Protein AF-0000000068951448 (afdb_homodimer)

Radius of gyration: 28.98 Å; Cα contacts (8 Å, |Δi|>4): 2378; chains: 2; bounding box: 67×75×78 Å

Sequence (780 aa):
MKKTKLALAVWGALAGFNAAAQTSSVTLYGVIDVPIEYVNRVATAQPTVVNGQPVFANTGGSRVSMLPLGGRAPSRWGLRGVEDLGGGNSAIFVLESGFTADSGAMTSGRLFGRQSYVGLQSKTYGKLMFGRQYTSLFEGLSNFTPTRYASTYDPVAWQLGINYREDNTIKYLGTFGPVTVAAHYSFGVGVPLIGATPLAGGGAGETPGAFRDNNGYGAAVTYLNGTFGATLAYDEWHPAVTSGQQGVARKLGTAVSYAAGPFKAMLGYRWAKTDFANGNTLARDDYYWAGINYDITRALELTLAYYYADFKSLRLGPTAPSLAPANPWQTTLILDYRLSKRTDVYLATAYARNAGLNFDSTQTAFLFNYPSMAGQKGMFGVSTGIRHTFMKKTKLALAVWGALAGFNAAAQTSSVTLYGVIDVPIEYVNRVATAQPTVVNGQPVFANTGGSRVSMLPLGGRAPSRWGLRGVEDLGGGNSAIFVLESGFTADSGAMTSGRLFGRQSYVGLQSKTYGKLMFGRQYTSLFEGLSNFTPTRYASTYDPVAWQLGINYREDNTIKYLGTFGPVTVAAHYSFGVGVPLIGATPLAGGGAGETPGAFRDNNGYGAAVTYLNGTFGATLAYDEWHPAVTSGQQGVARKLGTAVSYAAGPFKAMLGYRWAKTDFANGNTLARDDYYWAGINYDITRALELTLAYYYADFKSLRLGPTAPSLAPANPWQTTLILDYRLSKRTDVYLATAYARNAGLNFDSTQTAFLFNYPSMAGQKGMFGVSTGIRHTF

Foldseek 3Di:
DVVVVVVVVVVVVLVQQDPDPWDKDKDKWWKDAKKKKKKFFFAPDFWAADQQDTDFAQDDTIDIDTFFQHFLHGTKIWMKMWTDRHPQKIKIWIAMWTGGNVVGHTDPPDRRVEDGWIWMQGPPFFIKIWFKYFAQQCVFCQVFQLSSQTLFQALNCVRCNPLRIFGGKIKTWDDDQQKIKIKMKHQFSQDQDAFNATQAHSRGHPDVPASQEFMKMKMKMKGDDPFKIKMWIKIWTFHDHDGPQTKIKIKIKMKMWGDDVQKIKIKMKMWIWIAGSVGHTAWTKIKIKIWMWGPPDPFKIKIKMKIKIGTPWHTSDNPHDIDDADIKMKIKIKIWGHPDPFKIKIKMKMKMFSAFRSNQDRSHNNPRSRHHGPPDTMMIMMMMIMMGID/DPVVPPVVVVVVVVVQFDPPPWDKDKDKWWKDAKKKKKKFFFAPDFWAADLFDTDFAQDDTIDIDIFFQHFLHGTKMKMKMWTDRHPQKIKIWIAMWTGGNVVGHTDPPDRRVADGWIWMQGPPFFIKIWFKYFAQQCVFCQVFQLSSPTLFQALNCVRCNPLRIFGGKIKTWDDDQQKIKIKMKHQFRQDFQFFNATQAANSGGPDVPARQEFIKMKMKMKGDDPFKIKMWIKIWTFHDNDGPQTKIKIKIKMKMWGDDVQKIKIKMKMWIWIAGSVGHTAWTKIKIKIWMWGPPDPFKIKIKMKIKIGTPWHTSDNPHDIDDADIKMKIKIKIWGHPDPFKIKIKMKMKMFSAFRSNQDRSSSNVRSRHHGPPDTMMIMMMIIMMGID

Nearest PDB structures (foldseek):
  5oyk-assembly1_A  TM=7.312E-01  e=4.100E-17  Vibrio cholerae
  2xe1-assembly1_A  TM=6.280E-01  e=1.065E-11  Escherichia coli
  2wvp-assembly1_A  TM=4.711E-01  e=2.877E-05  Escherichia coli K-12
  7q5c-assembly1_XXX  TM=4.398E-01  e=3.208E-05  Escherichia coli K-12
  3rgn-assembly1_A  TM=3.983E-01  e=8.094E-05  Escherichia coli K-12

Organism: Cupriavidus necator (strain ATCC 17699 / DSM 428 / KCTC 22496 / NCIMB 10442 / H16 / Stanier 337) (NCBI:txid381666)

pLDDT: mean 91.02, std 13.7, range [23.7, 98.94]

InterPro domains:
  IPR023614 Porin domain superfamily [G3DSA:2.40.160.10] (23-390)
  IPR033900 Porin domain, Gram-negative type [PF13609] (7-355)
  IPR033900 Porin domain, Gram-negative type [cd00342] (24-390)
  IPR050298 Gram-negative bacterial outer membrane porin [PTHR34501] (1-355)

Solvent-accessible surface area (backbone atoms only — not comparable to full-atom values): 35828 Å² total; per-residue (Å²): 122,71,75,60,50,60,61,44,52,64,56,54,72,48,65,59,51,50,83,64,96,46,68,67,49,75,43,76,39,36,34,48,19,49,20,41,34,44,34,42,52,25,21,70,39,71,58,45,66,55,94,40,33,82,43,52,29,86,48,44,22,45,29,56,36,50,40,45,53,15,30,69,39,56,16,31,40,33,41,37,36,43,31,47,27,43,93,58,29,28,42,36,36,37,41,23,22,32,32,18,38,19,54,10,32,48,38,93,80,33,80,48,56,56,26,37,34,41,35,43,35,33,81,80,74,22,31,46,36,43,28,26,32,68,34,21,38,47,62,36,46,50,89,51,38,65,67,57,68,11,52,49,65,35,40,44,47,72,74,60,36,84,60,37,45,24,28,57,19,42,35,41,42,32,71,59,88,46,36,35,40,30,34,32,42,22,48,11,31,50,44,52,43,44,47,70,46,70,45,16,32,82,12,64,26,68,36,89,96,23,68,61,24,15,15,32,39,30,28,18,40,28,40,45,72,81,38,48,33,39,28,45,19,30,37,37,36,16,34,23,62,46,90,76,44,38,21,43,36,40,37,44,36,39,34,37,36,44,35,60,91,55,37,35,40,31,41,33,42,32,45,38,42,28,29,37,54,88,64,41,58,35,37,30,37,45,36,38,38,38,24,31,39,35,45,81,44,97,42,34,36,40,31,40,35,40,42,38,39,47,66,75,39,32,24,55,41,80,84,33,61,77,46,83,70,70,57,30,36,37,40,30,41,34,40,40,38,47,42,36,98,40,32,33,38,39,43,35,38,34,41,15,30,50,34,16,52,37,61,22,34,58,91,47,37,40,75,76,72,28,33,47,28,57,89,59,54,55,26,45,39,41,34,40,34,46,36,42,50,84,130,73,79,66,56,63,70,54,55,62,57,61,70,52,72,60,45,45,64,60,97,47,66,67,51,76,43,76,36,36,34,49,22,53,21,41,34,43,35,41,50,32,22,78,39,72,62,45,70,56,95,42,34,82,44,52,29,84,47,65,34,71,47,77,45,70,41,48,53,15,32,68,39,57,16,30,41,33,42,37,35,44,30,46,24,41,89,60,28,28,40,36,37,40,42,22,24,30,32,19,71,77,77,65,42,60,38,94,78,17,59,18,47,55,26,11,32,42,33,43,37,34,81,81,75,24,31,45,35,40,15,14,33,67,34,20,36,47,63,36,45,49,88,52,36,66,66,59,67,12,52,49,68,34,40,45,46,70,75,60,37,85,57,35,45,26,14,27,20,44,34,42,42,32,69,59,86,47,35,36,40,30,34,32,44,22,38,14,30,56,44,55,40,53,41,81,46,73,44,13,30,90,10,68,22,40,36,35,63,24,68,60,26,18,16,31,39,30,28,16,42,27,40,45,72,80,38,48,33,38,26,44,20,29,38,38,34,16,32,24,60,48,89,80,44,39,20,43,37,40,37,42,34,37,33,36,36,45,37,59,91,57,36,34,39,29,42,33,41,32,43,37,42,29,29,36,56,87,64,38,60,35,36,30,36,42,35,38,37,38,25,34,39,34,44,81,44,97,41,34,35,40,32,39,35,41,39,38,37,48,65,77,38,32,24,58,42,79,84,33,61,78,45,82,69,69,56,31,34,36,40,29,40,35,42,39,39,45,78,48,98,42,33,34,40,38,43,37,38,33,42,15,30,50,34,15,53,37,62,22,32,60,88,44,36,40,76,79,73,26,31,47,28,55,89,58,55,55,26,46,38,40,34,37,35,45,36,40,50,87

Structure (mmCIF, N/CA/C/O backbone):
data_AF-0000000068951448-model_v1
#
loop_
_entity.id
_entity.type
_entity.pdbx_description
1 polymer Porin
#
loop_
_atom_site.group_PDB
_atom_site.id
_atom_site.type_symbol
_atom_site.label_atom_id
_atom_site.label_alt_id
_atom_site.label_comp_id
_atom_site.label_asym_id
_atom_site.label_entity_id
_atom_site.label_seq_id
_atom_site.pdbx_PDB_ins_code
_atom_site.Cartn_x
_atom_site.Cartn_y
_atom_site.Cartn_z
_atom_site.occupancy
_atom_site.B_iso_or_equiv
_atom_site.auth_seq_id
_atom_site.auth_comp_id
_atom_site.auth_asym_id
_atom_site.auth_atom_id
_atom_site.pdbx_PDB_model_num
ATOM 1 N N . MET A 1 1 ? -17.766 13.125 49.188 1 37.75 1 MET A N 1
ATOM 2 C CA . MET A 1 1 ? -19.141 13.383 48.781 1 37.75 1 MET A CA 1
ATOM 3 C C . MET A 1 1 ? -19.203 14.273 47.562 1 37.75 1 MET A C 1
ATOM 5 O O . MET A 1 1 ? -20.234 14.328 46.875 1 37.75 1 MET A O 1
ATOM 9 N N . LYS A 1 2 ? -18.25 15.117 47.469 1 48.09 2 LYS A N 1
ATOM 10 C CA . LYS A 1 2 ? -18.219 16.109 46.406 1 48.09 2 LYS A CA 1
ATOM 11 C C . LYS A 1 2 ? -17.781 15.477 45.062 1 48.09 2 LYS A C 1
ATOM 13 O O . LYS A 1 2 ? -18.141 15.961 44 1 48.09 2 LYS A O 1
ATOM 18 N N . LYS A 1 3 ? -16.953 14.469 45.125 1 50.88 3 LYS A N 1
ATOM 19 C CA . LYS A 1 3 ? -16.406 13.805 43.938 1 50.88 3 LYS A CA 1
ATOM 20 C C . LYS A 1 3 ? -17.484 13.055 43.188 1 50.88 3 LYS A C 1
ATOM 22 O O . LYS A 1 3 ? -17.359 12.82 41.969 1 50.88 3 LYS A O 1
ATOM 27 N N . THR A 1 4 ? -18.578 12.664 43.812 1 46.12 4 THR A N 1
ATOM 28 C CA . THR A 1 4 ? -19.656 11.898 43.219 1 46.12 4 THR A CA 1
ATOM 29 C C . THR A 1 4 ? -20.484 12.781 42.281 1 46.12 4 THR A C 1
ATOM 31 O O . THR A 1 4 ? -21.156 12.281 41.375 1 46.12 4 THR A O 1
ATOM 34 N N . LYS A 1 5 ? -20.469 14.047 42.406 1 43.88 5 LYS A N 1
ATOM 35 C CA . LYS A 1 5 ? -21.391 14.898 41.656 1 43.88 5 LYS A CA 1
ATOM 36 C C . LYS A 1 5 ? -20.891 15.141 40.219 1 43.88 5 LYS A C 1
ATOM 38 O O . LYS A 1 5 ? -21.688 15.352 39.312 1 43.88 5 LYS A O 1
ATOM 43 N N . LEU A 1 6 ? -19.531 15.086 40.094 1 37.59 6 LEU A N 1
ATOM 44 C CA . LEU A 1 6 ? -19.062 15.359 38.75 1 37.59 6 LEU A CA 1
ATOM 45 C C . LEU A 1 6 ? -19.406 14.211 37.812 1 37.59 6 LEU A C 1
ATOM 47 O O . LEU A 1 6 ? -19.781 14.438 36.656 1 37.59 6 LEU A O 1
ATOM 51 N N . ALA A 1 7 ? -19.312 13 38.344 1 44.78 7 ALA A N 1
ATOM 52 C CA . ALA A 1 7 ? -19.672 11.883 37.469 1 44.78 7 ALA A CA 1
ATOM 53 C C . ALA A 1 7 ? -21.156 11.938 37.125 1 44.78 7 ALA A C 1
ATOM 55 O O . ALA A 1 7 ? -21.531 11.609 35.969 1 44.78 7 ALA A O 1
ATOM 56 N N . LEU A 1 8 ? -21.859 12.367 38.094 1 42.44 8 LEU A N 1
ATOM 57 C CA . LEU A 1 8 ? -23.297 12.352 37.844 1 42.44 8 LEU A CA 1
ATOM 58 C C . LEU A 1 8 ? -23.703 13.438 36.844 1 42.44 8 LEU A C 1
ATOM 60 O O . LEU A 1 8 ? -24.656 13.258 36.094 1 42.44 8 LEU A O 1
ATOM 64 N N . ALA A 1 9 ? -23.062 14.531 36.875 1 40.69 9 ALA A N 1
ATOM 65 C CA . ALA A 1 9 ? -23.422 15.578 35.938 1 40.69 9 ALA A CA 1
ATOM 66 C C . ALA A 1 9 ? -23.172 15.141 34.469 1 40.69 9 ALA A C 1
ATOM 68 O O . ALA A 1 9 ? -23.953 15.484 33.594 1 40.69 9 ALA A O 1
ATOM 69 N N . VAL A 1 10 ? -22.156 14.414 34.281 1 45.59 10 VAL A N 1
ATOM 70 C CA . VAL A 1 10 ? -21.906 13.961 32.938 1 45.59 10 VAL A CA 1
ATOM 71 C C . VAL A 1 10 ? -23.031 13.047 32.469 1 45.59 10 VAL A C 1
ATOM 73 O O . VAL A 1 10 ? -23.5 13.156 31.328 1 45.59 10 VAL A O 1
ATOM 76 N N . TRP A 1 11 ? -23.484 12.203 33.469 1 46.44 11 TRP A N 1
ATOM 77 C CA . TRP A 1 11 ? -24.562 11.289 33.094 1 46.44 11 TRP A CA 1
ATOM 78 C C . TRP A 1 11 ? -25.906 12 33.062 1 46.44 11 TRP A C 1
ATOM 80 O O . TRP A 1 11 ? -26.828 11.578 32.344 1 46.44 11 TRP A O 1
ATOM 90 N N . GLY A 1 12 ? -26.047 12.953 33.844 1 44.81 12 GLY A N 1
ATOM 91 C CA . GLY A 1 12 ? -27.328 13.648 33.844 1 44.81 12 GLY A CA 1
ATOM 92 C C . GLY A 1 12 ? -27.641 14.359 32.531 1 44.81 12 GLY A C 1
ATOM 93 O O . GLY A 1 12 ? -28.797 14.531 32.188 1 44.81 12 GLY A O 1
ATOM 94 N N . ALA A 1 13 ? -26.641 14.922 31.938 1 44.44 13 ALA A N 1
ATOM 95 C CA . ALA A 1 13 ? -26.875 15.609 30.672 1 44.44 13 ALA A CA 1
ATOM 96 C C . ALA A 1 13 ? -27.344 14.625 29.594 1 44.44 13 ALA A C 1
ATOM 98 O O . ALA A 1 13 ? -27.719 15.031 28.484 1 44.44 13 ALA A O 1
ATOM 99 N N . LEU A 1 14 ? -27.25 13.352 29.969 1 48.38 14 LEU A N 1
ATOM 100 C CA . LEU A 1 14 ? -27.703 12.352 29 1 48.38 14 LEU A CA 1
ATOM 101 C C . LEU A 1 14 ? -29.219 12.195 29.047 1 48.38 14 LEU A C 1
ATOM 103 O O . LEU A 1 14 ? -29.781 11.312 28.391 1 48.38 14 LEU A O 1
ATOM 107 N N . ALA A 1 15 ? -29.891 12.812 29.844 1 46.06 15 ALA A N 1
ATOM 108 C CA . ALA A 1 15 ? -31.328 12.617 29.984 1 46.06 15 ALA A CA 1
ATOM 109 C C . ALA A 1 15 ? -32.031 12.859 28.656 1 46.06 15 ALA A C 1
ATOM 111 O O . ALA A 1 15 ? -33.156 12.367 28.438 1 46.06 15 ALA A O 1
ATOM 112 N N . GLY A 1 16 ? -31.469 13.703 27.781 1 48.12 16 GLY A N 1
ATOM 113 C CA . GLY A 1 16 ? -32.188 13.984 26.547 1 48.12 16 GLY A CA 1
ATOM 114 C C . GLY A 1 16 ? -32.062 12.883 25.516 1 48.12 16 GLY A C 1
ATOM 115 O O . GLY A 1 16 ? -32.5 13.031 24.375 1 48.12 16 GLY A O 1
ATOM 116 N N . PHE A 1 17 ? -31.359 11.852 25.891 1 50.91 17 PHE A N 1
ATOM 117 C CA . PHE A 1 17 ? -31.266 10.727 24.953 1 50.91 17 PHE A CA 1
ATOM 118 C C . PHE A 1 17 ? -32.5 9.859 25.031 1 50.91 17 PHE A C 1
ATOM 120 O O . PHE A 1 17 ? -33 9.539 26.125 1 50.91 17 PHE A O 1
ATOM 127 N N . ASN A 1 18 ? -33.469 10 24.125 1 53.38 18 ASN A N 1
ATOM 128 C CA . ASN A 1 18 ? -34.594 9.094 24.062 1 53.38 18 ASN A CA 1
ATOM 129 C C . ASN A 1 18 ? -34.25 7.828 23.281 1 53.38 18 ASN A C 1
ATOM 131 O O . ASN A 1 18 ? -33.812 7.902 22.125 1 53.38 18 ASN A O 1
ATOM 135 N N . ALA A 1 19 ? -34.188 6.641 23.812 1 52.31 19 ALA A N 1
ATOM 136 C CA . ALA A 1 19 ? -33.875 5.32 23.281 1 52.31 19 ALA A CA 1
ATOM 137 C C . ALA A 1 19 ? -34.812 4.973 22.109 1 52.31 19 ALA A C 1
ATOM 139 O O . ALA A 1 19 ? -34.844 3.828 21.656 1 52.31 19 ALA A O 1
ATOM 140 N N . ALA A 1 20 ? -35.75 5.641 21.688 1 49.81 20 ALA A N 1
ATOM 141 C CA . ALA A 1 20 ? -36.5 5.078 20.562 1 49.81 20 ALA A CA 1
ATOM 142 C C . ALA A 1 20 ? -35.594 4.727 19.406 1 49.81 20 ALA A C 1
ATOM 144 O O . ALA A 1 20 ? -34.531 5.352 19.219 1 49.81 20 ALA A O 1
ATOM 145 N N . ALA A 1 21 ? -35.969 3.463 18.703 1 52.31 21 ALA A N 1
ATOM 146 C CA . ALA A 1 21 ? -35.281 2.822 17.578 1 52.31 21 ALA A CA 1
ATOM 147 C C . ALA A 1 21 ? -34.781 3.859 16.578 1 52.31 21 ALA A C 1
ATOM 149 O O . ALA A 1 21 ? -35.594 4.504 15.891 1 52.31 21 ALA A O 1
ATOM 150 N N . GLN A 1 22 ? -33.656 4.535 16.844 1 63.56 22 GLN A N 1
ATOM 151 C CA . GLN A 1 22 ? -33.062 5.688 16.156 1 63.56 22 GLN A CA 1
ATOM 152 C C . GLN A 1 22 ? -32.25 5.25 14.945 1 63.56 22 GLN A C 1
ATOM 154 O O . GLN A 1 22 ? -31.781 4.117 14.891 1 63.56 22 GLN A O 1
ATOM 159 N N . THR A 1 23 ? -32.469 5.91 13.867 1 76.62 23 THR A N 1
ATOM 160 C CA . THR A 1 23 ? -31.812 5.66 12.578 1 76.62 23 THR A CA 1
ATOM 161 C C . THR A 1 23 ? -30.297 5.656 12.734 1 76.62 23 THR A C 1
ATOM 163 O O . THR A 1 23 ? -29.734 6.488 13.445 1 76.62 23 THR A O 1
ATOM 166 N N . SER A 1 24 ? -29.672 4.496 12.445 1 86.81 24 SER A N 1
ATOM 167 C CA . SER A 1 24 ? -28.219 4.328 12.445 1 86.81 24 SER A CA 1
ATOM 168 C C . SER A 1 24 ? -27.703 4.02 11.055 1 86.81 24 SER A C 1
ATOM 170 O O . SER A 1 24 ? -28.406 3.439 10.227 1 86.81 24 SER A O 1
ATOM 172 N N . SER A 1 25 ? -26.547 4.691 10.852 1 91 25 SER A N 1
ATOM 173 C CA . SER A 1 25 ? -25.906 4.402 9.57 1 91 25 SER A CA 1
ATOM 174 C C . SER A 1 25 ? -24.391 4.281 9.727 1 91 25 SER A C 1
ATOM 176 O O . SER A 1 25 ? -23.797 4.898 10.617 1 91 25 SER A O 1
ATOM 178 N N . VAL A 1 26 ? -23.844 3.354 9.008 1 94.19 26 VAL A N 1
ATOM 179 C CA . VAL A 1 26 ? -22.406 3.219 8.828 1 94.19 26 VAL A CA 1
ATOM 180 C C . VAL A 1 26 ? -22.031 3.418 7.363 1 94.19 26 VAL A C 1
ATOM 182 O O . VAL A 1 26 ? -22.656 2.826 6.477 1 94.19 26 VAL A O 1
ATOM 185 N N . THR A 1 27 ? -21.109 4.293 7.133 1 95 27 THR A N 1
ATOM 186 C CA . THR A 1 27 ? -20.688 4.609 5.773 1 95 27 THR A CA 1
ATOM 187 C C . THR A 1 27 ? -19.234 4.23 5.559 1 95 27 THR A C 1
ATOM 189 O O . THR A 1 27 ? -18.359 4.582 6.371 1 95 27 THR A O 1
ATOM 192 N N . LEU A 1 28 ? -19.016 3.453 4.461 1 95.94 28 LEU A N 1
ATOM 193 C CA . LEU A 1 28 ? -17.656 3.221 3.967 1 95.94 28 LEU A CA 1
ATOM 194 C C . LEU A 1 28 ? -17.219 4.344 3.033 1 95.94 28 LEU A C 1
ATOM 196 O O . LEU A 1 28 ? -18 4.785 2.18 1 95.94 28 LEU A O 1
ATOM 200 N N . TYR A 1 29 ? -16.016 4.824 3.273 1 95.62 29 TYR A N 1
ATOM 201 C CA . TYR A 1 29 ? -15.508 5.867 2.393 1 95.62 29 TYR A CA 1
ATOM 202 C C . TYR A 1 29 ? -14.008 5.691 2.16 1 95.62 29 TYR A C 1
ATOM 204 O O . TYR A 1 29 ? -13.367 4.875 2.82 1 95.62 29 TYR A O 1
ATOM 212 N N . GLY A 1 30 ? -13.508 6.461 1.101 1 97 30 GLY A N 1
ATOM 213 C CA . GLY A 1 30 ? -12.07 6.387 0.893 1 97 30 GLY A CA 1
ATOM 214 C C . GLY A 1 30 ? -11.602 7.164 -0.321 1 97 30 GLY A C 1
ATOM 215 O O . GLY A 1 30 ? -12.398 7.824 -0.989 1 97 30 GLY A O 1
ATOM 216 N N . VAL A 1 31 ? -10.266 7.199 -0.407 1 97.75 31 VAL A N 1
ATOM 217 C CA . VAL A 1 31 ? -9.547 7.809 -1.522 1 97.75 31 VAL A CA 1
ATOM 218 C C . VAL A 1 31 ? -8.383 6.91 -1.943 1 97.75 31 VAL A C 1
ATOM 220 O O . VAL A 1 31 ? -7.688 6.352 -1.095 1 97.75 31 VAL A O 1
ATOM 223 N N . ILE A 1 32 ? -8.242 6.668 -3.191 1 98.12 32 ILE A N 1
ATOM 224 C CA . ILE A 1 32 ? -7.055 6.035 -3.76 1 98.12 32 ILE A CA 1
ATOM 225 C C . ILE A 1 32 ? -6.371 6.996 -4.73 1 98.12 32 ILE A C 1
ATOM 227 O O . ILE A 1 32 ? -7 7.484 -5.672 1 98.12 32 ILE A O 1
ATOM 231 N N . ASP A 1 33 ? -5.137 7.316 -4.484 1 98.31 33 ASP A N 1
ATOM 232 C CA . ASP A 1 33 ? -4.34 8.242 -5.273 1 98.31 33 ASP A CA 1
ATOM 233 C C . ASP A 1 33 ? -2.967 7.656 -5.598 1 98.31 33 ASP A C 1
ATOM 235 O O . ASP A 1 33 ? -2.174 7.383 -4.691 1 98.31 33 ASP A O 1
ATOM 239 N N . VAL A 1 34 ? -2.705 7.496 -6.883 1 97.5 34 VAL A N 1
ATOM 240 C CA . VAL A 1 34 ? -1.471 6.84 -7.305 1 97.5 34 VAL A CA 1
ATOM 241 C C . VAL A 1 34 ? -0.691 7.762 -8.242 1 97.5 34 VAL A C 1
ATOM 243 O O . VAL A 1 34 ? -0.931 7.773 -9.445 1 97.5 34 VAL A O 1
ATOM 246 N N . PRO A 1 35 ? 0.3 8.375 -7.785 1 97.25 35 PRO A N 1
ATOM 247 C CA . PRO A 1 35 ? 1.156 9.211 -8.625 1 97.25 35 PRO A CA 1
ATOM 248 C C . PRO A 1 35 ? 2.42 8.492 -9.086 1 97.25 35 PRO A C 1
ATOM 250 O O . PRO A 1 35 ? 2.959 7.656 -8.359 1 97.25 35 PRO A O 1
ATOM 253 N N . ILE A 1 36 ? 2.881 8.805 -10.289 1 97.62 36 ILE A N 1
ATOM 254 C CA . ILE A 1 36 ? 4.227 8.516 -10.766 1 97.62 36 ILE A CA 1
ATOM 255 C C . ILE A 1 36 ? 5.047 9.805 -10.805 1 97.62 36 ILE A C 1
ATOM 257 O O . ILE A 1 36 ? 4.562 10.844 -11.258 1 97.62 36 ILE A O 1
ATOM 261 N N . GLU A 1 37 ? 6.262 9.719 -10.336 1 97.69 37 GLU A N 1
ATOM 262 C CA . GLU A 1 37 ? 7.062 10.93 -10.172 1 97.69 37 GLU A CA 1
ATOM 263 C C . GLU A 1 37 ? 8.461 10.75 -10.75 1 97.69 37 GLU A C 1
ATOM 265 O O . GLU A 1 37 ? 9.07 9.688 -10.594 1 97.69 37 GLU A O 1
ATOM 270 N N . TYR A 1 38 ? 8.875 11.797 -11.453 1 97.88 38 TYR A N 1
ATOM 271 C CA . TYR A 1 38 ? 10.297 12.039 -11.664 1 97.88 38 TYR A CA 1
ATOM 272 C C . TYR A 1 38 ? 10.828 13.094 -10.695 1 97.88 38 TYR A C 1
ATOM 274 O O . TYR A 1 38 ? 10.203 14.148 -10.516 1 97.88 38 TYR A O 1
ATOM 282 N N . VAL A 1 39 ? 11.945 12.844 -10.031 1 97.81 39 VAL A N 1
ATOM 283 C CA . VAL A 1 39 ? 12.617 13.812 -9.18 1 97.81 39 VAL A CA 1
ATOM 284 C C . VAL A 1 39 ? 14.125 13.742 -9.398 1 97.81 39 VAL A C 1
ATOM 286 O O . VAL A 1 39 ? 14.688 12.648 -9.57 1 97.81 39 VAL A O 1
ATOM 289 N N . ASN A 1 40 ? 14.742 14.914 -9.422 1 97.25 40 ASN A N 1
ATOM 290 C CA . ASN A 1 40 ? 16.188 14.914 -9.602 1 97.25 40 ASN A CA 1
ATOM 291 C C . ASN A 1 40 ? 16.922 15.07 -8.266 1 97.25 40 ASN A C 1
ATOM 293 O O . ASN A 1 40 ? 16.328 15.492 -7.277 1 97.25 40 ASN A O 1
ATOM 297 N N . ARG A 1 41 ? 18.172 14.578 -8.211 1 95.25 41 ARG A N 1
ATOM 298 C CA . ARG A 1 41 ? 19.141 14.812 -7.145 1 95.25 41 ARG A CA 1
ATOM 299 C C . ARG A 1 41 ? 18.625 14.297 -5.809 1 95.25 41 ARG A C 1
ATOM 301 O O . ARG A 1 41 ? 18.641 15.023 -4.812 1 95.25 41 ARG A O 1
ATOM 308 N N . VAL A 1 42 ? 18.203 13.141 -5.785 1 96.06 42 VAL A N 1
ATOM 309 C CA . VAL A 1 42 ? 17.828 12.453 -4.555 1 96.06 42 VAL A CA 1
ATOM 310 C C . VAL A 1 42 ? 19 11.594 -4.062 1 96.06 42 VAL A C 1
ATOM 312 O O . VAL A 1 42 ? 19.578 10.828 -4.836 1 96.06 42 VAL A O 1
ATOM 315 N N . ALA A 1 43 ? 19.328 11.742 -2.773 1 94.94 43 ALA A N 1
ATOM 316 C CA . ALA A 1 43 ? 20.406 10.945 -2.189 1 94.94 43 ALA A CA 1
ATOM 317 C C . ALA A 1 43 ? 19.984 9.492 -2.008 1 94.94 43 ALA A C 1
ATOM 319 O O . ALA A 1 43 ? 18.781 9.195 -1.918 1 94.94 43 ALA A O 1
ATOM 320 N N . THR A 1 44 ? 20.938 8.578 -1.885 1 89.62 44 THR A N 1
ATOM 321 C CA . THR A 1 44 ? 20.672 7.152 -1.727 1 89.62 44 THR A CA 1
ATOM 322 C C . THR A 1 44 ? 20.328 6.824 -0.275 1 89.62 44 THR A C 1
ATOM 324 O O . THR A 1 44 ? 19.828 5.734 0.022 1 89.62 44 THR A O 1
ATOM 327 N N . ALA A 1 45 ? 20.656 7.781 0.536 1 88.94 45 ALA A N 1
ATOM 328 C CA . ALA A 1 45 ? 20.422 7.562 1.959 1 88.94 45 ALA A CA 1
ATOM 329 C C . ALA A 1 45 ? 20.062 8.875 2.66 1 88.94 45 ALA A C 1
ATOM 331 O O . ALA A 1 45 ? 20.438 9.953 2.195 1 88.94 45 ALA A O 1
ATOM 332 N N . GLN A 1 46 ? 19.344 8.734 3.734 1 88.19 46 GLN A N 1
ATOM 333 C CA . GLN A 1 46 ? 19.109 9.891 4.594 1 88.19 46 GLN A CA 1
ATOM 334 C C . GLN A 1 46 ? 20.391 10.328 5.285 1 88.19 46 GLN A C 1
ATOM 336 O O . GLN A 1 46 ? 21.25 9.508 5.582 1 88.19 46 GLN A O 1
ATOM 341 N N . PRO A 1 47 ? 20.484 11.602 5.586 1 87.25 47 PRO A N 1
ATOM 342 C CA . PRO A 1 47 ? 21.688 12.047 6.309 1 87.25 47 PRO A CA 1
ATOM 343 C C . PRO A 1 47 ? 21.75 11.508 7.734 1 87.25 47 PRO A C 1
ATOM 345 O O . PRO A 1 47 ? 20.703 11.305 8.367 1 87.25 47 PRO A O 1
ATOM 348 N N . THR A 1 48 ? 22.938 11.32 8.172 1 84.12 48 THR A N 1
ATOM 349 C CA . THR A 1 48 ? 23.188 10.984 9.562 1 84.12 48 THR A CA 1
ATOM 350 C C . THR A 1 48 ? 23.703 12.203 10.328 1 84.12 48 THR A C 1
ATOM 352 O O . THR A 1 48 ? 24.031 13.234 9.727 1 84.12 48 THR A O 1
ATOM 355 N N . VAL A 1 49 ? 23.578 12.133 11.633 1 83.94 49 VAL A N 1
ATOM 356 C CA . VAL A 1 49 ? 24.141 13.18 12.477 1 83.94 49 VAL A CA 1
ATOM 357 C C . VAL A 1 49 ? 25.406 12.672 13.164 1 83.94 49 VAL A C 1
ATOM 359 O O . VAL A 1 49 ? 25.375 11.672 13.891 1 83.94 49 VAL A O 1
ATOM 362 N N . VAL A 1 50 ? 26.484 13.328 12.828 1 86.5 50 VAL A N 1
ATOM 363 C CA . VAL A 1 50 ? 27.781 13.016 13.445 1 86.5 50 VAL A CA 1
ATOM 364 C C . VAL A 1 50 ? 28.328 14.258 14.148 1 86.5 50 VAL A C 1
ATOM 366 O O . VAL A 1 50 ? 28.531 15.297 13.523 1 86.5 50 VAL A O 1
ATOM 369 N N . ASN A 1 51 ? 28.547 14.188 15.445 1 86.25 51 ASN A N 1
ATOM 370 C CA . ASN A 1 51 ? 29.047 15.281 16.266 1 86.25 51 ASN A CA 1
ATOM 371 C C . ASN A 1 51 ? 28.188 16.531 16.109 1 86.25 51 ASN A C 1
ATOM 373 O O . ASN A 1 51 ? 28.719 17.625 15.922 1 86.25 51 ASN A O 1
ATOM 377 N N . GLY A 1 52 ? 26.906 16.281 16.062 1 85.19 52 GLY A N 1
ATOM 378 C CA . GLY A 1 52 ? 25.969 17.391 16.016 1 85.19 52 GLY A CA 1
ATOM 379 C C . GLY A 1 52 ? 25.875 18.031 14.641 1 85.19 52 GLY A C 1
ATOM 380 O O . GLY A 1 52 ? 25.297 19.109 14.492 1 85.19 52 GLY A O 1
ATOM 381 N N . GLN A 1 53 ? 26.5 17.328 13.672 1 85.12 53 GLN A N 1
ATOM 382 C CA . GLN A 1 53 ? 26.484 17.828 12.305 1 85.12 53 GLN A CA 1
ATOM 383 C C . GLN A 1 53 ? 25.828 16.844 11.352 1 85.12 53 GLN A C 1
ATOM 385 O O . GLN A 1 53 ? 26 15.633 11.484 1 85.12 53 GLN A O 1
ATOM 390 N N . PRO A 1 54 ? 25.016 17.422 10.414 1 85.88 54 PRO A N 1
ATOM 391 C CA . PRO A 1 54 ? 24.469 16.5 9.414 1 85.88 54 PRO A CA 1
ATOM 392 C C . PRO A 1 54 ? 25.516 16.047 8.406 1 85.88 54 PRO A C 1
ATOM 394 O O . PRO A 1 54 ? 26.328 16.844 7.949 1 85.88 54 PRO A O 1
ATOM 397 N N . VAL A 1 55 ? 25.5 14.758 8.141 1 89.69 55 VAL A N 1
ATOM 398 C CA . VAL A 1 55 ? 26.359 14.164 7.117 1 89.69 55 VAL A CA 1
ATOM 399 C C . VAL A 1 55 ? 25.5 13.625 5.98 1 89.69 55 VAL A C 1
ATOM 401 O O . VAL A 1 55 ? 24.75 12.664 6.168 1 89.69 55 VAL A O 1
ATOM 404 N N . PHE A 1 56 ? 25.734 14.195 4.82 1 91.38 56 PHE A N 1
ATOM 405 C CA . PHE A 1 56 ? 24.922 13.844 3.658 1 91.38 56 PHE A CA 1
ATOM 406 C C . PHE A 1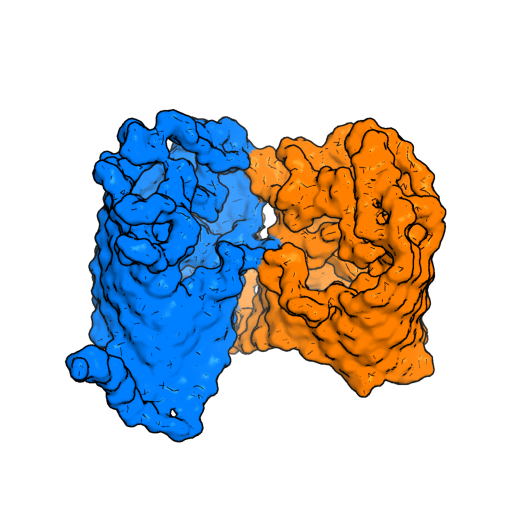 56 ? 25.656 12.836 2.779 1 91.38 56 PHE A C 1
ATOM 408 O O . PHE A 1 56 ? 26.891 12.867 2.676 1 91.38 56 PHE A O 1
ATOM 415 N N . ALA A 1 57 ? 24.844 12.039 2.141 1 92.38 57 ALA A N 1
ATOM 416 C CA . ALA A 1 57 ? 25.422 11.109 1.167 1 92.38 57 ALA A CA 1
ATOM 417 C C . ALA A 1 57 ? 25.875 11.844 -0.09 1 92.38 57 ALA A C 1
ATOM 419 O O . ALA A 1 57 ? 25.25 12.828 -0.5 1 92.38 57 ALA A O 1
ATOM 420 N N . ASN A 1 58 ? 26.953 11.242 -0.732 1 92 58 ASN A N 1
ATOM 421 C CA . ASN A 1 58 ? 27.453 11.789 -1.991 1 92 58 ASN A CA 1
ATOM 422 C C . ASN A 1 58 ? 26.859 11.055 -3.191 1 92 58 ASN A C 1
ATOM 424 O O . ASN A 1 58 ? 27.031 11.484 -4.336 1 92 58 ASN A O 1
ATOM 428 N N . THR A 1 59 ? 26.203 10.047 -2.908 1 90.31 59 THR A N 1
ATOM 429 C CA . THR A 1 59 ? 25.641 9.227 -3.971 1 90.31 59 THR A CA 1
ATOM 430 C C . THR A 1 59 ? 24.141 9.484 -4.113 1 90.31 59 THR A C 1
ATOM 432 O O . THR A 1 59 ? 23.469 9.844 -3.141 1 90.31 59 THR A O 1
ATOM 435 N N . GLY A 1 60 ? 23.641 9.305 -5.328 1 92.69 60 GLY A N 1
ATOM 436 C CA . GLY A 1 60 ? 22.25 9.531 -5.668 1 92.69 60 GLY A CA 1
ATOM 437 C C . GLY A 1 60 ? 22.047 9.914 -7.121 1 92.69 60 GLY A C 1
ATOM 438 O O . GLY A 1 60 ? 22.828 9.531 -7.988 1 92.69 60 GLY A O 1
ATOM 439 N N . GLY A 1 61 ? 20.906 10.484 -7.473 1 94.12 61 GLY A N 1
ATOM 440 C CA . GLY A 1 61 ? 20.547 10.898 -8.82 1 94.12 61 GLY A CA 1
ATOM 441 C C . GLY A 1 61 ? 19.062 11.102 -9 1 94.12 61 GLY A C 1
ATOM 442 O O . GLY A 1 61 ? 18.344 11.414 -8.047 1 94.12 61 GLY A O 1
ATOM 443 N N . SER A 1 62 ? 18.703 11.008 -10.203 1 96.06 62 SER A N 1
ATOM 444 C CA . SER A 1 62 ? 17.281 11.078 -10.516 1 96.06 62 SER A CA 1
ATOM 445 C C . SER A 1 62 ? 16.562 9.789 -10.117 1 96.06 62 SER A C 1
ATOM 447 O O . SER A 1 62 ? 17.172 8.727 -10.078 1 96.06 62 SER A O 1
ATOM 449 N N . ARG A 1 63 ? 15.352 9.977 -9.828 1 95.12 63 ARG A N 1
ATOM 450 C CA . ARG A 1 63 ? 14.508 8.852 -9.445 1 95.12 63 ARG A CA 1
ATOM 451 C C . ARG A 1 63 ? 13.156 8.922 -10.156 1 95.12 63 ARG A C 1
ATOM 453 O O . ARG A 1 63 ? 12.57 10 -10.281 1 95.12 63 ARG A O 1
ATOM 460 N N . VAL A 1 64 ? 12.719 7.816 -10.734 1 95.06 64 VAL A N 1
ATOM 461 C CA . VAL A 1 64 ? 11.344 7.625 -11.188 1 95.06 64 VAL A CA 1
ATOM 462 C C . VAL A 1 64 ? 10.648 6.582 -10.305 1 95.06 64 VAL A C 1
ATOM 464 O O . VAL A 1 64 ? 11.172 5.484 -10.109 1 95.06 64 VAL A O 1
ATOM 467 N N . SER A 1 65 ? 9.539 6.984 -9.758 1 95 65 SER A N 1
ATOM 468 C CA . SER A 1 65 ? 8.891 6.09 -8.805 1 95 65 SER A CA 1
ATOM 469 C C . SER A 1 65 ? 7.379 6.289 -8.797 1 95 65 SER A C 1
ATOM 471 O O . SER A 1 65 ? 6.879 7.309 -9.273 1 95 65 SER A O 1
ATOM 473 N N . MET A 1 66 ? 6.641 5.242 -8.438 1 95.75 66 MET A N 1
ATOM 474 C CA . MET A 1 66 ? 5.258 5.359 -7.988 1 95.75 66 MET A CA 1
ATOM 475 C C . MET A 1 66 ? 5.195 5.668 -6.496 1 95.75 66 MET A C 1
ATOM 477 O O . MET A 1 66 ? 5.547 4.824 -5.668 1 95.75 66 MET A O 1
ATOM 481 N N . LEU A 1 67 ? 4.715 6.816 -6.152 1 94.62 67 LEU A N 1
ATOM 482 C CA . LEU A 1 67 ? 4.848 7.32 -4.789 1 94.62 67 LEU A CA 1
ATOM 483 C C . LEU A 1 67 ? 3.885 6.605 -3.85 1 94.62 67 LEU A C 1
ATOM 485 O O . LEU A 1 67 ? 2.703 6.449 -4.164 1 94.62 67 LEU A O 1
ATOM 489 N N . PRO A 1 68 ? 4.375 6.293 -2.678 1 92.25 68 PRO A N 1
ATOM 490 C CA . PRO A 1 68 ? 3.545 5.52 -1.751 1 92.25 68 PRO A CA 1
ATOM 491 C C . PRO A 1 68 ? 2.469 6.367 -1.076 1 92.25 68 PRO A C 1
ATOM 493 O O . PRO A 1 68 ? 1.364 5.883 -0.819 1 92.25 68 PRO A O 1
ATOM 496 N N . LEU A 1 69 ? 2.689 7.633 -0.811 1 91.06 69 LEU A N 1
ATOM 497 C CA . LEU A 1 69 ? 1.815 8.414 0.058 1 91.06 69 LEU A CA 1
ATOM 498 C C . LEU A 1 69 ? 0.73 9.117 -0.752 1 91.06 69 LEU A C 1
ATOM 500 O O . LEU A 1 69 ? -0.079 9.867 -0.198 1 91.06 69 LEU A O 1
ATOM 504 N N . GLY A 1 70 ? 0.698 8.953 -2.086 1 94.38 70 GLY A N 1
ATOM 505 C CA . GLY A 1 70 ? -0.244 9.68 -2.924 1 94.38 70 GLY A CA 1
ATOM 506 C C . GLY A 1 70 ? 0.311 10.984 -3.451 1 94.38 70 GLY A C 1
ATOM 507 O O . GLY A 1 70 ? 1.462 11.336 -3.178 1 94.38 70 GLY A O 1
ATOM 508 N N . GLY A 1 71 ? -0.505 11.633 -4.254 1 96.5 71 GLY A N 1
ATOM 509 C CA . GLY A 1 71 ? -0.135 12.93 -4.809 1 96.5 71 GLY A CA 1
ATOM 510 C C . GLY A 1 71 ? -0.936 14.078 -4.223 1 96.5 71 GLY A C 1
ATOM 511 O O . GLY A 1 71 ? -0.472 14.766 -3.309 1 96.5 71 GLY A O 1
ATOM 512 N N . ARG A 1 72 ? -2.211 14.094 -4.562 1 96.88 72 ARG A N 1
ATOM 513 C CA . ARG A 1 72 ? -3.109 15.148 -4.113 1 96.88 72 ARG A CA 1
ATOM 514 C C . ARG A 1 72 ? -3.668 14.844 -2.729 1 96.88 72 ARG A C 1
ATOM 516 O O . ARG A 1 72 ? -4 15.75 -1.969 1 96.88 72 ARG A O 1
ATOM 523 N N . ALA A 1 73 ? -3.789 13.586 -2.465 1 96.75 73 ALA A N 1
ATOM 524 C CA . ALA A 1 73 ? -4.281 13.141 -1.165 1 96.75 73 ALA A CA 1
ATOM 525 C C . ALA A 1 73 ? -3.686 11.789 -0.789 1 96.75 73 ALA A C 1
ATOM 527 O O . ALA A 1 73 ? -3.514 10.914 -1.646 1 96.75 73 ALA A O 1
ATOM 528 N N . PRO A 1 74 ? -3.336 11.672 0.519 1 96 74 PRO A N 1
ATOM 529 C CA . PRO A 1 74 ? -2.932 10.32 0.923 1 96 74 PRO A CA 1
ATOM 530 C C . PRO A 1 74 ? -4.055 9.305 0.768 1 96 74 PRO A C 1
ATOM 532 O O . PRO A 1 74 ? -5.195 9.57 1.154 1 96 74 PRO A O 1
ATOM 535 N N . SER A 1 75 ? -3.764 8.133 0.221 1 97.88 75 SER A N 1
ATOM 536 C CA . SER A 1 75 ? -4.75 7.062 0.098 1 97.88 75 SER A CA 1
ATOM 537 C C . SER A 1 75 ? -5.207 6.57 1.467 1 97.88 75 SER A C 1
ATOM 539 O O . SER A 1 75 ? -4.395 6.441 2.387 1 97.88 75 SER A O 1
ATOM 541 N N . ARG A 1 76 ? -6.539 6.305 1.534 1 98 76 ARG A N 1
ATOM 542 C CA . ARG A 1 76 ? -7.125 5.879 2.803 1 98 76 ARG A CA 1
ATOM 543 C C . ARG A 1 76 ? -8.484 5.227 2.586 1 98 76 ARG A C 1
ATOM 545 O O . ARG A 1 76 ? -9.109 5.41 1.537 1 98 76 ARG A O 1
ATOM 552 N N . TRP A 1 77 ? -8.859 4.453 3.523 1 96.81 77 TRP A N 1
ATOM 553 C CA . TRP A 1 77 ? -10.219 3.938 3.643 1 96.81 77 TRP A CA 1
ATOM 554 C C . TRP A 1 77 ? -10.719 4.035 5.082 1 96.81 77 TRP A C 1
ATOM 556 O O . TRP A 1 77 ? -9.914 4.102 6.016 1 96.81 77 TRP A O 1
ATOM 566 N N . GLY A 1 78 ? -12.125 4.156 5.195 1 97.19 78 GLY A N 1
ATOM 567 C CA . GLY A 1 78 ? -12.625 4.289 6.551 1 97.19 78 GLY A CA 1
ATOM 568 C C . GLY A 1 78 ? -14.109 3.996 6.672 1 97.19 78 GLY A C 1
ATOM 569 O O . GLY A 1 78 ? -14.789 3.758 5.668 1 97.19 78 GLY A O 1
ATOM 570 N N . LEU A 1 79 ? -14.5 3.871 7.918 1 97.19 79 LEU A N 1
ATOM 571 C CA . LEU A 1 79 ? -15.891 3.746 8.344 1 97.19 79 LEU A CA 1
ATOM 572 C C . LEU A 1 79 ? -16.297 4.922 9.219 1 97.19 79 LEU A C 1
ATOM 574 O O . LEU A 1 79 ? -15.555 5.328 10.109 1 97.19 79 LEU A O 1
ATOM 578 N N . ARG A 1 80 ? -17.359 5.465 8.875 1 97.81 80 ARG A N 1
ATOM 579 C CA . ARG A 1 80 ? -17.938 6.465 9.773 1 97.81 80 ARG A CA 1
ATOM 580 C C . ARG A 1 80 ? -19.391 6.16 10.07 1 97.81 80 ARG A C 1
ATOM 582 O O . ARG A 1 80 ? -20.125 5.664 9.203 1 97.81 80 ARG A O 1
ATOM 589 N N . GLY A 1 81 ? -19.828 6.469 11.359 1 96.75 81 GLY A N 1
ATOM 590 C CA . GLY A 1 81 ? -21.188 6.168 11.789 1 96.75 81 GLY A CA 1
ATOM 591 C C . GLY A 1 81 ? -21.844 7.324 12.516 1 96.75 81 GLY A C 1
ATOM 592 O O . GLY A 1 81 ? -21.172 8.18 13.086 1 96.75 81 GLY A O 1
ATOM 593 N N . VAL A 1 82 ? -23.141 7.297 12.359 1 95.12 82 VAL A N 1
ATOM 594 C CA . VAL A 1 82 ? -23.984 8.234 13.086 1 95.12 82 VAL A CA 1
ATOM 595 C C . VAL A 1 82 ? -25.219 7.512 13.625 1 95.12 82 VAL A C 1
ATOM 597 O O . VAL A 1 82 ? -25.828 6.695 12.922 1 95.12 82 VAL A O 1
ATOM 600 N N . GLU A 1 83 ? -25.484 7.695 14.867 1 95.56 83 GLU A N 1
ATOM 601 C CA . GLU A 1 83 ? -26.719 7.219 15.484 1 95.56 83 GLU A CA 1
ATOM 602 C C . GLU A 1 83 ? -27.484 8.367 16.125 1 95.56 83 GLU A C 1
ATOM 604 O O . GLU A 1 83 ? -26.969 9.062 17 1 95.56 83 GLU A O 1
ATOM 609 N N . ASP A 1 84 ? -28.719 8.5 15.68 1 93.31 84 ASP A N 1
ATOM 610 C CA . ASP A 1 84 ? -29.594 9.516 16.266 1 93.31 84 ASP A CA 1
ATOM 611 C C . ASP A 1 84 ? -29.984 9.148 17.688 1 93.31 84 ASP A C 1
ATOM 613 O O . ASP A 1 84 ? -30.438 8.039 17.953 1 93.31 84 ASP A O 1
ATOM 617 N N . LEU A 1 85 ? -29.781 10.109 18.609 1 92.75 85 LEU A N 1
ATOM 618 C CA . LEU A 1 85 ? -30.109 9.867 20 1 92.75 85 LEU A CA 1
ATOM 619 C C . LEU A 1 85 ? -31.312 10.688 20.438 1 92.75 85 LEU A C 1
ATOM 621 O O . LEU A 1 85 ? -31.703 10.664 21.609 1 92.75 85 LEU A O 1
ATOM 625 N N . GLY A 1 86 ? -31.828 11.438 19.5 1 89.94 86 GLY A N 1
ATOM 626 C CA . GLY A 1 86 ? -32.969 12.289 19.766 1 89.94 86 GLY A CA 1
ATOM 627 C C . GLY A 1 86 ? -32.594 13.68 20.25 1 89.94 86 GLY A C 1
ATOM 628 O O . GLY A 1 86 ? -31.453 13.883 20.703 1 89.94 86 GLY A O 1
ATOM 629 N N . GLY A 1 87 ? -33.5 14.734 20.047 1 91.5 87 GLY A N 1
ATOM 630 C CA . GLY A 1 87 ? -33.312 16.094 20.531 1 91.5 87 GLY A CA 1
ATOM 631 C C . GLY A 1 87 ? -32.156 16.812 19.844 1 91.5 87 GLY A C 1
ATOM 632 O O . GLY A 1 87 ? -31.531 17.703 20.438 1 91.5 87 GLY A O 1
ATOM 633 N N . GLY A 1 88 ? -31.844 16.375 18.688 1 92.12 88 GLY A N 1
ATOM 634 C CA . GLY A 1 88 ? -30.781 17.016 17.953 1 92.12 88 GLY A CA 1
ATOM 635 C C . GLY A 1 88 ? -29.406 16.5 18.328 1 92.12 88 GLY A C 1
ATOM 636 O O . GLY A 1 88 ? -28.391 17.094 17.953 1 92.12 88 GLY A O 1
ATOM 637 N N . ASN A 1 89 ? -29.344 15.359 19.031 1 93.44 89 ASN A N 1
ATOM 638 C CA . ASN A 1 89 ? -28.094 14.742 19.469 1 93.44 89 ASN A CA 1
ATOM 639 C C . ASN A 1 89 ? -27.828 13.43 18.734 1 93.44 89 ASN A C 1
ATOM 641 O O . ASN A 1 89 ? -28.766 12.727 18.375 1 93.44 89 ASN A O 1
ATOM 645 N N . SER A 1 90 ? -26.578 13.211 18.516 1 95.5 90 SER A N 1
ATOM 646 C CA . SER A 1 90 ? -26.203 11.961 17.875 1 95.5 90 SER A CA 1
ATOM 647 C C . SER A 1 90 ? -24.906 11.406 18.438 1 95.5 90 SER A C 1
ATOM 649 O O . SER A 1 90 ? -24.062 12.164 18.938 1 95.5 90 SER A O 1
ATOM 651 N N . ALA A 1 91 ? -24.734 10.07 18.438 1 96.69 91 ALA A N 1
ATOM 652 C CA . ALA A 1 91 ? -23.453 9.414 18.609 1 96.69 91 ALA A CA 1
ATOM 653 C C . ALA A 1 91 ? -22.734 9.273 17.266 1 96.69 91 ALA A C 1
ATOM 655 O O . ALA A 1 91 ? -23.359 9 16.234 1 96.69 91 ALA A O 1
ATOM 656 N N . ILE A 1 92 ? -21.438 9.492 17.328 1 97.56 92 ILE A N 1
ATOM 657 C CA . ILE A 1 92 ? -20.688 9.383 16.078 1 97.56 92 ILE A CA 1
ATOM 658 C C . ILE A 1 92 ? -19.406 8.578 16.328 1 97.56 92 ILE A C 1
ATOM 660 O O . ILE A 1 92 ? -18.938 8.469 17.453 1 97.56 92 ILE A O 1
ATOM 664 N N . PHE A 1 93 ? -18.875 7.977 15.258 1 98.25 93 PHE A N 1
ATOM 665 C CA . PHE A 1 93 ? -17.531 7.414 15.289 1 98.25 93 PHE A CA 1
ATOM 666 C C . PHE A 1 93 ? -16.875 7.504 13.922 1 98.25 93 PHE A C 1
ATOM 668 O O . PHE A 1 93 ? -17.562 7.656 12.906 1 98.25 93 PHE A O 1
ATOM 675 N N . VAL A 1 94 ? -15.555 7.508 13.945 1 98.5 94 VAL A N 1
ATOM 676 C CA . VAL A 1 94 ? -14.742 7.406 12.742 1 98.5 94 VAL A CA 1
ATOM 677 C C . VAL A 1 94 ? -13.602 6.414 12.969 1 98.5 94 VAL A C 1
ATOM 679 O O . VAL A 1 94 ? -12.922 6.465 14 1 98.5 94 VAL A O 1
ATOM 682 N N . LEU A 1 95 ? -13.438 5.441 12.094 1 98.38 95 LEU A N 1
ATOM 683 C CA . LEU A 1 95 ? -12.289 4.543 11.945 1 98.38 95 LEU A CA 1
ATOM 684 C C . LEU A 1 95 ? -11.672 4.676 10.555 1 98.38 95 LEU A C 1
ATOM 686 O O . LEU A 1 95 ? -12.297 4.305 9.562 1 98.38 95 LEU A O 1
ATOM 690 N N . GLU A 1 96 ? -10.484 5.23 10.5 1 98.06 96 GLU A N 1
ATOM 691 C CA . GLU A 1 96 ? -9.867 5.52 9.211 1 98.06 96 GLU A CA 1
ATOM 692 C C . GLU A 1 96 ? -8.445 4.977 9.148 1 98.06 96 GLU A C 1
ATOM 694 O O . GLU A 1 96 ? -7.637 5.227 10.047 1 98.06 96 GLU A O 1
ATOM 699 N N . SER A 1 97 ? -8.172 4.246 8.086 1 96.69 97 SER A N 1
ATOM 700 C CA . SER A 1 97 ? -6.887 3.609 7.836 1 96.69 97 SER A CA 1
ATOM 701 C C . SER A 1 97 ? -6.191 4.23 6.629 1 96.69 97 SER A C 1
ATOM 703 O O . SER A 1 97 ? -6.816 4.457 5.594 1 96.69 97 SER A O 1
ATOM 705 N N . GLY A 1 98 ? -4.926 4.566 6.832 1 96.31 98 GLY A N 1
ATOM 706 C CA . GLY A 1 98 ? -4.098 4.918 5.688 1 96.31 98 GLY A CA 1
ATOM 707 C C . GLY A 1 98 ? -3.373 3.729 5.09 1 96.31 98 GLY A C 1
ATOM 708 O O . GLY A 1 98 ? -2.934 2.834 5.812 1 96.31 98 GLY A O 1
ATOM 709 N N . PHE A 1 99 ? -3.211 3.738 3.713 1 96.06 99 PHE A N 1
ATOM 710 C CA . PHE A 1 99 ? -2.441 2.701 3.037 1 96.06 99 PHE A CA 1
ATOM 711 C C . PHE A 1 99 ? -1.681 3.277 1.851 1 96.06 99 PHE A C 1
ATOM 713 O O . PHE A 1 99 ? -2.014 4.359 1.359 1 96.06 99 PHE A O 1
ATOM 720 N N . THR A 1 100 ? -0.621 2.562 1.476 1 95.94 100 THR A N 1
ATOM 721 C CA . THR A 1 100 ? 0.104 2.902 0.256 1 95.94 100 THR A CA 1
ATOM 722 C C . THR A 1 100 ? -0.472 2.152 -0.942 1 95.94 100 THR A C 1
ATOM 724 O O . THR A 1 100 ? -0.348 0.93 -1.033 1 95.94 100 THR A O 1
ATOM 727 N N . ALA A 1 101 ? -0.995 2.867 -1.838 1 95.44 101 ALA A N 1
ATOM 728 C CA . ALA A 1 101 ? -1.709 2.244 -2.949 1 95.44 101 ALA A CA 1
ATOM 729 C C . ALA A 1 101 ? -0.75 1.489 -3.865 1 95.44 101 ALA A C 1
ATOM 731 O O . ALA A 1 101 ? -1.136 0.509 -4.508 1 95.44 101 ALA A O 1
ATOM 732 N N . ASP A 1 102 ? 0.469 1.891 -3.928 1 94.69 102 ASP A N 1
ATOM 733 C CA . ASP A 1 102 ? 1.455 1.322 -4.84 1 94.69 102 ASP A CA 1
ATOM 734 C C . ASP A 1 102 ? 1.872 -0.078 -4.398 1 94.69 102 ASP A C 1
ATOM 736 O O . ASP A 1 102 ? 2.34 -0.879 -5.207 1 94.69 102 ASP A O 1
ATOM 740 N N . SER A 1 103 ? 1.718 -0.375 -3.09 1 93.19 103 SER A N 1
ATOM 741 C CA . SER A 1 103 ? 2.199 -1.653 -2.576 1 93.19 103 SER A CA 1
ATOM 742 C C . SER A 1 103 ? 1.131 -2.352 -1.739 1 93.19 103 SER A C 1
ATOM 744 O O . SER A 1 103 ? 1.242 -3.543 -1.449 1 93.19 103 SER A O 1
ATOM 746 N N . GLY A 1 104 ? 0.167 -1.563 -1.262 1 94.69 104 GLY A N 1
ATOM 747 C CA . GLY A 1 104 ? -0.877 -2.111 -0.411 1 94.69 104 GLY A CA 1
ATOM 748 C C . GLY A 1 104 ? -0.504 -2.123 1.06 1 94.69 104 GLY A C 1
ATOM 749 O O . GLY A 1 104 ? -1.254 -2.639 1.892 1 94.69 104 GLY A O 1
ATOM 750 N N . ALA A 1 105 ? 0.602 -1.561 1.44 1 92.19 105 ALA A N 1
ATOM 751 C CA . ALA A 1 105 ? 1.059 -1.582 2.828 1 92.19 105 ALA A CA 1
ATOM 752 C C . ALA A 1 105 ? 0.259 -0.604 3.684 1 92.19 105 ALA A C 1
ATOM 754 O O . ALA A 1 105 ? -0.319 0.355 3.166 1 92.19 105 ALA A O 1
ATOM 755 N N . MET A 1 106 ? 0.133 -0.899 4.949 1 92 106 MET A N 1
ATOM 756 C CA . MET A 1 106 ? -0.412 0.067 5.898 1 92 106 MET A CA 1
ATOM 757 C C . MET A 1 106 ? 0.563 1.219 6.121 1 92 106 MET A C 1
ATOM 759 O O . MET A 1 106 ? 1.773 1.006 6.207 1 92 106 MET A O 1
ATOM 763 N N . THR A 1 107 ? -0.275 2.348 6.254 1 85.69 107 THR A N 1
ATOM 764 C CA . THR A 1 107 ? 0.561 3.488 6.613 1 85.69 107 THR A CA 1
ATOM 765 C C . THR A 1 107 ? 0.805 3.529 8.117 1 85.69 107 THR A C 1
ATOM 767 O O . THR A 1 107 ? -0.076 3.178 8.906 1 85.69 107 THR A O 1
ATOM 770 N N . SER A 1 108 ? 1.995 3.48 8.75 1 79.5 108 SER A N 1
ATOM 771 C CA . SER A 1 108 ? 2.387 3.711 10.133 1 79.5 108 SER A CA 1
ATOM 772 C C . SER A 1 108 ? 2.346 2.418 10.945 1 79.5 108 SER A C 1
ATOM 774 O O . SER A 1 108 ? 2.51 2.438 12.164 1 79.5 108 SER A O 1
ATOM 776 N N . GLY A 1 109 ? 1.841 1.277 10.336 1 83.12 109 GLY A N 1
ATOM 777 C CA . GLY A 1 109 ? 1.777 0.013 11.055 1 83.12 109 GLY A CA 1
ATOM 778 C C . GLY A 1 109 ? 0.552 -0.11 11.938 1 83.12 109 GLY A C 1
ATOM 779 O O . GLY A 1 109 ? 0.486 -0.992 12.797 1 83.12 109 GLY A O 1
ATOM 780 N N . ARG A 1 110 ? -0.414 0.785 11.805 1 88.38 110 ARG A N 1
ATOM 781 C CA . ARG A 1 110 ? -1.653 0.785 12.57 1 88.38 110 ARG A CA 1
ATOM 782 C C . ARG A 1 110 ? -2.852 0.469 11.68 1 88.38 110 ARG A C 1
ATOM 784 O O . ARG A 1 110 ? -2.92 0.926 10.539 1 88.38 110 ARG A O 1
ATOM 791 N N . LEU A 1 111 ? -3.814 -0.28 12.273 1 91.31 111 LEU A N 1
ATOM 792 C CA . LEU A 1 111 ? -5.031 -0.572 11.516 1 91.31 111 LEU A CA 1
ATOM 793 C C . LEU A 1 111 ? -5.789 0.709 11.195 1 91.31 111 LEU A C 1
ATOM 795 O O . LEU A 1 111 ? -6.078 0.983 10.023 1 91.31 111 LEU A O 1
ATOM 799 N N . PHE A 1 112 ? -6.039 1.466 12.219 1 95.94 112 PHE A N 1
ATOM 800 C CA . PHE A 1 112 ? -6.672 2.768 12.039 1 95.94 112 PHE A CA 1
ATOM 801 C C . PHE A 1 112 ? -5.746 3.885 12.508 1 95.94 112 PHE A C 1
ATOM 803 O O . PHE A 1 112 ? -6.008 4.535 13.516 1 95.94 112 PHE A O 1
ATOM 810 N N . GLY A 1 113 ? -4.75 4.137 11.633 1 94.62 113 GLY A N 1
ATOM 811 C CA . GLY A 1 113 ? -3.668 5.035 12.008 1 94.62 113 GLY A CA 1
ATOM 812 C C . GLY A 1 113 ? -3.977 6.492 11.711 1 94.62 113 GLY A C 1
ATOM 813 O O . GLY A 1 113 ? -3.285 7.391 12.203 1 94.62 113 GLY A O 1
ATOM 814 N N . ARG A 1 114 ? -5.062 6.762 10.938 1 96.75 114 ARG A N 1
ATOM 815 C CA . ARG A 1 114 ? -5.379 8.156 10.656 1 96.75 114 ARG A CA 1
ATOM 816 C C . ARG A 1 114 ? -6.301 8.742 11.719 1 96.75 114 ARG A C 1
ATOM 818 O O . ARG A 1 114 ? -5.906 9.641 12.469 1 96.75 114 ARG A O 1
ATOM 825 N N . GLN A 1 115 ? -7.473 8.156 11.828 1 98.12 115 GLN A N 1
ATOM 826 C CA . GLN A 1 115 ? -8.398 8.555 12.891 1 98.12 115 GLN A CA 1
ATOM 827 C C . GLN A 1 115 ? -9.086 7.344 13.508 1 98.12 115 GLN A C 1
ATOM 829 O O . GLN A 1 115 ? -9.391 6.371 12.812 1 98.12 115 GLN A O 1
ATOM 834 N N . SER A 1 116 ? -9.258 7.34 14.758 1 98.31 116 SER A N 1
ATOM 835 C CA . SER A 1 116 ? -9.961 6.344 15.555 1 98.31 116 SER A CA 1
ATOM 836 C C . SER A 1 116 ? -10.617 6.977 16.781 1 98.31 116 SER A C 1
ATOM 838 O O . SER A 1 116 ? -9.969 7.129 17.828 1 98.31 116 SER A O 1
ATOM 840 N N . TYR A 1 117 ? -11.969 7.312 16.578 1 98.56 117 TYR A N 1
ATOM 841 C CA . TYR A 1 117 ? -12.578 7.996 17.703 1 98.56 117 TYR A CA 1
ATOM 842 C C . TYR A 1 117 ? -14.078 7.727 17.766 1 98.56 117 TYR A C 1
ATOM 844 O O . TYR A 1 117 ? -14.672 7.285 16.781 1 98.56 117 TYR A O 1
ATOM 852 N N . VAL A 1 118 ? -14.609 7.918 18.875 1 98.56 118 VAL A N 1
ATOM 853 C CA . VAL A 1 118 ? -16.047 7.945 19.156 1 98.56 118 VAL A CA 1
ATOM 854 C C . VAL A 1 118 ? -16.406 9.25 19.859 1 98.56 118 VAL A C 1
ATOM 856 O O . VAL A 1 118 ? -15.547 9.922 20.422 1 98.56 118 VAL A O 1
ATOM 859 N N . GLY A 1 119 ? -17.672 9.703 19.625 1 98.44 119 GLY A N 1
ATOM 860 C CA . GLY A 1 119 ? -18.062 10.945 20.266 1 98.44 119 GLY A CA 1
ATOM 861 C C . GLY A 1 119 ? -19.562 11.203 20.234 1 98.44 119 GLY A C 1
ATOM 862 O O . GLY A 1 119 ? -20.328 10.328 19.844 1 98.44 119 GLY A O 1
ATOM 863 N N . LEU A 1 120 ? -19.859 12.344 20.781 1 97.38 120 LEU A N 1
ATOM 864 C CA . LEU A 1 120 ? -21.219 12.875 20.781 1 97.38 120 LEU A CA 1
ATOM 865 C C . LEU A 1 120 ? -21.297 14.195 20.031 1 97.38 120 LEU A C 1
ATOM 867 O O . LEU A 1 120 ? -20.391 15.031 20.141 1 97.38 120 LEU A O 1
ATOM 871 N N . GLN A 1 121 ? -22.344 14.305 19.281 1 97.12 121 GLN A N 1
ATOM 872 C CA . GLN A 1 121 ? -22.547 15.523 18.484 1 97.12 121 GLN A CA 1
ATOM 873 C C . GLN A 1 121 ? -23.922 16.125 18.75 1 97.12 121 GLN A C 1
ATOM 875 O O . GLN A 1 121 ? -24.922 15.398 18.828 1 97.12 121 GLN A O 1
ATOM 880 N N . SER A 1 122 ? -23.922 17.406 18.906 1 96.75 122 SER A N 1
ATOM 881 C CA . SER A 1 122 ? -25.156 18.188 19 1 96.75 122 SER A CA 1
ATOM 882 C C . SER A 1 122 ? -25.297 19.156 17.828 1 96.75 122 SER A C 1
ATOM 884 O O . SER A 1 122 ? -24.312 19.75 17.391 1 96.75 122 SER A O 1
ATOM 886 N N . LYS A 1 123 ? -26.484 19.312 17.375 1 93.44 123 LYS A N 1
ATOM 887 C CA . LYS A 1 123 ? -26.734 20.281 16.312 1 93.44 123 LYS A CA 1
ATOM 888 C C . LYS A 1 123 ? -26.5 21.719 16.797 1 93.44 123 LYS A C 1
ATOM 890 O O . LYS A 1 123 ? -26.203 22.609 15.992 1 93.44 123 LYS A O 1
ATOM 895 N N . THR A 1 124 ? -26.531 21.844 18.094 1 94.81 124 THR A N 1
ATOM 896 C CA . THR A 1 124 ? -26.469 23.188 18.672 1 94.81 124 THR A CA 1
ATOM 897 C C . THR A 1 124 ? -25.094 23.453 19.266 1 94.81 124 THR A C 1
ATOM 899 O O . THR A 1 124 ? -24.578 24.578 19.156 1 94.81 124 THR A O 1
ATOM 902 N N . TYR A 1 125 ? -24.469 22.469 19.844 1 96.19 125 TYR A N 1
ATOM 903 C CA . TYR A 1 125 ? -23.344 22.766 20.719 1 96.19 125 TYR A CA 1
ATOM 904 C C . TYR A 1 125 ? -22.047 22.234 20.141 1 96.19 125 TYR A C 1
ATOM 906 O O . TYR A 1 125 ? -20.969 22.469 20.688 1 96.19 125 TYR A O 1
ATOM 914 N N . GLY A 1 126 ? -22.094 21.594 19.047 1 97.75 126 GLY A N 1
ATOM 915 C CA . GLY A 1 126 ? -20.875 21.031 18.469 1 97.75 126 GLY A CA 1
ATOM 916 C C . GLY A 1 126 ? -20.641 19.578 18.859 1 97.75 126 GLY A C 1
ATOM 917 O O . GLY A 1 126 ? -21.594 18.859 19.172 1 97.75 126 GLY A O 1
ATOM 918 N N . LYS A 1 127 ? -19.406 19.141 18.703 1 97.75 127 LYS A N 1
ATOM 919 C CA . LYS A 1 127 ? -19.156 17.734 19 1 97.75 127 LYS A CA 1
ATOM 920 C C . LYS A 1 127 ? -17.969 17.578 19.938 1 97.75 127 LYS A C 1
ATOM 922 O O . LYS A 1 127 ? -17.047 18.406 19.938 1 97.75 127 LYS A O 1
ATOM 927 N N . LEU A 1 128 ? -18.016 16.578 20.812 1 98.56 128 LEU A N 1
ATOM 928 C CA . LEU A 1 128 ? -16.984 16.125 21.734 1 98.56 128 LEU A CA 1
ATOM 929 C C . LEU A 1 128 ? -16.547 14.695 21.391 1 98.56 128 LEU A C 1
ATOM 931 O O . LEU A 1 128 ? -17.359 13.773 21.406 1 98.56 128 LEU A O 1
ATOM 935 N N . MET A 1 129 ? -15.242 14.586 21.062 1 98.75 129 MET A N 1
ATOM 936 C CA . MET A 1 129 ? -14.75 13.32 20.531 1 98.75 129 MET A CA 1
ATOM 937 C C . MET A 1 129 ? -13.578 12.797 21.359 1 98.75 129 MET A C 1
ATOM 939 O O . MET A 1 129 ? -12.852 13.586 21.969 1 98.75 129 MET A O 1
ATOM 943 N N . PHE A 1 130 ? -13.406 11.43 21.406 1 98.56 130 PHE A N 1
ATOM 944 C CA . PHE A 1 130 ? -12.391 10.75 22.203 1 98.56 130 PHE A CA 1
ATOM 945 C C . PHE A 1 130 ? -11.641 9.719 21.375 1 98.56 130 PHE A C 1
ATOM 947 O O . PHE A 1 130 ? -12.258 8.812 20.797 1 98.56 130 PHE A O 1
ATOM 954 N N . GLY A 1 131 ? -10.359 9.828 21.281 1 98.12 131 GLY A N 1
ATOM 955 C CA . GLY A 1 131 ? -9.531 8.891 20.531 1 98.12 131 GLY A CA 1
ATOM 956 C C . GLY A 1 131 ? -8.438 9.57 19.719 1 98.12 131 GLY A C 1
ATOM 957 O O . GLY A 1 131 ? -7.984 10.656 20.078 1 98.12 131 GLY A O 1
ATOM 958 N N . ARG A 1 132 ? -7.941 8.891 18.703 1 97.5 132 ARG A N 1
ATOM 959 C CA . ARG A 1 132 ? -6.906 9.422 17.828 1 97.5 132 ARG A CA 1
ATOM 960 C C . ARG A 1 132 ? -7.5 10.352 16.781 1 97.5 132 ARG A C 1
ATOM 962 O O . ARG A 1 132 ? -8.445 9.984 16.078 1 97.5 132 ARG A O 1
ATOM 969 N N . GLN A 1 133 ? -6.992 11.516 16.703 1 96.38 133 GLN A N 1
ATOM 970 C CA . GLN A 1 133 ? -7.602 12.523 15.844 1 96.38 133 GLN A CA 1
ATOM 971 C C . GLN A 1 133 ? -6.594 13.609 15.461 1 96.38 133 GLN A C 1
ATOM 973 O O . GLN A 1 133 ? -5.492 13.656 16.016 1 96.38 133 GLN A O 1
ATOM 978 N N . TYR A 1 134 ? -7 14.453 14.5 1 98.19 134 TYR A N 1
ATOM 979 C CA . TYR A 1 134 ? -6.195 15.602 14.078 1 98.19 134 TYR A CA 1
ATOM 980 C C . TYR A 1 134 ? -6.18 16.672 15.156 1 98.19 134 TYR A C 1
ATOM 982 O O . TYR A 1 134 ? -7.137 16.812 15.93 1 98.19 134 TYR A O 1
ATOM 990 N N . THR A 1 135 ? -5.133 17.469 15.188 1 98.38 135 THR A N 1
ATOM 991 C CA . THR A 1 135 ? -5.004 18.547 16.156 1 98.38 135 THR A CA 1
ATOM 992 C C . THR A 1 135 ? -5.875 19.734 15.758 1 98.38 135 THR A C 1
ATOM 994 O O . THR A 1 135 ? -6.312 19.844 14.609 1 98.38 135 THR A O 1
ATOM 997 N N . SER A 1 136 ? -6.043 20.578 16.75 1 98.75 136 SER A N 1
ATOM 998 C CA . SER A 1 136 ? -6.773 21.812 16.484 1 98.75 136 SER A CA 1
ATOM 999 C C . SER A 1 136 ? -6.043 22.703 15.477 1 98.75 136 SER A C 1
ATOM 1001 O O . SER A 1 136 ? -6.676 23.391 14.688 1 98.75 136 SER A O 1
ATOM 1003 N N . LEU A 1 137 ? -4.703 22.703 15.523 1 98.69 137 LEU A N 1
ATOM 1004 C CA . LEU A 1 137 ? -3.92 23.438 14.531 1 98.69 137 LEU A CA 1
ATOM 1005 C C . LEU A 1 137 ? -4.203 22.922 13.125 1 98.69 137 LEU A C 1
ATOM 1007 O O . LEU A 1 137 ? -4.355 23.703 12.188 1 98.69 137 LEU A O 1
ATOM 1011 N N . PHE A 1 138 ? -4.266 21.641 13.023 1 98.44 138 PHE A N 1
ATOM 1012 C CA . PHE A 1 138 ? -4.621 21.031 11.742 1 98.44 138 PHE A CA 1
ATOM 1013 C C . PHE A 1 138 ? -5.965 21.547 11.25 1 98.44 138 PHE A C 1
ATOM 1015 O O . PHE A 1 138 ? -6.09 21.953 10.094 1 98.44 138 PHE A O 1
ATOM 1022 N N . GLU A 1 139 ? -6.953 21.484 12.117 1 98 139 GLU A N 1
ATOM 1023 C CA . GLU A 1 139 ? -8.289 21.969 11.766 1 98 139 GLU A CA 1
ATOM 1024 C C . GLU A 1 139 ? -8.25 23.422 11.344 1 98 139 GLU A C 1
ATOM 1026 O O . GLU A 1 139 ? -8.867 23.812 10.344 1 98 139 GLU A O 1
ATOM 1031 N N . GLY A 1 140 ? -7.629 24.172 12.039 1 98.56 140 GLY A N 1
ATOM 1032 C CA . GLY A 1 140 ? -7.648 25.609 11.852 1 98.56 140 GLY A CA 1
ATOM 1033 C C . GLY A 1 140 ? -7.023 26.047 10.539 1 98.56 140 GLY A C 1
ATOM 1034 O O . GLY A 1 140 ? -7.496 26.984 9.906 1 98.56 140 GLY A O 1
ATOM 1035 N N . LEU A 1 141 ? -6 25.344 10.117 1 98.5 141 LEU A N 1
ATOM 1036 C CA . LEU A 1 141 ? -5.258 25.812 8.953 1 98.5 141 LEU A CA 1
ATOM 1037 C C . LEU A 1 141 ? -5.727 25.109 7.684 1 98.5 141 LEU A C 1
ATOM 1039 O O . LEU A 1 141 ? -5.281 25.438 6.582 1 98.5 141 LEU A O 1
ATOM 1043 N N . SER A 1 142 ? -6.656 24.219 7.781 1 97.12 142 SER A N 1
ATOM 1044 C CA . SER A 1 142 ? -7.012 23.312 6.688 1 97.12 142 SER A CA 1
ATOM 1045 C 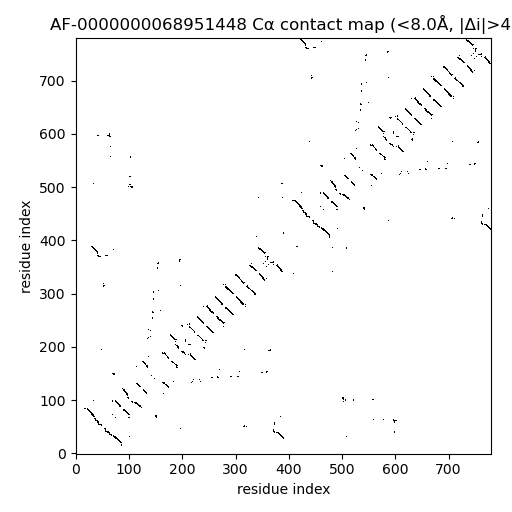C . SER A 1 142 ? -7.562 24.078 5.492 1 97.12 142 SER A C 1
ATOM 1047 O O . SER A 1 142 ? -7.309 23.719 4.344 1 97.12 142 SER A O 1
ATOM 1049 N N . ASN A 1 143 ? -8.297 25.141 5.719 1 96.81 143 ASN A N 1
ATOM 1050 C CA . ASN A 1 143 ? -8.922 25.875 4.629 1 96.81 143 ASN A CA 1
ATOM 1051 C C . ASN A 1 143 ? -7.988 26.953 4.078 1 96.81 143 ASN A C 1
ATOM 1053 O O . ASN A 1 143 ? -8.383 27.75 3.217 1 96.81 143 ASN A O 1
ATOM 1057 N N . PHE A 1 144 ? -6.77 27 4.582 1 98.5 144 PHE A N 1
ATOM 1058 C CA . PHE A 1 144 ? -5.879 28.094 4.242 1 98.5 144 PHE A CA 1
ATOM 1059 C C . PHE A 1 144 ? -4.566 27.578 3.666 1 98.5 144 PHE A C 1
ATOM 1061 O O . PHE A 1 144 ? -3.545 28.266 3.711 1 98.5 144 PHE A O 1
ATOM 1068 N N . THR A 1 145 ? -4.547 26.406 3.236 1 98 145 THR A N 1
ATOM 1069 C CA . THR A 1 145 ? -3.414 25.766 2.572 1 98 145 THR A CA 1
ATOM 1070 C C . THR A 1 145 ? -3.715 25.531 1.094 1 98 145 THR A C 1
ATOM 1072 O O . THR A 1 145 ? -4.547 24.703 0.749 1 98 145 THR A O 1
ATOM 1075 N N . PRO A 1 146 ? -3.041 26.172 0.237 1 98.06 146 PRO A N 1
ATOM 1076 C CA . PRO A 1 146 ? -3.418 26.172 -1.178 1 98.06 146 PRO A CA 1
ATOM 1077 C C . PRO A 1 146 ? -3.496 24.766 -1.768 1 98.06 146 PRO A C 1
ATOM 1079 O O . PRO A 1 146 ? -4.34 24.5 -2.625 1 98.06 146 PRO A O 1
ATOM 1082 N N . THR A 1 147 ? -2.65 23.891 -1.351 1 97.88 147 THR A N 1
ATOM 1083 C CA . THR A 1 147 ? -2.592 22.547 -1.911 1 97.88 147 THR A CA 1
ATOM 1084 C C . THR A 1 147 ? -3.473 21.594 -1.112 1 97.88 147 THR A C 1
ATOM 1086 O O . THR A 1 147 ? -3.49 20.391 -1.379 1 97.88 147 THR A O 1
ATOM 1089 N N . ARG A 1 148 ? -4.188 22.094 -0.103 1 96.44 148 ARG A N 1
ATOM 1090 C CA . ARG A 1 148 ? -5.117 21.344 0.731 1 96.44 148 ARG A CA 1
ATOM 1091 C C . ARG A 1 148 ? -4.426 20.156 1.374 1 96.44 148 ARG A C 1
ATOM 1093 O O . ARG A 1 148 ? -4.945 19.031 1.337 1 96.44 148 ARG A O 1
ATOM 1100 N N . TYR A 1 149 ? -3.244 20.312 1.821 1 96.31 149 TYR A N 1
ATOM 1101 C CA . TYR A 1 149 ? -2.438 19.328 2.521 1 96.31 149 TYR A CA 1
ATOM 1102 C C . TYR A 1 149 ? -2.109 18.156 1.608 1 96.31 149 TYR A C 1
ATOM 1104 O O . TYR A 1 149 ? -2.1 17 2.049 1 96.31 149 TYR A O 1
ATOM 1112 N N . ALA A 1 150 ? -1.79 18.391 0.379 1 96.5 150 ALA A N 1
ATOM 1113 C CA . ALA A 1 150 ? -1.383 17.344 -0.548 1 96.5 150 ALA A CA 1
ATOM 1114 C C . ALA A 1 150 ? -0.159 16.594 -0.026 1 96.5 150 ALA A C 1
ATOM 1116 O O . ALA A 1 150 ? 0.714 17.188 0.612 1 96.5 150 ALA A O 1
ATOM 1117 N N . SER A 1 151 ? -0.128 15.32 -0.378 1 92.94 151 SER A N 1
ATOM 1118 C CA . SER A 1 151 ? 0.981 14.477 0.057 1 92.94 151 SER A CA 1
ATOM 1119 C C . SER A 1 151 ? 2.277 14.859 -0.649 1 92.94 151 SER A C 1
ATOM 1121 O O . SER A 1 151 ? 3.365 14.703 -0.089 1 92.94 151 SER A O 1
ATOM 1123 N N . THR A 1 152 ? 2.08 15.289 -1.852 1 95.69 152 THR A N 1
ATOM 1124 C CA . THR A 1 152 ? 3.26 15.617 -2.646 1 95.69 152 THR A CA 1
ATOM 1125 C C . THR A 1 152 ? 3.324 17.109 -2.934 1 95.69 152 THR A C 1
ATOM 1127 O O . THR A 1 152 ? 2.312 17.734 -3.275 1 95.69 152 THR A O 1
ATOM 1130 N N . TYR A 1 153 ? 4.48 17.672 -2.621 1 98.06 153 TYR A N 1
ATOM 1131 C CA . TYR A 1 153 ? 4.875 19.047 -2.934 1 98.06 153 TYR A CA 1
ATOM 1132 C C . TYR A 1 153 ? 4.137 20.047 -2.045 1 98.06 153 TYR A C 1
ATOM 1134 O O . TYR A 1 153 ? 3.795 21.141 -2.486 1 98.06 153 TYR A O 1
ATOM 1142 N N . ASP A 1 154 ? 3.773 19.688 -0.917 1 97.62 154 ASP A N 1
ATOM 1143 C CA . ASP A 1 154 ? 3.277 20.516 0.182 1 97.62 154 ASP A CA 1
ATOM 1144 C C . ASP A 1 154 ? 4.059 20.234 1.466 1 97.62 154 ASP A C 1
ATOM 1146 O O . ASP A 1 154 ? 4.09 19.109 1.952 1 97.62 154 ASP A O 1
ATOM 1150 N N . PRO A 1 155 ? 4.656 21.281 2.027 1 97.25 155 PRO A N 1
ATOM 1151 C CA . PRO A 1 155 ? 5.395 21.031 3.271 1 97.25 155 PRO A CA 1
ATOM 1152 C C . PRO A 1 155 ? 4.48 20.938 4.488 1 97.25 155 PRO A C 1
ATOM 1154 O O . PRO A 1 155 ? 4.727 21.594 5.508 1 97.25 155 PRO A O 1
ATOM 1157 N N . VAL A 1 156 ? 3.607 20.078 4.496 1 95.19 156 VAL A N 1
ATOM 1158 C CA . VAL A 1 156 ? 2.549 19.969 5.496 1 95.19 156 VAL A CA 1
ATOM 1159 C C . VAL A 1 156 ? 3.158 19.609 6.852 1 95.19 156 VAL A C 1
ATOM 1161 O O . VAL A 1 156 ? 2.742 20.156 7.879 1 95.19 156 VAL A O 1
ATOM 1164 N N . ALA A 1 157 ? 4.109 18.719 6.867 1 92.62 157 ALA A N 1
ATOM 1165 C CA . ALA A 1 157 ? 4.727 18.312 8.133 1 92.62 157 ALA A CA 1
ATOM 1166 C C . ALA A 1 157 ? 5.484 19.469 8.766 1 92.62 157 ALA A C 1
ATOM 1168 O O . ALA A 1 157 ? 5.535 19.594 9.992 1 92.62 157 ALA A O 1
ATOM 1169 N N . TRP A 1 158 ? 6.066 20.25 7.898 1 94.31 158 TRP A N 1
ATOM 1170 C CA . TRP A 1 158 ? 6.742 21.453 8.398 1 94.31 158 TRP A CA 1
ATOM 1171 C C . TRP A 1 158 ? 5.738 22.438 8.984 1 94.31 158 TRP A C 1
ATOM 1173 O O . TRP A 1 158 ? 5.977 23.016 10.047 1 94.31 158 TRP A O 1
ATOM 1183 N N . GLN A 1 159 ? 4.656 22.594 8.32 1 96.25 159 GLN A N 1
ATOM 1184 C CA . GLN A 1 159 ? 3.631 23.547 8.703 1 96.25 159 GLN A CA 1
ATOM 1185 C C . GLN A 1 159 ? 2.949 23.141 10.008 1 96.25 159 GLN A C 1
ATOM 1187 O O . GLN A 1 159 ? 2.801 23.953 10.922 1 96.25 159 GLN A O 1
ATOM 1192 N N . LEU A 1 160 ? 2.613 21.859 10.094 1 96 160 LEU A N 1
ATOM 1193 C CA . LEU A 1 160 ? 1.721 21.422 11.164 1 96 160 LEU A CA 1
ATOM 1194 C C . LEU A 1 160 ? 2.5 20.719 12.273 1 96 160 LEU A C 1
ATOM 1196 O O . LEU A 1 160 ? 2.016 20.594 13.398 1 96 160 LEU A O 1
ATOM 1200 N N . GLY A 1 161 ? 3.664 20.281 11.953 1 91.62 161 GLY A N 1
ATOM 1201 C CA . GLY A 1 161 ? 4.367 19.359 12.828 1 91.62 161 GLY A CA 1
ATOM 1202 C C . GLY A 1 161 ? 4.027 17.906 12.562 1 91.62 161 GLY A C 1
ATOM 1203 O O . GLY A 1 161 ? 2.961 17.609 12.016 1 91.62 161 GLY A O 1
ATOM 1204 N N . ILE A 1 162 ? 4.887 17 12.984 1 88.06 162 ILE A N 1
ATOM 1205 C CA . ILE A 1 162 ? 4.699 15.586 12.727 1 88.06 162 ILE A CA 1
ATOM 1206 C C . ILE A 1 162 ? 3.66 15.016 13.695 1 88.06 162 ILE A C 1
ATOM 1208 O O . ILE A 1 162 ? 3.197 13.891 13.523 1 88.06 162 ILE A O 1
ATOM 1212 N N . ASN A 1 163 ? 3.287 15.797 14.648 1 90.25 163 ASN A N 1
ATOM 1213 C CA . ASN A 1 163 ? 2.287 15.359 15.617 1 90.25 163 ASN A CA 1
ATOM 1214 C C . ASN A 1 163 ? 0.887 15.82 15.227 1 90.25 163 ASN A C 1
ATOM 1216 O O . ASN A 1 163 ? 0.007 15.953 16.078 1 90.25 163 ASN A O 1
ATOM 1220 N N . TYR A 1 164 ? 0.671 16.141 13.953 1 94.12 164 TYR A N 1
ATOM 1221 C CA . TYR A 1 164 ? -0.604 16.719 13.555 1 94.12 164 TYR A CA 1
ATOM 1222 C C . TYR A 1 164 ? -1.748 15.742 13.773 1 94.12 164 TYR A C 1
ATOM 1224 O O . TYR A 1 164 ? -2.918 16.094 13.602 1 94.12 164 TYR A O 1
ATOM 1232 N N . ARG A 1 165 ? -1.574 14.562 14.078 1 94.75 165 ARG A N 1
ATOM 1233 C CA . ARG A 1 165 ? -2.492 13.562 14.617 1 94.75 165 ARG A CA 1
ATOM 1234 C C . ARG A 1 165 ? -2.002 13.039 15.961 1 94.75 165 ARG A C 1
ATOM 1236 O O . ARG A 1 165 ? -0.827 12.703 16.109 1 94.75 165 ARG A O 1
ATOM 1243 N N . GLU A 1 166 ? -2.902 12.953 16.859 1 95.5 166 GLU A N 1
ATOM 1244 C CA . GLU A 1 166 ? -2.449 12.57 18.188 1 95.5 166 GLU A CA 1
ATOM 1245 C C . GLU A 1 166 ? -3.322 11.461 18.766 1 95.5 166 GLU A C 1
ATOM 1247 O O . GLU A 1 166 ? -4.539 11.445 1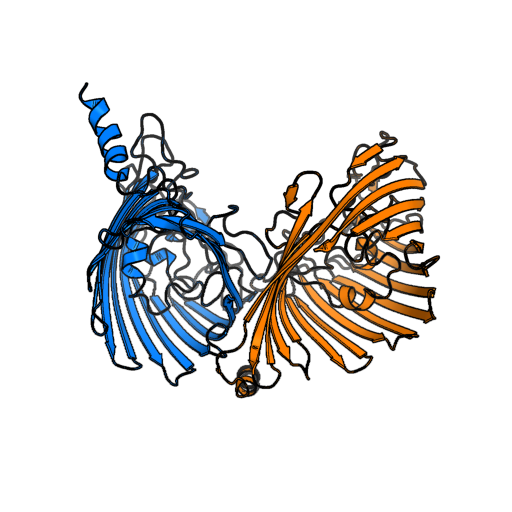8.562 1 95.5 166 GLU A O 1
ATOM 1252 N N . ASP A 1 167 ? -2.66 10.586 19.5 1 95.06 167 ASP A N 1
ATOM 1253 C CA . ASP A 1 167 ? -3.346 9.547 20.266 1 95.06 167 ASP A CA 1
ATOM 1254 C C . ASP A 1 167 ? -3.957 10.109 21.547 1 95.06 167 ASP A C 1
ATOM 1256 O O . ASP A 1 167 ? -3.619 11.219 21.953 1 95.06 167 ASP A O 1
ATOM 1260 N N . ASN A 1 168 ? -4.91 9.328 22.156 1 96.19 168 ASN A N 1
ATOM 1261 C CA . ASN A 1 168 ? -5.375 9.586 23.516 1 96.19 168 ASN A CA 1
ATOM 1262 C C . ASN A 1 168 ? -5.895 11.008 23.656 1 96.19 168 ASN A C 1
ATOM 1264 O O . ASN A 1 168 ? -5.512 11.719 24.594 1 96.19 168 ASN A O 1
ATOM 1268 N N . THR A 1 169 ? -6.754 11.383 22.766 1 97.81 169 THR A N 1
ATOM 1269 C CA . THR A 1 169 ? -7.086 12.797 22.656 1 97.81 169 THR A CA 1
ATOM 1270 C C . THR A 1 169 ? -8.578 13.023 22.906 1 97.81 169 THR A C 1
ATOM 1272 O O . THR A 1 169 ? -9.414 12.266 22.406 1 97.81 169 THR A O 1
ATOM 1275 N N . ILE A 1 170 ? -8.891 13.977 23.703 1 98.5 170 ILE A N 1
ATOM 1276 C CA . ILE A 1 170 ? -10.219 14.57 23.75 1 98.5 170 ILE A CA 1
ATOM 1277 C C . ILE A 1 170 ? -10.242 15.844 22.906 1 98.5 170 ILE A C 1
ATOM 1279 O O . ILE A 1 170 ? -9.32 16.656 22.969 1 98.5 170 ILE A O 1
ATOM 1283 N N . LYS A 1 171 ? -11.266 16.031 22.094 1 98.81 171 LYS A N 1
ATOM 1284 C CA . LYS A 1 171 ? -11.352 17.219 21.25 1 98.81 171 LYS A CA 1
ATOM 1285 C C . LYS A 1 171 ? -12.789 17.734 21.156 1 98.81 171 LYS A C 1
ATOM 1287 O O . LYS A 1 171 ? -13.727 16.938 21.016 1 98.81 171 LYS A O 1
ATOM 1292 N N . TYR A 1 172 ? -12.922 18.938 21.312 1 98.81 172 TYR A N 1
ATOM 1293 C CA . TYR A 1 172 ? -14.164 19.656 21.031 1 98.81 172 TYR A CA 1
ATOM 1294 C C . TYR A 1 172 ? -14.078 20.391 19.703 1 98.81 172 TYR A C 1
ATOM 1296 O O . TYR A 1 172 ? -13.047 20.984 19.391 1 98.81 172 TYR A O 1
ATOM 1304 N N . LEU A 1 173 ? -15.062 20.344 18.922 1 98.69 173 LEU A N 1
ATOM 1305 C CA . LEU A 1 173 ? -15.211 21.078 17.672 1 98.69 173 LEU A CA 1
ATOM 1306 C C . LEU A 1 173 ? -16.625 21.625 17.531 1 98.69 173 LEU A C 1
ATOM 1308 O O . LEU A 1 173 ? -17.609 20.875 17.594 1 98.69 173 LEU A O 1
ATOM 1312 N N . GLY A 1 174 ? -16.75 22.922 17.344 1 98.44 174 GLY A N 1
ATOM 1313 C CA . GLY A 1 174 ? -18.047 23.562 17.188 1 98.44 174 GLY A CA 1
ATOM 1314 C C . GLY A 1 174 ? -18.047 24.625 16.109 1 98.44 174 GLY A C 1
ATOM 1315 O O . GLY A 1 174 ? -17.078 25.375 15.953 1 98.44 174 GLY A O 1
ATOM 1316 N N . THR A 1 175 ? -19.078 24.641 15.383 1 97.69 175 THR A N 1
ATOM 1317 C CA . THR A 1 175 ? -19.297 25.688 14.375 1 97.69 175 THR A CA 1
ATOM 1318 C C . THR A 1 175 ? -20.547 26.5 14.695 1 97.69 175 THR A C 1
ATOM 1320 O O . THR A 1 175 ? -21.641 25.953 14.844 1 97.69 175 THR A O 1
ATOM 1323 N N . PHE A 1 176 ? -20.406 27.734 14.789 1 98.06 176 PHE A N 1
ATOM 1324 C CA . PHE A 1 176 ? -21.453 28.703 15.102 1 98.06 176 PHE A CA 1
ATOM 1325 C C . PHE A 1 176 ? -21.484 29.828 14.055 1 98.06 176 PHE A C 1
ATOM 1327 O O . PHE A 1 176 ? -20.797 30.828 14.211 1 98.06 176 PHE A O 1
ATOM 1334 N N . GLY A 1 177 ? -22.453 29.703 13.078 1 97.19 177 GLY A N 1
ATOM 1335 C CA . GLY A 1 177 ? -22.375 30.609 11.938 1 97.19 177 GLY A CA 1
ATOM 1336 C C . GLY A 1 177 ? -21.062 30.516 11.188 1 97.19 177 GLY A C 1
ATOM 1337 O O . GLY A 1 177 ? -20.625 29.438 10.805 1 97.19 177 GLY A O 1
ATOM 1338 N N . PRO A 1 178 ? -20.406 31.703 10.984 1 98 178 PRO A N 1
ATOM 1339 C CA . PRO A 1 178 ? -19.156 31.688 10.227 1 98 178 PRO A CA 1
ATOM 1340 C C . PRO A 1 178 ? -17.938 31.328 11.094 1 98 178 PRO A C 1
ATOM 1342 O O . PRO A 1 178 ? -16.812 31.281 10.602 1 98 178 PRO A O 1
ATOM 1345 N N . VAL A 1 179 ? -18.172 31.094 12.406 1 98.69 179 VAL A N 1
ATOM 1346 C CA . VAL A 1 179 ? -17.047 30.891 13.32 1 98.69 179 VAL A CA 1
ATOM 1347 C C . VAL A 1 179 ? -16.969 29.406 13.703 1 98.69 179 VAL A C 1
ATOM 1349 O O . VAL A 1 179 ? -17.969 28.812 14.102 1 98.69 179 VAL A O 1
ATOM 1352 N N . THR A 1 180 ? -15.859 28.781 13.547 1 98.56 180 THR A N 1
ATOM 1353 C CA . THR A 1 180 ? -15.57 27.438 14.031 1 98.56 180 THR A CA 1
ATOM 1354 C C . THR A 1 180 ? -14.492 27.469 15.109 1 98.56 180 THR A C 1
ATOM 1356 O O . THR A 1 180 ? -13.492 28.188 14.977 1 98.56 180 THR A O 1
ATOM 1359 N N . VAL A 1 181 ? -14.719 26.766 16.188 1 98.81 181 VAL A N 1
ATOM 1360 C CA . VAL A 1 181 ? -13.75 26.688 17.281 1 98.81 181 VAL A CA 1
ATOM 1361 C C . VAL A 1 181 ? -13.352 25.234 17.516 1 98.81 181 VAL A C 1
ATOM 1363 O O . VAL A 1 181 ? -14.18 24.328 17.406 1 98.81 181 VAL A O 1
ATOM 1366 N N . ALA A 1 182 ? -12.07 24.984 17.766 1 98.88 182 ALA A N 1
ATOM 1367 C CA . ALA A 1 182 ? -11.531 23.672 18.109 1 98.88 182 ALA A CA 1
ATOM 1368 C C . ALA A 1 182 ? -10.609 23.766 19.328 1 98.88 182 ALA A C 1
ATOM 1370 O O . ALA A 1 182 ? -9.898 24.75 19.5 1 98.88 182 ALA A O 1
ATOM 1371 N N . ALA A 1 183 ? -10.664 22.812 20.156 1 98.94 183 ALA A N 1
ATOM 1372 C CA . ALA A 1 183 ? -9.742 22.625 21.281 1 98.94 183 ALA A CA 1
ATOM 1373 C C . ALA A 1 183 ? -9.5 21.156 21.562 1 98.94 183 ALA A C 1
ATOM 1375 O O . ALA A 1 183 ? -10.43 20.344 21.484 1 98.94 183 ALA A O 1
ATOM 1376 N N . HIS A 1 184 ? -8.25 20.828 21.875 1 98.88 184 HIS A N 1
ATOM 1377 C CA . HIS A 1 184 ? -7.98 19.422 22.156 1 98.88 184 HIS A CA 1
ATOM 1378 C C . HIS A 1 184 ? -6.934 19.266 23.25 1 98.88 184 HIS A C 1
ATOM 1380 O O . HIS A 1 184 ? -6.184 20.203 23.531 1 98.88 184 HIS A O 1
ATOM 1386 N N . TYR A 1 185 ? -6.953 18.125 23.875 1 98.5 185 TYR A N 1
ATOM 1387 C CA . TYR A 1 185 ? -5.941 17.688 24.828 1 98.5 185 TYR A CA 1
ATOM 1388 C C . TYR A 1 185 ? -5.602 16.219 24.625 1 98.5 185 TYR A C 1
ATOM 1390 O O . TYR A 1 185 ? -6.496 15.359 24.594 1 98.5 185 TYR A O 1
ATOM 1398 N N . SER A 1 186 ? -4.34 15.953 24.531 1 97.56 186 SER A N 1
ATOM 1399 C CA . SER A 1 186 ? -3.842 14.586 24.422 1 97.56 186 SER A CA 1
ATOM 1400 C C . SER A 1 186 ? -3.107 14.172 25.688 1 97.56 186 SER A C 1
ATOM 1402 O O . SER A 1 186 ? -2.223 14.883 26.172 1 97.56 186 SER A O 1
ATOM 1404 N N . PHE A 1 187 ? -3.439 13 26.172 1 95.44 187 PHE A N 1
ATOM 1405 C CA . PHE A 1 187 ? -2.75 12.461 27.344 1 95.44 187 PHE A CA 1
ATOM 1406 C C . PHE A 1 187 ? -1.438 11.797 26.938 1 95.44 187 PHE A C 1
ATOM 1408 O O . PHE A 1 187 ? -0.604 11.492 27.781 1 95.44 187 PHE A O 1
ATOM 1415 N N . GLY A 1 188 ? -1.221 11.57 25.75 1 94.31 188 GLY A N 1
ATOM 1416 C CA . GLY A 1 188 ? -0.064 10.961 25.109 1 94.31 188 GLY A CA 1
ATOM 1417 C C . GLY A 1 188 ? -0.112 11.031 23.594 1 94.31 188 GLY A C 1
ATOM 1418 O O . GLY A 1 188 ? -0.791 10.227 22.953 1 94.31 188 GLY A O 1
ATOM 1419 N N . VAL A 1 189 ? 0.688 11.805 23.016 1 92.31 189 VAL A N 1
ATOM 1420 C CA . VAL A 1 189 ? 0.614 12.211 21.625 1 92.31 189 VAL A CA 1
ATOM 1421 C C . VAL A 1 189 ? 0.881 11.008 20.719 1 92.31 189 VAL A C 1
ATOM 1423 O O . VAL A 1 189 ? 0.33 10.914 19.625 1 92.31 189 VAL A O 1
ATOM 1426 N N . GLY A 1 190 ? 1.668 10.023 21.109 1 87.31 190 GLY A N 1
ATOM 1427 C CA . GLY A 1 190 ? 1.884 8.766 20.406 1 87.31 190 GLY A CA 1
ATOM 1428 C C . GLY A 1 190 ? 2.74 8.914 19.156 1 87.31 190 GLY A C 1
ATOM 1429 O O . GLY A 1 190 ? 2.598 8.148 18.203 1 87.31 190 GLY A O 1
ATOM 1430 N N . VAL A 1 191 ? 3.447 9.844 19.016 1 82.38 191 VAL A N 1
ATOM 1431 C CA . VAL A 1 191 ? 4.344 10.047 17.891 1 82.38 191 VAL A CA 1
ATOM 1432 C C . VAL A 1 191 ? 5.797 9.961 18.359 1 82.38 191 VAL A C 1
ATOM 1434 O O . VAL A 1 191 ? 6.176 10.586 19.344 1 82.38 191 VAL A O 1
ATOM 1437 N N . PRO A 1 192 ? 6.367 8.836 17.797 1 67.25 192 PRO A N 1
ATOM 1438 C CA . PRO A 1 192 ? 7.785 8.773 18.172 1 67.25 192 PRO A CA 1
ATOM 1439 C C . PRO A 1 192 ? 8.609 9.875 17.516 1 67.25 192 PRO A C 1
ATOM 1441 O O . PRO A 1 192 ? 8.297 10.312 16.406 1 67.25 192 PRO A O 1
ATOM 1444 N N . LEU A 1 193 ? 8.758 10.781 18.047 1 57.28 193 LEU A N 1
ATOM 1445 C CA . LEU A 1 193 ? 9.484 11.828 17.344 1 57.28 193 LEU A CA 1
ATOM 1446 C C . LEU A 1 193 ? 10.695 11.258 16.609 1 57.28 193 LEU A C 1
ATOM 1448 O O . LEU A 1 193 ? 11.367 10.359 17.125 1 57.28 193 LEU A O 1
ATOM 1452 N N . ILE A 1 194 ? 11.07 11.867 15.453 1 54.5 194 ILE A N 1
ATOM 1453 C CA . ILE A 1 194 ? 11.281 12.25 14.062 1 54.5 194 ILE A CA 1
ATOM 1454 C C . ILE A 1 194 ? 12.758 12.547 13.836 1 54.5 194 ILE A C 1
ATOM 1456 O O . ILE A 1 194 ? 13.359 13.344 14.562 1 54.5 194 ILE A O 1
ATOM 1460 N N . GLY A 1 195 ? 13.516 11.93 13.211 1 57.59 195 GLY A N 1
ATOM 1461 C CA . GLY A 1 195 ? 14.695 12.219 12.398 1 57.59 195 GLY A CA 1
ATOM 1462 C C . GLY A 1 195 ? 16 11.945 13.133 1 57.59 195 GLY A C 1
ATOM 1463 O O . GLY A 1 195 ? 16.109 10.961 13.859 1 57.59 195 GLY A O 1
ATOM 1464 N N . ALA A 1 196 ? 16.859 12.656 12.977 1 61.88 196 ALA A N 1
ATOM 1465 C CA . ALA A 1 196 ? 18.25 12.477 13.422 1 61.88 196 ALA A CA 1
ATOM 1466 C C . ALA A 1 196 ? 18.375 12.773 14.906 1 61.88 196 ALA A C 1
ATOM 1468 O O . ALA A 1 196 ? 19.375 12.391 15.539 1 61.88 196 ALA A O 1
ATOM 1469 N N . THR A 1 197 ? 17.203 13.383 15.539 1 68.44 197 THR A N 1
ATOM 1470 C CA . THR A 1 197 ? 17.219 13.688 16.969 1 68.44 197 THR A CA 1
ATOM 1471 C C . THR A 1 197 ? 15.891 13.289 17.609 1 68.44 197 THR A C 1
ATOM 1473 O O . THR A 1 197 ? 14.898 14.008 17.5 1 68.44 197 THR A O 1
ATOM 1476 N N . PRO A 1 198 ? 15.906 12.094 18.266 1 66.81 198 PRO A N 1
ATOM 1477 C CA . PRO A 1 198 ? 14.656 11.656 18.891 1 66.81 198 PRO A CA 1
ATOM 1478 C C . PRO A 1 198 ? 14.188 12.602 19.984 1 66.81 198 PRO A C 1
ATOM 1480 O O . PRO A 1 198 ? 14.969 12.984 20.859 1 66.81 198 PRO A O 1
ATOM 1483 N N . LEU A 1 199 ? 12.984 13.172 19.844 1 66.44 199 LEU A N 1
ATOM 1484 C CA . LEU A 1 199 ? 12.422 14.031 20.875 1 66.44 199 LEU A CA 1
ATOM 1485 C C . LEU A 1 199 ? 11.547 13.219 21.828 1 66.44 199 LEU A C 1
ATOM 1487 O O . LEU A 1 199 ? 11.359 13.617 22.984 1 66.44 199 LEU A O 1
ATOM 1491 N N . ALA A 1 200 ? 10.969 12.195 21.312 1 69.75 200 ALA A N 1
ATOM 1492 C CA . ALA A 1 200 ? 10.086 11.414 22.172 1 69.75 200 ALA A CA 1
ATOM 1493 C C . ALA A 1 200 ? 10.336 9.922 22.016 1 69.75 200 ALA A C 1
ATOM 1495 O O . ALA A 1 200 ? 10.789 9.469 20.953 1 69.75 200 ALA A O 1
ATOM 1496 N N . GLY A 1 201 ? 10.328 9.227 23.094 1 65.25 201 GLY A N 1
ATOM 1497 C CA . GLY A 1 201 ? 10.328 7.773 22.984 1 65.25 201 GLY A CA 1
ATOM 1498 C C . GLY A 1 201 ? 9.125 7.227 22.25 1 65.25 201 GLY A C 1
ATOM 1499 O O . GLY A 1 201 ? 8.539 7.914 21.406 1 65.25 201 GLY A O 1
ATOM 1500 N N . GLY A 1 202 ? 8.742 6.059 22.391 1 60.91 202 GLY A N 1
ATOM 1501 C CA . GLY A 1 202 ? 7.586 5.441 21.766 1 60.91 202 GLY A CA 1
ATOM 1502 C C . GLY A 1 202 ? 6.312 6.254 21.922 1 60.91 202 GLY A C 1
ATOM 1503 O O . GLY A 1 202 ? 5.223 5.781 21.609 1 60.91 202 GLY A O 1
ATOM 1504 N N . GLY A 1 203 ? 6.523 7.648 22.375 1 61.91 203 GLY A N 1
ATOM 1505 C CA . GLY A 1 203 ? 5.441 8.625 22.391 1 61.91 203 GLY A CA 1
ATOM 1506 C C . GLY A 1 203 ? 4.301 8.242 23.312 1 61.91 203 GLY A C 1
ATOM 1507 O O . GLY A 1 203 ? 3.18 8.727 23.156 1 61.91 203 GLY A O 1
ATOM 1508 N N . ALA A 1 204 ? 4.398 7.355 24.266 1 65.31 204 ALA A N 1
ATOM 1509 C CA . ALA A 1 204 ? 3.275 6.707 24.938 1 65.31 204 ALA A CA 1
ATOM 1510 C C . ALA A 1 204 ? 2.707 7.598 26.031 1 65.31 204 ALA A C 1
ATOM 1512 O O . ALA A 1 204 ? 1.542 7.457 26.422 1 65.31 204 ALA A O 1
ATOM 1513 N N . GLY A 1 205 ? 3.127 8.758 26.234 1 83.56 205 GLY A N 1
ATOM 1514 C CA . GLY A 1 205 ? 2.584 9.547 27.328 1 83.56 205 GLY A CA 1
ATOM 1515 C C . GLY A 1 205 ? 1.967 8.695 28.422 1 83.56 205 GLY A C 1
ATOM 1516 O O . GLY A 1 205 ? 2.391 7.559 28.656 1 83.56 205 GLY A O 1
ATOM 1517 N N . GLU A 1 206 ? 1.168 9.391 29.344 1 88.88 206 GLU A N 1
ATOM 1518 C CA . GLU A 1 206 ? 0.467 8.688 30.422 1 88.88 206 GLU A CA 1
ATOM 1519 C C . GLU A 1 206 ? 1.448 7.98 31.344 1 88.88 206 GLU A C 1
ATOM 1521 O O . GLU A 1 206 ? 1.206 6.848 31.766 1 88.88 206 GLU A O 1
ATOM 1526 N N . THR A 1 207 ? 2.475 8.617 31.594 1 88.19 207 THR A N 1
ATOM 1527 C CA . THR A 1 207 ? 3.531 8.07 32.438 1 88.19 207 THR A CA 1
ATOM 1528 C C . THR A 1 207 ? 3.219 8.289 33.906 1 88.19 207 THR A C 1
ATOM 1530 O O . THR A 1 207 ? 3.02 9.422 34.344 1 88.19 207 THR A O 1
ATOM 1533 N N . PRO A 1 208 ? 3.225 7.18 34.688 1 90.19 208 PRO A N 1
ATOM 1534 C CA . PRO A 1 208 ? 2.977 7.371 36.094 1 90.19 208 PRO A CA 1
ATOM 1535 C C . PRO A 1 208 ? 3.949 8.359 36.75 1 90.19 208 PRO A C 1
ATOM 1537 O O . PRO A 1 208 ? 5.168 8.219 36.594 1 90.19 208 PRO A O 1
ATOM 1540 N N . GLY A 1 209 ? 3.436 9.289 37.406 1 92.69 209 GLY A N 1
ATOM 1541 C CA . GLY A 1 209 ? 4.246 10.273 38.094 1 92.69 209 GLY A CA 1
ATOM 1542 C C . GLY A 1 209 ? 4.766 11.375 37.188 1 92.69 209 GLY A C 1
ATOM 1543 O O . GLY A 1 209 ? 5.414 12.312 37.656 1 92.69 209 GLY A O 1
ATOM 1544 N N . ALA A 1 210 ? 4.516 11.305 35.906 1 92.62 210 ALA A N 1
ATOM 1545 C CA . ALA A 1 210 ? 4.973 12.305 34.969 1 92.62 210 ALA A CA 1
ATOM 1546 C C . ALA A 1 210 ? 3.879 12.633 33.938 1 92.62 210 ALA A C 1
ATOM 1548 O O . ALA A 1 210 ? 4.039 12.375 32.75 1 92.62 210 ALA A O 1
ATOM 1549 N N . PHE A 1 211 ? 2.887 13.328 34.375 1 91.81 211 PHE A N 1
ATOM 1550 C CA . PHE A 1 211 ? 1.657 13.586 33.656 1 91.81 211 PHE A CA 1
ATOM 1551 C C . PHE A 1 211 ? 1.939 14.422 32.406 1 91.81 211 PHE A C 1
ATOM 1553 O O . PHE A 1 211 ? 1.238 14.297 31.391 1 91.81 211 PHE A O 1
ATOM 1560 N N . ARG A 1 212 ? 3.008 15.164 32.406 1 92.88 212 ARG A N 1
ATOM 1561 C CA . ARG A 1 212 ? 3.258 16.094 31.297 1 92.88 212 ARG A CA 1
ATOM 1562 C C . ARG A 1 212 ? 4.066 15.438 30.188 1 92.88 212 ARG A C 1
ATOM 1564 O O . ARG A 1 212 ? 4.195 15.984 29.094 1 92.88 212 ARG A O 1
ATOM 1571 N N . ASP A 1 213 ? 4.531 14.203 30.516 1 92.06 213 ASP A N 1
ATOM 1572 C CA . ASP A 1 213 ? 5.328 13.508 29.516 1 92.06 213 ASP A CA 1
ATOM 1573 C C . ASP A 1 213 ? 4.484 13.164 28.281 1 92.06 213 ASP A C 1
ATOM 1575 O O . ASP A 1 213 ? 3.516 12.406 28.375 1 92.06 213 ASP A O 1
ATOM 1579 N N . ASN A 1 214 ? 4.918 13.828 27.188 1 93.06 214 ASN A N 1
ATOM 1580 C CA . ASN A 1 214 ? 4.375 13.523 25.859 1 93.06 214 ASN A CA 1
ATOM 1581 C C . ASN A 1 214 ? 2.898 13.898 25.766 1 93.06 214 ASN A C 1
ATOM 1583 O O . ASN A 1 214 ? 2.178 13.375 24.906 1 93.06 214 ASN A O 1
ATOM 1587 N N . ASN A 1 215 ? 2.389 14.664 26.641 1 95 215 ASN A N 1
ATOM 1588 C CA . ASN A 1 215 ? 1.049 15.203 26.422 1 95 215 ASN A CA 1
ATOM 1589 C C . ASN A 1 215 ? 1.058 16.359 25.438 1 95 215 ASN A C 1
ATOM 1591 O O . ASN A 1 215 ? 2.121 16.797 24.984 1 95 215 ASN A O 1
ATOM 1595 N N . GLY A 1 216 ? -0.064 16.844 24.969 1 95.94 216 GLY A N 1
ATOM 1596 C CA . GLY A 1 216 ? -0.213 17.969 24.062 1 95.94 216 GLY A CA 1
ATOM 1597 C C . GLY A 1 216 ? -1.594 18.594 24.109 1 95.94 216 GLY A C 1
ATOM 1598 O O . GLY A 1 216 ? -2.537 17.984 24.625 1 95.94 216 GLY A O 1
ATOM 1599 N N . TYR A 1 217 ? -1.676 19.766 23.703 1 98.25 217 TYR A N 1
ATOM 1600 C CA . TYR A 1 217 ? -2.955 20.453 23.625 1 98.25 217 TYR A CA 1
ATOM 1601 C C . TYR A 1 217 ? -2.9 21.609 22.641 1 98.25 217 TYR A C 1
ATOM 1603 O O . TYR A 1 217 ? -1.817 22.016 22.203 1 98.25 217 TYR A O 1
ATOM 1611 N N . GLY A 1 218 ? -4.027 22.141 22.234 1 98.81 218 GLY A N 1
ATOM 1612 C CA . GLY A 1 218 ? -4.121 23.25 21.297 1 98.81 218 GLY A CA 1
ATOM 1613 C C . GLY A 1 218 ? -5.535 23.75 21.125 1 98.81 218 GLY A C 1
ATOM 1614 O O . GLY A 1 218 ? -6.477 23.219 21.719 1 98.81 218 GLY A O 1
ATOM 1615 N N . ALA A 1 219 ? -5.598 24.766 20.391 1 98.94 219 ALA A N 1
ATOM 1616 C CA . ALA A 1 219 ? -6.875 25.406 20.078 1 98.94 219 ALA A CA 1
ATOM 1617 C C . ALA A 1 219 ? -6.797 26.188 18.781 1 98.94 219 ALA A C 1
ATOM 1619 O O . ALA A 1 219 ? -5.707 26.516 18.312 1 98.94 219 ALA A O 1
ATOM 1620 N N . ALA A 1 220 ? -7.945 26.422 18.188 1 98.94 220 ALA A N 1
ATOM 1621 C CA . ALA A 1 220 ? -8.039 27.234 16.969 1 98.94 220 ALA A CA 1
ATOM 1622 C C . ALA A 1 220 ? -9.398 27.922 16.891 1 98.94 220 ALA A C 1
ATOM 1624 O O . ALA A 1 220 ? -10.406 27.406 17.375 1 98.94 220 ALA A O 1
ATOM 1625 N N . VAL A 1 221 ? -9.406 29.047 16.391 1 98.94 221 VAL A N 1
ATOM 1626 C CA . VAL A 1 221 ? -10.617 29.766 16 1 98.94 221 VAL A CA 1
ATOM 1627 C C . VAL A 1 221 ? -10.523 30.188 14.539 1 98.94 221 VAL A C 1
ATOM 1629 O O . VAL A 1 221 ? -9.508 30.734 14.109 1 98.94 221 VAL A O 1
ATOM 1632 N N . THR A 1 222 ? -11.539 29.891 13.773 1 98.88 222 THR A N 1
ATOM 1633 C CA . THR A 1 222 ? -11.578 30.172 12.344 1 98.88 222 THR A CA 1
ATOM 1634 C C . THR A 1 222 ? -12.859 30.906 11.969 1 98.88 222 THR A C 1
ATOM 1636 O O . THR A 1 222 ? -13.938 30.562 12.445 1 98.88 222 THR A O 1
ATOM 1639 N N . TYR A 1 223 ? -12.703 31.938 11.242 1 98.88 223 TYR A N 1
ATOM 1640 C CA . TYR A 1 223 ? -13.805 32.656 10.633 1 98.88 223 TYR A CA 1
ATOM 1641 C C . TYR A 1 223 ? -13.836 32.438 9.125 1 98.88 223 TYR A C 1
ATOM 1643 O O . TYR A 1 223 ? -12.844 32.688 8.438 1 98.88 223 TYR A O 1
ATOM 1651 N N . LEU A 1 224 ? -14.953 31.969 8.562 1 98.12 224 LEU A N 1
ATOM 1652 C CA . LEU A 1 224 ? -15.195 31.812 7.133 1 98.12 224 LEU A CA 1
ATOM 1653 C C . LEU A 1 224 ? -16.578 32.344 6.758 1 98.12 224 LEU A C 1
ATOM 1655 O O . LEU A 1 224 ? -17.594 31.875 7.289 1 98.12 224 LEU A O 1
ATOM 1659 N N . ASN A 1 225 ? -16.734 33.219 5.77 1 97.19 225 ASN A N 1
ATOM 1660 C CA . ASN A 1 225 ? -18.047 33.719 5.383 1 97.19 225 ASN A CA 1
ATOM 1661 C C . ASN A 1 225 ? -18.297 33.562 3.887 1 97.19 225 ASN A C 1
ATOM 1663 O O . ASN A 1 225 ? -19.109 34.281 3.301 1 97.19 225 ASN A O 1
ATOM 1667 N N . GLY A 1 226 ? -17.531 32.719 3.238 1 94.31 226 GLY A N 1
ATOM 1668 C CA . GLY A 1 226 ? -17.672 32.5 1.807 1 94.31 226 GLY A CA 1
ATOM 1669 C C . GLY A 1 226 ? -16.703 33.312 0.98 1 94.31 226 GLY A C 1
ATOM 1670 O O . GLY A 1 226 ? -16.078 32.781 0.047 1 94.31 226 GLY A O 1
ATOM 1671 N N . THR A 1 227 ? -16.516 34.531 1.385 1 97.62 227 THR A N 1
ATOM 1672 C CA . THR A 1 227 ? -15.625 35.438 0.656 1 97.62 227 THR A CA 1
ATOM 1673 C C . THR A 1 227 ? -14.312 35.625 1.418 1 97.62 227 THR A C 1
ATOM 1675 O O . THR A 1 227 ? -13.234 35.562 0.828 1 97.62 227 THR A O 1
ATOM 1678 N N . PHE A 1 228 ? -14.477 35.875 2.691 1 98.5 228 PHE A N 1
ATOM 1679 C CA . PHE A 1 228 ? -13.297 36.125 3.516 1 98.5 228 PHE A CA 1
ATOM 1680 C C . PHE A 1 228 ? -13.141 35.031 4.559 1 98.5 228 PHE A C 1
ATOM 1682 O O . PHE A 1 228 ? -14.133 34.5 5.059 1 98.5 228 PHE A O 1
ATOM 1689 N N . GLY A 1 229 ? -11.891 34.75 4.887 1 98.75 229 GLY A N 1
ATOM 1690 C CA . GLY A 1 229 ? -11.57 33.812 5.969 1 98.75 229 GLY A CA 1
ATOM 1691 C C . GLY A 1 229 ? -10.359 34.281 6.781 1 98.75 229 GLY A C 1
ATOM 1692 O O . GLY A 1 229 ? -9.492 34.969 6.27 1 98.75 229 GLY A O 1
ATOM 1693 N N . ALA A 1 230 ? -10.312 33.906 8.008 1 98.94 230 ALA A N 1
ATOM 1694 C CA . ALA A 1 230 ? -9.188 34.125 8.906 1 98.94 230 ALA A CA 1
ATOM 1695 C C . ALA A 1 230 ? -9.125 33.062 9.984 1 98.94 230 ALA A C 1
ATOM 1697 O O . ALA A 1 230 ? -10.156 32.5 10.375 1 98.94 230 ALA A O 1
ATOM 1698 N N . THR A 1 231 ? -7.953 32.781 10.422 1 98.94 231 THR A N 1
ATOM 1699 C CA . THR A 1 231 ? -7.824 31.781 11.469 1 98.94 231 THR A CA 1
ATOM 1700 C C . THR A 1 231 ? -6.645 32.125 12.383 1 98.94 231 THR A C 1
ATOM 1702 O O . THR A 1 231 ? -5.719 32.812 11.984 1 98.94 231 THR A O 1
ATOM 1705 N N . LEU A 1 232 ? -6.699 31.781 13.594 1 98.94 232 LEU A N 1
ATOM 1706 C CA . LEU A 1 232 ? -5.648 31.734 14.602 1 98.94 232 LEU A CA 1
ATOM 1707 C C . LEU A 1 232 ? -5.621 30.391 15.305 1 98.94 232 LEU A C 1
ATOM 1709 O O . LEU A 1 232 ? -6.66 29.891 15.75 1 98.94 232 LEU A O 1
ATOM 1713 N N . ALA A 1 233 ? -4.473 29.719 15.297 1 98.88 233 ALA A N 1
ATOM 1714 C CA . ALA A 1 233 ? -4.375 28.375 15.852 1 98.88 233 ALA A CA 1
ATOM 1715 C C . ALA A 1 233 ? -3.08 28.188 16.641 1 98.88 233 ALA A C 1
ATOM 1717 O O . ALA A 1 233 ? -2.031 28.703 16.234 1 98.88 233 ALA A O 1
ATOM 1718 N N . TYR A 1 234 ? -3.16 27.5 17.734 1 98.75 234 TYR A N 1
ATOM 1719 C CA . TYR A 1 234 ? -2.037 27.219 18.625 1 98.75 234 TYR A CA 1
ATOM 1720 C C . TYR A 1 234 ? -1.938 25.734 18.938 1 98.75 234 TYR A C 1
ATOM 1722 O O . TYR A 1 234 ? -2.957 25.062 19.078 1 98.75 234 TYR A O 1
ATOM 1730 N N . ASP A 1 235 ? -0.736 25.219 19.031 1 98 235 ASP A N 1
ATOM 1731 C CA . ASP A 1 235 ? -0.448 23.828 19.375 1 98 235 ASP A CA 1
ATOM 1732 C C . ASP A 1 235 ? 0.785 23.734 20.266 1 98 235 ASP A C 1
ATOM 1734 O O . ASP A 1 235 ? 1.763 24.453 20.078 1 98 235 ASP A O 1
ATOM 1738 N N . GLU A 1 236 ? 0.724 22.891 21.281 1 97.19 236 GLU A N 1
ATOM 1739 C CA . GLU A 1 236 ? 1.861 22.625 22.172 1 97.19 236 GLU A CA 1
ATOM 1740 C C . GLU A 1 236 ? 1.969 21.141 22.516 1 97.19 236 GLU A C 1
ATOM 1742 O O . GLU A 1 236 ? 0.959 20.484 22.781 1 97.19 236 GLU A O 1
ATOM 1747 N N . TRP A 1 237 ? 3.154 20.609 22.391 1 95.06 237 TRP A N 1
ATOM 1748 C CA . TRP A 1 237 ? 3.492 19.219 22.672 1 95.06 237 TRP A CA 1
ATOM 1749 C C . TRP A 1 237 ? 4.703 19.125 23.594 1 95.06 237 TRP A C 1
ATOM 1751 O O . TRP A 1 237 ? 5.648 19.906 23.469 1 95.06 237 TRP A O 1
ATOM 1761 N N . HIS A 1 238 ? 4.672 18.188 24.562 1 94.25 238 HIS A N 1
ATOM 1762 C CA . HIS A 1 238 ? 5.766 18 25.516 1 94.25 238 HIS A CA 1
ATOM 1763 C C . HIS A 1 238 ? 6.445 16.656 25.312 1 94.25 238 HIS A C 1
ATOM 1765 O O . HIS A 1 238 ? 6.281 15.742 26.125 1 94.25 238 HIS A O 1
ATOM 1771 N N . PRO A 1 239 ? 7.312 16.562 24.312 1 91.56 239 PRO A N 1
ATOM 1772 C CA . PRO A 1 239 ? 7.984 15.297 24.031 1 91.56 239 PRO A CA 1
ATOM 1773 C C . PRO A 1 239 ? 8.984 14.914 25.125 1 91.56 239 PRO A C 1
ATOM 1775 O O . PRO A 1 239 ? 9.742 15.766 25.594 1 91.56 239 PRO A O 1
ATOM 1778 N N . ALA A 1 240 ? 8.961 13.664 25.469 1 90 240 ALA A N 1
ATOM 1779 C CA . ALA A 1 240 ? 9.875 13.164 26.5 1 90 240 ALA A CA 1
ATOM 1780 C C . ALA A 1 240 ? 10.43 11.797 26.109 1 90 240 ALA A C 1
ATOM 1782 O O . ALA A 1 240 ? 9.672 10.852 25.859 1 90 240 ALA A O 1
ATOM 1783 N N . VAL A 1 241 ? 11.742 11.742 26.062 1 85.56 241 VAL A N 1
ATOM 1784 C CA . VAL A 1 241 ? 12.422 10.461 25.875 1 85.56 241 VAL A CA 1
ATOM 1785 C C . VAL A 1 241 ? 12.594 9.773 27.219 1 85.56 241 VAL A C 1
ATOM 1787 O O . VAL A 1 241 ? 12.359 8.562 27.344 1 85.56 241 VAL A O 1
ATOM 1790 N N . THR A 1 242 ? 13.039 10.602 28.156 1 86.81 242 THR A N 1
ATOM 1791 C CA . THR A 1 242 ? 13.195 10.172 29.531 1 86.81 242 THR A CA 1
ATOM 1792 C C . THR A 1 242 ? 12.062 10.727 30.406 1 86.81 242 THR A C 1
ATOM 1794 O O . THR A 1 242 ? 11.75 11.914 30.328 1 86.81 242 THR A O 1
ATOM 1797 N N . SER A 1 243 ? 11.562 9.852 31.188 1 88.88 243 SER A N 1
ATOM 1798 C CA . SER A 1 243 ? 10.461 10.266 32.062 1 88.88 243 SER A CA 1
ATOM 1799 C C . SER A 1 243 ? 10.852 11.469 32.906 1 88.88 243 SER A C 1
ATOM 1801 O O . SER A 1 243 ? 11.953 11.516 33.469 1 88.88 243 SER A O 1
ATOM 1803 N N . GLY A 1 244 ? 10.008 12.352 32.906 1 90.69 244 GLY A N 1
ATOM 1804 C CA . GLY A 1 244 ? 10.211 13.531 33.75 1 90.69 244 GLY A CA 1
ATOM 1805 C C . GLY A 1 244 ? 11.07 14.594 33.094 1 90.69 244 GLY A C 1
ATOM 1806 O O . GLY A 1 244 ? 11.234 15.688 33.625 1 90.69 244 GLY A O 1
ATOM 1807 N N . GLN A 1 245 ? 11.57 14.375 31.922 1 91 245 GLN A N 1
ATOM 1808 C CA . GLN A 1 245 ? 12.414 15.32 31.203 1 91 245 GLN A CA 1
ATOM 1809 C C . GLN A 1 245 ? 11.789 15.688 29.859 1 91 245 GLN A C 1
ATOM 1811 O O . GLN A 1 245 ? 12.344 15.383 28.797 1 91 245 GLN A O 1
ATOM 1816 N N . GLN A 1 246 ? 10.703 16.391 29.906 1 92.31 246 GLN A N 1
ATOM 1817 C CA . GLN A 1 246 ? 9.992 16.719 28.672 1 92.31 246 GLN A CA 1
ATOM 1818 C C . GLN A 1 246 ? 10.531 18.016 28.047 1 92.31 246 GLN A C 1
ATOM 1820 O O . GLN A 1 246 ? 10.898 18.938 28.781 1 92.31 246 GLN A O 1
ATOM 1825 N N . GLY A 1 247 ? 10.656 18.047 26.734 1 92.38 247 GLY A N 1
ATOM 1826 C CA . GLY A 1 247 ? 10.805 19.297 26 1 92.38 247 GLY A CA 1
ATOM 1827 C C . GLY A 1 247 ? 9.5 20.031 25.781 1 92.38 247 GLY A C 1
ATOM 1828 O O . GLY A 1 247 ? 8.492 19.719 26.422 1 92.38 247 GLY A O 1
ATOM 1829 N N . VAL A 1 248 ? 9.57 21.062 25 1 94.56 248 VAL A N 1
ATOM 1830 C CA . VAL A 1 248 ? 8.375 21.828 24.688 1 94.56 248 VAL A CA 1
ATOM 1831 C C . VAL A 1 248 ? 8.398 22.219 23.203 1 94.56 248 VAL A C 1
ATOM 1833 O O . VAL A 1 248 ? 9.328 22.875 22.75 1 94.56 248 VAL A O 1
ATOM 1836 N N . ALA A 1 249 ? 7.461 21.734 22.453 1 94.06 249 ALA A N 1
ATOM 1837 C CA . ALA A 1 249 ? 7.266 22.141 21.062 1 94.06 249 ALA A CA 1
ATOM 1838 C C . ALA A 1 249 ? 6.008 22.984 20.906 1 94.06 249 ALA A C 1
ATOM 1840 O O . ALA A 1 249 ? 4.902 22.516 21.203 1 94.06 249 ALA A O 1
ATOM 1841 N N . ARG A 1 250 ? 6.156 24.188 20.5 1 97.62 250 ARG A N 1
ATOM 1842 C CA . ARG A 1 250 ? 5.039 25.125 20.375 1 97.62 250 ARG A CA 1
ATOM 1843 C C . ARG A 1 250 ? 4.926 25.656 18.938 1 97.62 250 ARG A C 1
ATOM 1845 O O . ARG A 1 250 ? 5.938 25.891 18.281 1 97.62 250 ARG A O 1
ATOM 1852 N N . LYS A 1 251 ? 3.709 25.859 18.516 1 98.31 251 LYS A N 1
ATOM 1853 C CA . LYS A 1 251 ? 3.4 26.5 17.234 1 98.31 251 LYS A CA 1
ATOM 1854 C C . LYS A 1 251 ? 2.223 27.453 17.359 1 98.31 251 LYS A C 1
ATOM 1856 O O . LYS A 1 251 ? 1.246 27.156 18.047 1 98.31 251 LYS A O 1
ATOM 1861 N N . LEU A 1 252 ? 2.373 28.547 16.797 1 98.81 252 LEU A N 1
ATOM 1862 C CA . LEU A 1 252 ? 1.314 29.547 16.656 1 98.81 252 LEU A CA 1
ATOM 1863 C C . LEU A 1 252 ? 1.151 29.938 15.188 1 98.81 252 LEU A C 1
ATOM 1865 O O . LEU A 1 252 ? 2.088 30.453 14.578 1 98.81 252 LEU A O 1
ATOM 1869 N N . GLY A 1 253 ? -0.043 29.688 14.586 1 98.75 253 GLY A N 1
ATOM 1870 C CA . GLY A 1 253 ? -0.282 29.953 13.172 1 98.75 253 GLY A CA 1
ATOM 1871 C C . GLY A 1 253 ? -1.473 30.859 12.93 1 98.75 253 GLY A C 1
ATOM 1872 O O . GLY A 1 253 ? -2.441 30.844 13.695 1 98.75 253 GLY A O 1
ATOM 1873 N N . THR A 1 254 ? -1.384 31.609 11.914 1 98.88 254 THR A N 1
ATOM 1874 C CA . THR A 1 254 ? -2.49 32.438 11.438 1 98.88 254 THR A CA 1
ATOM 1875 C C . THR A 1 254 ? -2.5 32.5 9.914 1 98.88 254 THR A C 1
ATOM 1877 O O . THR A 1 254 ? -1.482 32.219 9.266 1 98.88 254 THR A O 1
ATOM 1880 N N . ALA A 1 255 ? -3.721 32.719 9.352 1 98.94 255 ALA A N 1
ATOM 1881 C CA . ALA A 1 255 ? -3.857 32.812 7.898 1 98.94 255 ALA A CA 1
ATOM 1882 C C . ALA A 1 255 ? -5.141 33.562 7.52 1 98.94 255 ALA A C 1
ATOM 1884 O O . ALA A 1 255 ? -6.074 33.656 8.32 1 98.94 255 ALA A O 1
ATOM 1885 N N . VAL A 1 256 ? -5.129 34.094 6.371 1 98.94 256 VAL A N 1
ATOM 1886 C CA . VAL A 1 256 ? -6.305 34.75 5.797 1 98.94 256 VAL A CA 1
ATOM 1887 C C . VAL A 1 256 ? -6.547 34.25 4.383 1 98.94 256 VAL A C 1
ATOM 1889 O O . VAL A 1 256 ? -5.633 33.688 3.748 1 98.94 256 VAL A O 1
ATOM 1892 N N . SER A 1 257 ? -7.773 34.344 3.928 1 98.81 257 SER A N 1
ATOM 1893 C CA . SER A 1 257 ? -8.133 33.969 2.564 1 98.81 257 SER A CA 1
ATOM 1894 C C . SER A 1 257 ? -9.188 34.906 1.987 1 98.81 257 SER A C 1
ATOM 1896 O O . SER A 1 257 ? -9.914 35.562 2.732 1 98.81 257 SER A O 1
ATOM 1898 N N . TYR A 1 258 ? -9.203 35.031 0.715 1 98.81 258 TYR A N 1
ATOM 1899 C CA . TYR A 1 258 ? -10.188 35.75 -0.077 1 98.81 258 TYR A CA 1
ATOM 1900 C C . TYR A 1 258 ? -10.641 34.938 -1.277 1 98.81 258 TYR A C 1
ATOM 1902 O O . TYR A 1 258 ? -9.82 34.531 -2.109 1 98.81 258 TYR A O 1
ATOM 1910 N N . ALA A 1 259 ? -11.93 34.688 -1.328 1 98.31 259 ALA A N 1
ATOM 1911 C CA . ALA A 1 259 ? -12.5 33.938 -2.432 1 98.31 259 ALA A CA 1
ATOM 1912 C C . ALA A 1 259 ? -13.547 34.75 -3.184 1 98.31 259 ALA A C 1
ATOM 1914 O O . ALA A 1 259 ? -14.391 35.406 -2.57 1 98.31 259 ALA A O 1
ATOM 1915 N N . ALA A 1 260 ? -13.5 34.75 -4.48 1 97.69 260 ALA A N 1
ATOM 1916 C CA . ALA A 1 260 ? -14.445 35.406 -5.363 1 97.69 260 ALA A CA 1
ATOM 1917 C C . ALA A 1 260 ? -14.617 34.656 -6.672 1 97.69 260 ALA A C 1
ATOM 1919 O O . ALA A 1 260 ? -13.711 34.656 -7.516 1 97.69 260 ALA A O 1
ATOM 1920 N N . GLY A 1 261 ? -15.828 34.031 -6.887 1 96.81 261 GLY A N 1
ATOM 1921 C CA . GLY A 1 261 ? -16.047 33.25 -8.078 1 96.81 261 GLY A CA 1
ATOM 1922 C C . GLY A 1 261 ? -15.094 32.062 -8.188 1 96.81 261 GLY A C 1
ATOM 1923 O O . GLY A 1 261 ? -14.992 31.25 -7.266 1 96.81 261 GLY A O 1
ATOM 1924 N N . PRO A 1 262 ? -14.328 32.031 -9.312 1 97.44 262 PRO A N 1
ATOM 1925 C CA . PRO A 1 262 ? -13.438 30.906 -9.555 1 97.44 262 PRO A CA 1
ATOM 1926 C C . PRO A 1 262 ? -12.086 31.062 -8.867 1 97.44 262 PRO A C 1
ATOM 1928 O O . PRO A 1 262 ? -11.188 30.234 -9.055 1 97.44 262 PRO A O 1
ATOM 1931 N N . PHE A 1 263 ? -12 32.125 -8.117 1 97.94 263 PHE A N 1
ATOM 1932 C CA . PHE A 1 263 ? -10.688 32.531 -7.609 1 97.94 263 PHE A CA 1
ATOM 1933 C C . PHE A 1 263 ? -10.664 32.469 -6.09 1 97.94 263 PHE A C 1
ATOM 1935 O O . PHE A 1 263 ? -11.625 32.844 -5.43 1 97.94 263 PHE A O 1
ATOM 1942 N N . LYS A 1 264 ? -9.508 31.922 -5.461 1 98.62 264 LYS A N 1
ATOM 1943 C CA . LYS A 1 264 ? -9.227 32 -4.027 1 98.62 264 LYS A CA 1
ATOM 1944 C C . LYS A 1 264 ? -7.754 32.281 -3.766 1 98.62 264 LYS A C 1
ATOM 1946 O O . LYS A 1 264 ? -6.879 31.609 -4.332 1 98.62 264 LYS A O 1
ATOM 1951 N N . ALA A 1 265 ? -7.48 33.281 -2.977 1 98.88 265 ALA A N 1
ATOM 1952 C CA . ALA A 1 265 ? -6.125 33.594 -2.543 1 98.88 265 ALA A CA 1
ATOM 1953 C C . ALA A 1 265 ? -5.949 33.344 -1.049 1 98.88 265 ALA A C 1
ATOM 1955 O O . ALA A 1 265 ? -6.891 33.5 -0.27 1 98.88 265 ALA A O 1
ATOM 1956 N N . MET A 1 266 ? -4.738 32.938 -0.666 1 98.88 266 MET A N 1
ATOM 1957 C CA . MET A 1 266 ? -4.441 32.625 0.728 1 98.88 266 MET A CA 1
ATOM 1958 C C . MET A 1 266 ? -3.066 33.156 1.124 1 98.88 266 MET A C 1
ATOM 1960 O O . MET A 1 266 ? -2.137 33.125 0.316 1 98.88 266 MET A O 1
ATOM 1964 N N . LEU A 1 267 ? -2.895 33.625 2.279 1 98.88 267 LEU A N 1
ATOM 1965 C CA . LEU A 1 267 ? -1.651 34.031 2.914 1 98.88 267 LEU A CA 1
ATOM 1966 C C . LEU A 1 267 ? -1.584 33.562 4.359 1 98.88 267 LEU A C 1
ATOM 1968 O O . LEU A 1 267 ? -2.564 33.656 5.098 1 98.88 267 LEU A O 1
ATOM 1972 N N . GLY A 1 268 ? -0.429 32.969 4.723 1 98.88 268 GLY A N 1
ATOM 1973 C CA . GLY A 1 268 ? -0.337 32.438 6.074 1 98.88 268 GLY A CA 1
ATOM 1974 C C . GLY A 1 268 ? 1.032 32.625 6.699 1 98.88 268 GLY A C 1
ATOM 1975 O O . GLY A 1 268 ? 2.006 32.906 5.996 1 98.88 268 GLY A O 1
ATOM 1976 N N . TYR A 1 269 ? 1.074 32.562 7.992 1 98.81 269 TYR A N 1
ATOM 1977 C CA . TYR A 1 269 ? 2.254 32.688 8.844 1 98.81 269 TYR A CA 1
ATOM 1978 C C . TYR A 1 269 ? 2.178 31.719 10.023 1 98.81 269 TYR A C 1
ATOM 1980 O O . TYR A 1 269 ? 1.114 31.531 10.617 1 98.81 269 TYR A O 1
ATOM 1988 N N . ARG A 1 270 ? 3.285 31.078 10.328 1 98.81 270 ARG A N 1
ATOM 1989 C CA . ARG A 1 270 ? 3.355 30.219 11.508 1 98.81 270 ARG A CA 1
ATOM 1990 C C . ARG A 1 270 ? 4.684 30.375 12.234 1 98.81 270 ARG A C 1
ATOM 1992 O O . ARG A 1 270 ? 5.75 30.234 11.633 1 98.81 270 ARG A O 1
ATOM 1999 N N . TRP A 1 271 ? 4.641 30.766 13.508 1 98.69 271 TRP A N 1
ATOM 2000 C CA . TRP A 1 271 ? 5.754 30.75 14.453 1 98.69 271 TRP A CA 1
ATOM 2001 C C . TRP A 1 271 ? 5.898 29.375 15.086 1 98.69 271 TRP A C 1
ATOM 2003 O O . TRP A 1 271 ? 4.91 28.766 15.5 1 98.69 271 TRP A O 1
ATOM 2013 N N . ALA A 1 272 ? 7.176 28.828 15.141 1 97.5 272 ALA A N 1
ATOM 2014 C CA . ALA A 1 272 ? 7.398 27.547 15.812 1 97.5 272 ALA A CA 1
ATOM 2015 C C . ALA A 1 272 ? 8.695 27.562 16.609 1 97.5 272 ALA A C 1
ATOM 2017 O O . ALA A 1 272 ? 9.695 28.141 16.172 1 97.5 272 ALA A O 1
ATOM 2018 N N . LYS A 1 273 ? 8.68 26.953 17.766 1 96.25 273 LYS A N 1
ATOM 2019 C CA . LYS A 1 273 ? 9.852 26.781 18.609 1 96.25 273 LYS A CA 1
ATOM 2020 C C . LYS A 1 273 ? 9.797 25.438 19.359 1 96.25 273 LYS A C 1
ATOM 2022 O O . LYS A 1 273 ? 8.773 25.109 19.953 1 96.25 273 LYS A O 1
ATOM 2027 N N . THR A 1 274 ? 10.828 24.688 19.297 1 93.56 274 THR A N 1
ATOM 2028 C CA . THR A 1 274 ? 10.984 23.438 20.031 1 93.56 274 THR A CA 1
ATOM 2029 C C . THR A 1 274 ? 12.227 23.484 20.922 1 93.56 274 THR A C 1
ATOM 2031 O O . THR A 1 274 ? 13.328 23.75 20.438 1 93.56 274 THR A O 1
ATOM 2034 N N . ASP A 1 275 ? 12.016 23.219 22.156 1 94.06 275 ASP A N 1
ATOM 2035 C CA . ASP A 1 275 ? 13.109 23.219 23.125 1 94.06 275 ASP A CA 1
ATOM 2036 C C . ASP A 1 275 ? 13.328 21.812 23.703 1 94.06 275 ASP A C 1
ATOM 2038 O O . ASP A 1 275 ? 12.367 21.078 23.922 1 94.06 275 ASP A O 1
ATOM 2042 N N . PHE A 1 276 ? 14.594 21.547 23.938 1 92.44 276 PHE A N 1
ATOM 2043 C CA . PHE A 1 276 ? 14.945 20.344 24.688 1 92.44 276 PHE A CA 1
ATOM 2044 C C . PHE A 1 276 ? 14.602 20.5 26.172 1 92.44 276 PHE A C 1
ATOM 2046 O O . PHE A 1 276 ? 14.281 21.609 26.625 1 92.44 276 PHE A O 1
ATOM 2053 N N . ALA A 1 277 ? 14.68 19.375 26.812 1 92.19 277 ALA A N 1
ATOM 2054 C CA . ALA A 1 277 ? 14.391 19.391 28.234 1 92.19 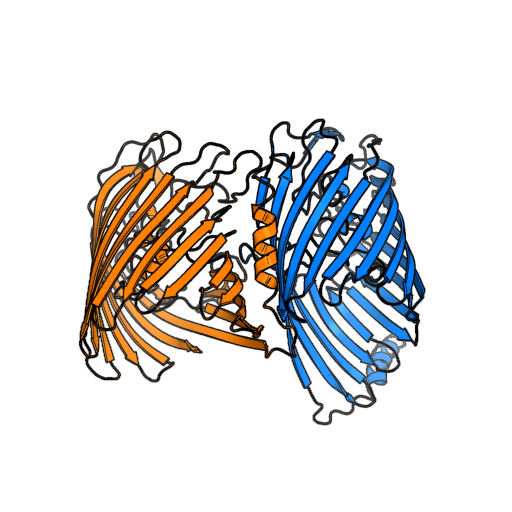277 ALA A CA 1
ATOM 2055 C C . ALA A 1 277 ? 15.367 20.281 28.984 1 92.19 277 ALA A C 1
ATOM 2057 O O . ALA A 1 277 ? 15.016 20.875 30.016 1 92.19 277 ALA A O 1
ATOM 2058 N N . ASN A 1 278 ? 16.562 20.453 28.516 1 93.38 278 ASN A N 1
ATOM 2059 C CA . ASN A 1 278 ? 17.578 21.25 29.203 1 93.38 278 ASN A CA 1
ATOM 2060 C C . ASN A 1 278 ? 17.438 22.734 28.891 1 93.38 278 ASN A C 1
ATOM 2062 O O . ASN A 1 278 ? 18.266 23.547 29.312 1 93.38 278 ASN A O 1
ATOM 2066 N N . GLY A 1 279 ? 16.516 23.031 28 1 93.25 279 GLY A N 1
ATOM 2067 C CA . GLY A 1 279 ? 16.234 24.422 27.734 1 93.25 279 GLY A CA 1
ATOM 2068 C C . GLY A 1 279 ? 16.812 24.906 26.406 1 93.25 279 GLY A C 1
ATOM 2069 O O . GLY A 1 279 ? 16.422 25.953 25.891 1 93.25 279 GLY A O 1
ATOM 2070 N N . ASN A 1 280 ? 17.812 24.172 25.859 1 93.81 280 ASN A N 1
ATOM 2071 C CA . ASN A 1 280 ? 18.328 24.531 24.547 1 93.81 280 ASN A CA 1
ATOM 2072 C C . ASN A 1 280 ? 17.281 24.344 23.453 1 93.81 280 ASN A C 1
ATOM 2074 O O . ASN A 1 280 ? 16.422 23.469 23.562 1 93.81 280 ASN A O 1
ATOM 2078 N N . THR A 1 281 ? 17.438 25.219 22.453 1 93.75 281 THR A N 1
ATOM 2079 C CA . THR A 1 281 ? 16.453 25.203 21.391 1 93.75 281 THR A CA 1
ATOM 2080 C C . THR A 1 281 ? 16.875 24.25 20.281 1 93.75 281 THR A C 1
ATOM 2082 O O . THR A 1 281 ? 17.938 24.406 19.688 1 93.75 281 THR A O 1
ATOM 2085 N N . LEU A 1 282 ? 16.062 23.297 20.016 1 91.31 282 LEU A N 1
ATOM 2086 C CA . LEU A 1 282 ? 16.281 22.406 18.875 1 91.31 282 LEU A CA 1
ATOM 2087 C C . LEU A 1 282 ? 16.109 23.172 17.562 1 91.31 282 LEU A C 1
ATOM 2089 O O . LEU A 1 282 ? 17.016 23.188 16.719 1 91.31 282 LEU A O 1
ATOM 2093 N N . ALA A 1 283 ? 14.891 23.828 17.438 1 92.81 283 ALA A N 1
ATOM 2094 C CA . ALA A 1 283 ? 14.625 24.594 16.219 1 92.81 283 ALA A CA 1
ATOM 2095 C C . ALA A 1 283 ? 13.68 25.75 16.516 1 92.81 283 ALA A C 1
ATOM 2097 O O . ALA A 1 283 ? 12.742 25.625 17.297 1 92.81 283 ALA A O 1
ATOM 2098 N N . ARG A 1 284 ? 13.938 26.859 15.914 1 96.12 284 ARG A N 1
ATOM 2099 C CA . ARG A 1 284 ? 13.086 28.047 15.875 1 96.12 284 ARG A CA 1
ATOM 2100 C C . ARG A 1 284 ? 12.984 28.609 14.461 1 96.12 284 ARG A C 1
ATOM 2102 O O . ARG A 1 284 ? 14.008 28.828 13.805 1 96.12 284 ARG A O 1
ATOM 2109 N N . ASP A 1 285 ? 11.695 28.719 13.977 1 96.5 285 ASP A N 1
ATOM 2110 C CA . ASP A 1 285 ? 11.578 29.281 12.633 1 96.5 285 ASP A CA 1
ATOM 2111 C C . ASP A 1 285 ? 10.289 30.094 12.477 1 96.5 285 ASP A C 1
ATOM 2113 O O . ASP A 1 285 ? 9.367 29.938 13.281 1 96.5 285 ASP A O 1
ATOM 2117 N N . ASP A 1 286 ? 10.266 31.031 11.531 1 98.5 286 ASP A N 1
ATOM 2118 C CA . ASP A 1 286 ? 9.086 31.672 10.961 1 98.5 286 ASP A CA 1
ATOM 2119 C C . ASP A 1 286 ? 8.766 31.094 9.578 1 98.5 286 ASP A C 1
ATOM 2121 O O . ASP A 1 286 ? 9.594 31.172 8.664 1 98.5 286 ASP A O 1
ATOM 2125 N N . TYR A 1 287 ? 7.648 30.578 9.445 1 98.5 287 TYR A N 1
ATOM 2126 C CA . TYR A 1 287 ? 7.207 29.938 8.211 1 98.5 287 TYR A CA 1
ATOM 2127 C C . TYR A 1 287 ? 6.109 30.75 7.543 1 98.5 287 TYR A C 1
ATOM 2129 O O . TYR A 1 287 ? 5.137 31.141 8.188 1 98.5 287 TYR A O 1
ATOM 2137 N N . TYR A 1 288 ? 6.289 31.047 6.293 1 98.88 288 TYR A N 1
ATOM 2138 C CA . TYR A 1 288 ? 5.332 31.797 5.492 1 98.88 288 TYR A CA 1
ATOM 2139 C C . TYR A 1 288 ? 4.848 30.984 4.305 1 98.88 288 TYR A C 1
ATOM 2141 O O . TYR A 1 288 ? 5.617 30.219 3.711 1 98.88 288 TYR A O 1
ATOM 2149 N N . TRP A 1 289 ? 3.559 31.125 3.965 1 98.88 289 TRP A N 1
ATOM 2150 C CA . TRP A 1 289 ? 3.1 30.547 2.705 1 98.88 289 TRP A CA 1
ATOM 2151 C C . TRP A 1 289 ? 2.055 31.453 2.045 1 98.88 289 TRP A C 1
ATOM 2153 O O . TRP A 1 289 ? 1.41 32.25 2.715 1 98.88 289 TRP A O 1
ATOM 2163 N N . ALA A 1 290 ? 1.995 31.359 0.758 1 98.88 290 ALA A N 1
ATOM 2164 C CA . ALA A 1 290 ? 1.005 32.031 -0.077 1 98.88 290 ALA A CA 1
ATOM 2165 C C . ALA A 1 290 ? 0.616 31.172 -1.273 1 98.88 290 ALA A C 1
ATOM 2167 O O . ALA A 1 290 ? 1.402 30.344 -1.725 1 98.88 290 ALA A O 1
ATOM 2168 N N . GLY A 1 291 ? -0.659 31.375 -1.712 1 98.75 291 GLY A N 1
ATOM 2169 C CA . GLY A 1 291 ? -1.046 30.625 -2.896 1 98.75 291 GLY A CA 1
ATOM 2170 C C . GLY A 1 291 ? -2.398 31.031 -3.447 1 98.75 291 GLY A C 1
ATOM 2171 O O . GLY A 1 291 ? -3.086 31.875 -2.857 1 98.75 291 GLY A O 1
ATOM 2172 N N . ILE A 1 292 ? -2.697 30.516 -4.59 1 98.75 292 ILE A N 1
ATOM 2173 C CA . ILE A 1 292 ? -3.971 30.781 -5.258 1 98.75 292 ILE A CA 1
ATOM 2174 C C . ILE A 1 292 ? -4.535 29.469 -5.816 1 98.75 292 ILE A C 1
ATOM 2176 O O . ILE A 1 292 ? -3.781 28.578 -6.199 1 98.75 292 ILE A O 1
ATOM 2180 N N . ASN A 1 293 ? -5.805 29.391 -5.785 1 98.75 293 ASN A N 1
ATOM 2181 C CA . ASN A 1 293 ? -6.594 28.438 -6.559 1 98.75 293 ASN A CA 1
ATOM 2182 C C . ASN A 1 293 ? -7.453 29.141 -7.605 1 98.75 293 ASN A C 1
ATOM 2184 O O . ASN A 1 293 ? -8.07 30.172 -7.316 1 98.75 293 ASN A O 1
ATOM 2188 N N . TYR A 1 294 ? -7.422 28.609 -8.812 1 98.81 294 TYR A N 1
ATOM 2189 C CA . TYR A 1 294 ? -8.18 29.219 -9.891 1 98.81 294 TYR A CA 1
ATOM 2190 C C . TYR A 1 294 ? -8.797 28.172 -10.797 1 98.81 294 TYR A C 1
ATOM 2192 O O . TYR A 1 294 ? -8.086 27.375 -11.422 1 98.81 294 TYR A O 1
ATOM 2200 N N . ASP A 1 295 ? -10.109 28.203 -10.875 1 98.25 295 ASP A N 1
ATOM 2201 C CA . ASP A 1 295 ? -10.797 27.359 -11.844 1 98.25 295 ASP A CA 1
ATOM 2202 C C . ASP A 1 295 ? -10.703 27.938 -13.25 1 98.25 295 ASP A C 1
ATOM 2204 O O . ASP A 1 295 ? -11.492 28.812 -13.625 1 98.25 295 ASP A O 1
ATOM 2208 N N . ILE A 1 296 ? -9.766 27.391 -14.008 1 98.31 296 ILE A N 1
ATOM 2209 C CA . ILE A 1 296 ? -9.633 27.828 -15.391 1 98.31 296 ILE A CA 1
ATOM 2210 C C . ILE A 1 296 ? -10.914 27.516 -16.156 1 98.31 296 ILE A C 1
ATOM 2212 O O . ILE A 1 296 ? -11.398 28.344 -16.938 1 98.31 296 ILE A O 1
ATOM 2216 N N . THR A 1 297 ? -11.414 26.328 -16 1 97.44 297 THR A N 1
ATOM 2217 C CA . THR A 1 297 ? -12.742 25.875 -16.406 1 97.44 297 THR A CA 1
ATOM 2218 C C . THR A 1 297 ? -13.438 25.156 -15.258 1 97.44 297 THR A C 1
ATOM 2220 O O . THR A 1 297 ? -12.867 25.016 -14.172 1 97.44 297 THR A O 1
ATOM 2223 N N . ARG A 1 298 ? -14.602 24.719 -15.547 1 94.19 298 ARG A N 1
ATOM 2224 C CA . ARG A 1 298 ? -15.312 23.938 -14.539 1 94.19 298 ARG A CA 1
ATOM 2225 C C . ARG A 1 298 ? -14.578 22.641 -14.227 1 94.19 298 ARG A C 1
ATOM 2227 O O . ARG A 1 298 ? -14.68 22.109 -13.117 1 94.19 298 ARG A O 1
ATOM 2234 N N . ALA A 1 299 ? -13.766 22.156 -15.102 1 95.62 299 ALA A N 1
ATOM 2235 C CA . ALA A 1 299 ? -13.125 20.844 -14.945 1 95.62 299 ALA A CA 1
ATOM 2236 C C . ALA A 1 299 ? -11.641 21 -14.609 1 95.62 299 ALA A C 1
ATOM 2238 O O . ALA A 1 299 ? -11.008 20.047 -14.148 1 95.62 299 ALA A O 1
ATOM 2239 N N . LEU A 1 300 ? -11.062 22.125 -14.867 1 98.12 300 LEU A N 1
ATOM 2240 C CA . LEU A 1 300 ? -9.617 22.281 -14.727 1 98.12 300 LEU A CA 1
ATOM 2241 C C . LEU A 1 300 ? -9.297 23.344 -13.672 1 98.12 300 LEU A C 1
ATOM 2243 O O . LEU A 1 300 ? -9.68 24.5 -13.812 1 98.12 300 LEU A O 1
ATOM 2247 N N . GLU A 1 301 ? -8.562 22.938 -12.656 1 98.44 301 GLU A N 1
ATOM 2248 C CA . GLU A 1 301 ? -8.164 23.844 -11.586 1 98.44 301 GLU A CA 1
ATOM 2249 C C . GLU A 1 301 ? -6.648 24.031 -11.562 1 98.44 301 GLU A C 1
ATOM 2251 O O . GLU A 1 301 ? -5.898 23.062 -11.703 1 98.44 301 GLU A O 1
ATOM 2256 N N . LEU A 1 302 ? -6.25 25.266 -11.391 1 98.81 302 LEU A N 1
ATOM 2257 C CA . LEU A 1 302 ? -4.848 25.641 -11.203 1 98.81 302 LEU A CA 1
ATOM 2258 C C . LEU A 1 302 ? -4.57 25.984 -9.742 1 98.81 302 LEU A C 1
ATOM 2260 O O . LEU A 1 302 ? -5.336 26.719 -9.117 1 98.81 302 LEU A O 1
ATOM 2264 N N . THR A 1 303 ? -3.516 25.422 -9.172 1 98.88 303 THR A N 1
ATOM 2265 C CA . THR A 1 303 ? -2.994 25.797 -7.863 1 98.88 303 THR A CA 1
ATOM 2266 C C . THR A 1 303 ? -1.548 26.266 -7.973 1 98.88 303 THR A C 1
ATOM 2268 O O . THR A 1 303 ? -0.708 25.594 -8.562 1 98.88 303 THR A O 1
ATOM 2271 N N . LEU A 1 304 ? -1.297 27.422 -7.512 1 98.81 304 LEU A N 1
ATOM 2272 C CA . LEU A 1 304 ? 0.05 27.953 -7.316 1 98.81 304 LEU A CA 1
ATOM 2273 C C . LEU A 1 304 ? 0.323 28.203 -5.84 1 98.81 304 LEU A C 1
ATOM 2275 O O . LEU A 1 304 ? -0.54 28.719 -5.121 1 98.81 304 LEU A O 1
ATOM 2279 N N . ALA A 1 305 ? 1.497 27.781 -5.383 1 98.88 305 ALA A N 1
ATOM 2280 C CA . ALA A 1 305 ? 1.825 28 -3.975 1 98.88 305 ALA A CA 1
ATOM 2281 C C . ALA A 1 305 ? 3.309 28.297 -3.797 1 98.88 305 ALA A C 1
ATOM 2283 O O . ALA A 1 305 ? 4.145 27.812 -4.562 1 98.88 305 ALA A O 1
ATOM 2284 N N . TYR A 1 306 ? 3.609 29.125 -2.896 1 98.88 306 TYR A N 1
ATOM 2285 C CA . TYR A 1 306 ? 4.957 29.453 -2.455 1 98.88 306 TYR A CA 1
ATOM 2286 C C . TYR A 1 306 ? 5.105 29.266 -0.951 1 98.88 306 TYR A C 1
ATOM 2288 O O . TYR A 1 306 ? 4.211 29.625 -0.182 1 98.88 306 TYR A O 1
ATOM 2296 N N . TYR A 1 307 ? 6.188 28.656 -0.555 1 98.81 307 TYR A N 1
ATOM 2297 C CA . TYR A 1 307 ? 6.504 28.391 0.844 1 98.81 307 TYR A CA 1
ATOM 2298 C C . TYR A 1 307 ? 7.898 28.891 1.191 1 98.81 307 TYR A C 1
ATOM 2300 O O . TYR A 1 307 ? 8.828 28.781 0.389 1 98.81 307 TYR A O 1
ATOM 2308 N N . TYR A 1 308 ? 8.055 29.453 2.439 1 98.75 308 TYR A N 1
ATOM 2309 C CA . TYR A 1 308 ? 9.344 29.953 2.896 1 98.75 308 TYR A CA 1
ATOM 2310 C C . TYR A 1 308 ? 9.5 29.781 4.402 1 98.75 308 TYR A C 1
ATOM 2312 O O . TYR A 1 308 ? 8.594 30.109 5.172 1 98.75 308 TYR A O 1
ATOM 2320 N N . ALA A 1 309 ? 10.594 29.234 4.785 1 97.88 309 ALA A N 1
ATOM 2321 C CA . ALA A 1 309 ? 10.914 29.109 6.207 1 97.88 309 ALA A CA 1
ATOM 2322 C C . ALA A 1 309 ? 12.164 29.906 6.562 1 97.88 309 ALA A C 1
ATOM 2324 O O . ALA A 1 309 ? 13.227 29.688 5.977 1 97.88 309 ALA A O 1
ATOM 2325 N N . ASP A 1 310 ? 12.055 30.797 7.516 1 97.88 310 ASP A N 1
ATOM 2326 C CA . ASP A 1 310 ? 13.156 31.578 8.055 1 97.88 310 ASP A CA 1
ATOM 2327 C C . ASP A 1 310 ? 13.672 31 9.367 1 97.88 310 ASP A C 1
ATOM 2329 O O . ASP A 1 310 ? 13.133 31.281 10.438 1 97.88 310 ASP A O 1
ATOM 2333 N N . PHE A 1 311 ? 14.773 30.266 9.273 1 95.06 311 PHE A N 1
ATOM 2334 C CA . PHE A 1 311 ? 15.375 29.656 10.453 1 95.06 311 PHE A CA 1
ATOM 2335 C C . PHE A 1 311 ? 16.016 30.703 11.344 1 95.06 311 PHE A C 1
ATOM 2337 O O . PHE A 1 311 ? 16.781 31.547 10.859 1 95.06 311 PHE A O 1
ATOM 2344 N N . LYS A 1 312 ? 15.672 30.562 12.578 1 95.88 312 LYS A N 1
ATOM 2345 C CA . LYS A 1 312 ? 16.344 31.422 13.555 1 95.88 312 LYS A CA 1
ATOM 2346 C C . LYS A 1 312 ? 17.375 30.625 14.359 1 95.88 312 LYS A C 1
ATOM 2348 O O . LYS A 1 312 ? 18.359 31.188 14.836 1 95.88 312 LYS A O 1
ATOM 2353 N N . SER A 1 313 ? 17.078 29.375 14.531 1 92.88 313 SER A N 1
ATOM 2354 C CA . SER A 1 313 ? 17.984 28.484 15.273 1 92.88 313 SER A CA 1
ATOM 2355 C C . SER A 1 313 ? 17.75 27.031 14.906 1 92.88 313 SER A C 1
ATOM 2357 O O . SER A 1 313 ? 16.625 26.641 14.602 1 92.88 313 SER A O 1
ATOM 2359 N N . LEU A 1 314 ? 18.828 26.266 14.898 1 92.75 314 LEU A N 1
ATOM 2360 C CA . LEU A 1 314 ? 18.781 24.812 14.719 1 92.75 314 LEU A CA 1
ATOM 2361 C C . LEU A 1 314 ? 19.922 24.141 15.469 1 92.75 314 LEU A C 1
ATOM 2363 O O . LEU A 1 314 ? 21.078 24.562 15.367 1 92.75 314 LEU A O 1
ATOM 2367 N N . ARG A 1 315 ? 19.547 23.125 16.297 1 91.31 315 ARG A N 1
ATOM 2368 C CA . ARG A 1 315 ? 20.484 22.234 16.953 1 91.31 315 ARG A CA 1
ATOM 2369 C C . ARG A 1 315 ? 20.109 20.766 16.719 1 91.31 315 ARG A C 1
ATOM 2371 O O . ARG A 1 315 ? 18.938 20.406 16.828 1 91.31 315 ARG A O 1
ATOM 2378 N N . LEU A 1 316 ? 21.125 19.969 16.422 1 88.94 316 LEU A N 1
ATOM 2379 C CA . LEU A 1 316 ? 20.812 18.562 16.172 1 88.94 316 LEU A CA 1
ATOM 2380 C C . LEU A 1 316 ? 21.094 17.703 17.391 1 88.94 316 LEU A C 1
ATOM 2382 O O . LEU A 1 316 ? 21.516 16.547 17.266 1 88.94 316 LEU A O 1
ATOM 2386 N N . GLY A 1 317 ? 21 18.25 18.562 1 87.81 317 GLY A N 1
ATOM 2387 C CA . GLY A 1 317 ? 21.125 17.625 19.875 1 87.81 317 GLY A CA 1
ATOM 2388 C C . GLY A 1 317 ? 21.109 18.625 21.016 1 87.81 317 GLY A C 1
ATOM 2389 O O . GLY A 1 317 ? 21.406 19.812 20.828 1 87.81 317 GLY A O 1
ATOM 2390 N N . PRO A 1 318 ? 20.766 18.109 22.188 1 88.94 318 PRO A N 1
ATOM 2391 C CA . PRO A 1 318 ? 20.609 19.031 23.312 1 88.94 318 PRO A CA 1
ATOM 2392 C C . PRO A 1 318 ? 21.891 19.797 23.641 1 88.94 318 PRO A C 1
ATOM 2394 O O . PRO A 1 318 ? 21.828 20.906 24.172 1 88.94 318 PRO A O 1
ATOM 2397 N N . THR A 1 319 ? 23.016 19.125 23.328 1 90.88 319 THR A N 1
ATOM 2398 C CA . THR A 1 319 ? 24.266 19.781 23.656 1 90.88 319 THR A CA 1
ATOM 2399 C C . THR A 1 319 ? 25.062 20.125 22.391 1 90.88 319 THR A C 1
ATOM 2401 O O . THR A 1 319 ? 26.219 20.531 22.469 1 90.88 319 THR A O 1
ATOM 2404 N N . ALA A 1 320 ? 24.469 19.906 21.25 1 91.31 320 ALA A N 1
ATOM 2405 C CA . ALA A 1 320 ? 25.125 20.219 19.984 1 91.31 320 ALA A CA 1
ATOM 2406 C C . ALA A 1 320 ? 25.219 21.734 19.781 1 91.31 320 ALA A C 1
ATOM 2408 O O . ALA A 1 320 ? 24.453 22.5 20.344 1 91.31 320 ALA A O 1
ATOM 2409 N N . PRO A 1 321 ? 26.266 22.125 18.969 1 91.75 321 PRO A N 1
ATOM 2410 C CA . PRO A 1 321 ? 26.312 23.562 18.625 1 91.75 321 PRO A CA 1
ATOM 2411 C C . PRO A 1 321 ? 25.141 24 17.766 1 91.75 321 PRO A C 1
ATOM 2413 O O . PRO A 1 321 ? 24.547 23.172 17.047 1 91.75 321 PRO A O 1
ATOM 2416 N N . SER A 1 322 ? 24.828 25.25 17.859 1 91.5 322 SER A N 1
ATOM 2417 C CA . SER A 1 322 ? 23.797 25.812 17 1 91.5 322 SER A CA 1
ATOM 2418 C C . SER A 1 322 ? 24.25 25.875 15.547 1 91.5 322 SER A C 1
ATOM 2420 O O . SER A 1 322 ? 25.422 26.172 15.266 1 91.5 322 SER A O 1
ATOM 2422 N N . LEU A 1 323 ? 23.344 25.562 14.695 1 90.31 323 LEU A N 1
ATOM 2423 C CA . LEU A 1 323 ? 23.578 25.641 13.258 1 90.31 323 LEU A CA 1
ATOM 2424 C C . LEU A 1 323 ? 22.844 26.828 12.648 1 90.31 323 LEU A C 1
ATOM 2426 O O . LEU A 1 323 ? 21.922 27.375 13.25 1 90.31 323 LEU A O 1
ATOM 2430 N N . ALA A 1 324 ? 23.375 27.297 11.484 1 87.44 324 ALA A N 1
ATOM 2431 C CA . ALA A 1 324 ? 22.734 28.344 10.695 1 87.44 324 ALA A CA 1
ATOM 2432 C C . ALA A 1 324 ? 22.453 27.859 9.273 1 87.44 324 ALA A C 1
ATOM 2434 O O . ALA A 1 324 ? 23.078 28.328 8.32 1 87.44 324 ALA A O 1
ATOM 2435 N N . PRO A 1 325 ? 21.5 27.031 9.203 1 88.25 325 PRO A N 1
ATOM 2436 C CA . PRO A 1 325 ? 21.234 26.531 7.848 1 88.25 325 PRO A CA 1
ATOM 2437 C C . PRO A 1 325 ? 20.641 27.609 6.938 1 88.25 325 PRO A C 1
ATOM 2439 O O . PRO A 1 325 ? 20.062 28.578 7.426 1 88.25 325 PRO A O 1
ATOM 2442 N N . ALA A 1 326 ? 20.891 27.406 5.531 1 93.19 326 ALA A N 1
ATOM 2443 C CA . ALA A 1 326 ? 20.188 28.25 4.57 1 93.19 326 ALA A CA 1
ATOM 2444 C C . ALA A 1 326 ? 18.672 28.062 4.684 1 93.19 326 ALA A C 1
ATOM 2446 O O . ALA A 1 326 ? 18.203 26.969 4.988 1 93.19 326 ALA A O 1
ATOM 2447 N N . ASN A 1 327 ? 17.953 29.156 4.449 1 96.62 327 ASN A N 1
ATOM 2448 C CA . ASN A 1 327 ? 16.5 29.109 4.566 1 96.62 327 ASN A CA 1
ATOM 2449 C C . ASN A 1 327 ? 15.852 28.406 3.377 1 96.62 327 ASN A C 1
ATOM 2451 O O . ASN A 1 327 ? 16.094 28.766 2.227 1 96.62 327 ASN A O 1
ATOM 2455 N N . PRO A 1 328 ? 15.062 27.438 3.66 1 96.5 328 PRO A N 1
ATOM 2456 C CA . PRO A 1 328 ? 14.406 26.734 2.557 1 96.5 328 PRO A CA 1
ATOM 2457 C C . PRO A 1 328 ? 13.242 27.531 1.958 1 96.5 328 PRO A C 1
ATOM 2459 O O . PRO A 1 328 ? 12.555 28.25 2.674 1 96.5 328 PRO A O 1
ATOM 2462 N N . TRP A 1 329 ? 13.039 27.406 0.67 1 98.19 329 TRP A N 1
ATOM 2463 C CA . TRP A 1 329 ? 11.805 27.828 0.02 1 98.19 329 TRP A CA 1
ATOM 2464 C C . TRP A 1 329 ? 11.398 26.859 -1.079 1 98.19 329 TRP A C 1
ATOM 2466 O O . TRP A 1 329 ? 12.219 26.062 -1.539 1 98.19 329 TRP A O 1
ATOM 2476 N N . GLN A 1 330 ? 10.109 26.812 -1.457 1 98.75 330 GLN A N 1
ATOM 2477 C CA . GLN A 1 330 ? 9.562 25.906 -2.457 1 98.75 330 GLN A CA 1
ATOM 2478 C C . GLN A 1 330 ? 8.406 26.562 -3.215 1 98.75 330 GLN A C 1
ATOM 2480 O O . GLN A 1 330 ? 7.613 27.297 -2.631 1 98.75 330 GLN A O 1
ATOM 2485 N N . THR A 1 331 ? 8.375 26.344 -4.527 1 98.88 331 THR A N 1
ATOM 2486 C CA . THR A 1 331 ? 7.223 26.688 -5.352 1 98.88 331 THR A CA 1
ATOM 2487 C C . THR A 1 331 ? 6.543 25.422 -5.875 1 98.88 331 THR A C 1
ATOM 2489 O O . THR A 1 331 ? 7.211 24.438 -6.188 1 98.88 331 THR A O 1
ATOM 2492 N N . THR A 1 332 ? 5.246 25.453 -5.887 1 98.81 332 THR A N 1
ATOM 2493 C CA . THR A 1 332 ? 4.445 24.328 -6.344 1 98.81 332 THR A CA 1
ATOM 2494 C C . THR A 1 332 ? 3.393 24.781 -7.352 1 98.81 332 THR A C 1
ATOM 2496 O O . THR A 1 332 ? 2.75 25.812 -7.16 1 98.81 332 THR A O 1
ATOM 2499 N N . LEU A 1 333 ? 3.279 24.047 -8.438 1 98.88 333 LEU A N 1
ATOM 2500 C CA . LEU A 1 333 ? 2.223 24.203 -9.43 1 98.88 333 LEU A CA 1
ATOM 2501 C C . LEU A 1 333 ? 1.461 22.906 -9.617 1 98.88 333 LEU A C 1
ATOM 2503 O O . LEU A 1 333 ? 2.068 21.844 -9.781 1 98.88 333 LEU A O 1
ATOM 2507 N N . ILE A 1 334 ? 0.128 23.031 -9.602 1 98.75 334 ILE A N 1
ATOM 2508 C CA . ILE A 1 334 ? -0.713 21.859 -9.82 1 98.75 334 ILE A CA 1
ATOM 2509 C C . ILE A 1 334 ? -1.811 22.188 -10.828 1 98.75 334 ILE A C 1
ATOM 2511 O O . ILE A 1 334 ? -2.473 23.219 -10.711 1 98.75 334 ILE A O 1
ATOM 2515 N N . LEU A 1 335 ? -1.945 21.375 -11.797 1 98.75 335 LEU A N 1
ATOM 2516 C CA . LEU A 1 335 ? -3.115 21.312 -12.664 1 98.75 335 LEU A CA 1
ATOM 2517 C C . LEU A 1 335 ? -3.943 20.062 -12.391 1 98.75 335 LEU A C 1
ATOM 2519 O O . LEU A 1 335 ? -3.453 18.953 -12.539 1 98.75 335 LEU A O 1
ATOM 2523 N N . ASP A 1 336 ? -5.164 20.281 -11.945 1 98.19 336 ASP A N 1
ATOM 2524 C CA . ASP A 1 336 ? -6.066 19.188 -11.617 1 98.19 336 ASP A CA 1
ATOM 2525 C C . ASP A 1 336 ? -7.258 19.156 -12.578 1 98.19 336 ASP A C 1
ATOM 2527 O O . ASP A 1 336 ? -8.016 20.125 -12.664 1 98.19 336 ASP A O 1
ATOM 2531 N N . TYR A 1 337 ? -7.426 18.078 -13.305 1 98.19 337 TYR A N 1
ATOM 2532 C CA . TYR A 1 337 ? -8.516 17.906 -14.258 1 98.19 337 TYR A CA 1
ATOM 2533 C C . TYR A 1 337 ? -9.539 16.906 -13.758 1 98.19 337 TYR A C 1
ATOM 2535 O O . TYR A 1 337 ? -9.25 15.703 -13.68 1 98.19 337 TYR A O 1
ATOM 2543 N N . ARG A 1 338 ? -10.719 17.375 -13.516 1 96.75 338 ARG A N 1
ATOM 2544 C CA . ARG A 1 338 ? -11.789 16.531 -12.992 1 96.75 338 ARG A CA 1
ATOM 2545 C C . ARG A 1 338 ? -12.492 15.781 -14.117 1 96.75 338 ARG A C 1
ATOM 2547 O O . ARG A 1 338 ? -13.18 16.391 -14.945 1 96.75 338 ARG A O 1
ATOM 2554 N N . LEU A 1 339 ? -12.352 14.469 -14.055 1 95.69 339 LEU A N 1
ATOM 2555 C CA . LEU A 1 339 ? -13.086 13.617 -14.992 1 95.69 339 LEU A CA 1
ATOM 2556 C C . LEU A 1 339 ? -14.531 13.422 -14.531 1 95.69 339 LEU A C 1
ATOM 2558 O O . LEU A 1 339 ? -15.422 13.195 -15.352 1 95.69 339 LEU A O 1
ATOM 2562 N N . SER A 1 340 ? -14.773 13.438 -13.281 1 94.31 340 SER A N 1
ATOM 2563 C CA . SER A 1 340 ? -16.062 13.406 -12.578 1 94.31 340 SER A CA 1
ATOM 2564 C C . SER A 1 340 ? -15.953 14.062 -11.211 1 94.31 340 SER A C 1
ATOM 2566 O O . SER A 1 340 ? -14.93 14.672 -10.883 1 94.31 340 SER A O 1
ATOM 2568 N N . LYS A 1 341 ? -17.016 13.93 -10.43 1 92.69 341 LYS A N 1
ATOM 2569 C CA . LYS A 1 341 ? -16.969 14.461 -9.07 1 92.69 341 LYS A CA 1
ATOM 2570 C C . LYS A 1 341 ? -16.047 13.633 -8.188 1 92.69 341 LYS A C 1
ATOM 2572 O O . LYS A 1 341 ? -15.633 14.094 -7.121 1 92.69 341 LYS A O 1
ATOM 2577 N N . ARG A 1 342 ? -15.719 12.445 -8.609 1 95.19 342 ARG A N 1
ATOM 2578 C CA . ARG A 1 342 ? -15.016 11.523 -7.723 1 95.19 342 ARG A CA 1
ATOM 2579 C C . ARG A 1 342 ? -13.641 11.172 -8.273 1 95.19 342 ARG A C 1
ATOM 2581 O O . ARG A 1 342 ? -12.797 10.633 -7.555 1 95.19 342 ARG A O 1
ATOM 2588 N N . THR A 1 343 ? -13.453 11.445 -9.547 1 96.56 343 THR A N 1
ATOM 2589 C CA . THR A 1 343 ? -12.211 11.031 -10.188 1 96.56 343 THR A CA 1
ATOM 2590 C C . THR A 1 343 ? -11.531 12.211 -10.875 1 96.56 343 THR A C 1
ATOM 2592 O O . THR A 1 343 ? -12.18 12.961 -11.609 1 96.56 343 THR A O 1
ATOM 2595 N N . ASP A 1 344 ? -10.258 12.328 -10.648 1 97.25 344 ASP A N 1
ATOM 2596 C CA . ASP A 1 344 ? -9.492 13.352 -11.344 1 97.25 344 ASP A CA 1
ATOM 2597 C C . ASP A 1 344 ? -8.094 12.852 -11.688 1 97.25 344 ASP A C 1
ATOM 2599 O O . ASP A 1 344 ? -7.621 11.867 -11.117 1 97.25 344 ASP A O 1
ATOM 2603 N N . VAL A 1 345 ? -7.477 13.414 -12.711 1 97.81 345 VAL A N 1
ATOM 2604 C CA . VAL A 1 345 ? -6.066 13.266 -13.047 1 97.81 345 VAL A CA 1
ATOM 2605 C C . VAL A 1 345 ? -5.344 14.594 -12.844 1 97.81 345 VAL A C 1
ATOM 2607 O O . VAL A 1 345 ? -5.969 15.656 -12.867 1 97.81 345 VAL A O 1
ATOM 2610 N N . TYR A 1 346 ? -4.016 14.539 -12.656 1 98.31 346 TYR A N 1
ATOM 2611 C CA . TYR A 1 346 ? -3.344 15.789 -12.344 1 98.31 346 TYR A CA 1
ATOM 2612 C C . TYR A 1 346 ? -1.894 15.766 -12.812 1 98.31 346 TYR A C 1
ATOM 2614 O O . TYR A 1 346 ? -1.334 14.695 -13.055 1 98.31 346 TYR A O 1
ATOM 2622 N N . LEU A 1 347 ? -1.41 16.906 -13.016 1 98.5 347 LEU A N 1
ATOM 2623 C CA . LEU A 1 347 ? 0.004 17.219 -13.195 1 98.5 347 LEU A CA 1
ATOM 2624 C C . LEU A 1 347 ? 0.491 18.172 -12.117 1 98.5 347 LEU A C 1
ATOM 2626 O O . LEU A 1 347 ? -0.127 19.219 -11.883 1 98.5 347 LEU A O 1
ATOM 2630 N N . ALA A 1 348 ? 1.527 17.797 -11.414 1 98.62 348 ALA A N 1
ATOM 2631 C CA . ALA A 1 348 ? 2.098 18.641 -10.375 1 98.62 348 ALA A CA 1
ATOM 2632 C C . ALA A 1 348 ? 3.604 18.797 -10.555 1 98.62 348 ALA A C 1
ATOM 2634 O O . ALA A 1 348 ? 4.293 17.844 -10.914 1 98.62 348 ALA A O 1
ATOM 2635 N N . THR A 1 349 ? 4.098 19.969 -10.375 1 98.62 349 THR A N 1
ATOM 2636 C CA . THR A 1 349 ? 5.531 20.234 -10.383 1 98.62 349 THR A CA 1
ATOM 2637 C C . THR A 1 349 ? 5.93 21.094 -9.203 1 98.62 349 THR A C 1
ATOM 2639 O O . THR A 1 349 ? 5.105 21.844 -8.664 1 98.62 349 THR A O 1
ATOM 2642 N N . ALA A 1 350 ? 7.168 20.938 -8.734 1 98.81 350 ALA A N 1
ATOM 2643 C CA . ALA A 1 350 ? 7.684 21.766 -7.648 1 98.81 350 ALA A CA 1
ATOM 2644 C C . ALA A 1 350 ? 9.203 21.906 -7.734 1 98.81 350 ALA A C 1
ATOM 2646 O O . ALA A 1 350 ? 9.875 21.062 -8.336 1 98.81 350 ALA A O 1
ATOM 2647 N N . TYR A 1 351 ? 9.648 22.953 -7.305 1 98.75 351 TYR A N 1
ATOM 2648 C CA . TYR A 1 351 ? 11.07 23.234 -7.129 1 98.75 351 TYR A CA 1
ATOM 2649 C C . TYR A 1 351 ? 11.359 23.719 -5.719 1 98.75 351 TYR A C 1
ATOM 2651 O O . TYR A 1 351 ? 10.711 24.641 -5.23 1 98.75 351 TYR A O 1
ATOM 2659 N N . ALA A 1 352 ? 12.289 23.078 -5.035 1 98.38 352 ALA A N 1
ATOM 2660 C CA . ALA A 1 352 ? 12.711 23.453 -3.693 1 98.38 352 ALA A CA 1
ATOM 2661 C C . ALA A 1 352 ? 14.18 23.875 -3.68 1 98.38 352 ALA A C 1
ATOM 2663 O O . ALA A 1 352 ? 15.008 23.297 -4.387 1 98.38 352 ALA A O 1
ATOM 2664 N N . ARG A 1 353 ? 14.453 24.844 -2.857 1 97.44 353 ARG A N 1
ATOM 2665 C CA . ARG A 1 353 ? 15.82 25.297 -2.619 1 97.44 353 ARG A CA 1
ATOM 2666 C C . ARG A 1 353 ? 16.188 25.188 -1.143 1 97.44 353 ARG A C 1
ATOM 2668 O O . ARG A 1 353 ? 15.344 25.422 -0.272 1 97.44 353 ARG A O 1
ATOM 2675 N N . ASN A 1 354 ? 17.438 24.781 -0.885 1 94.62 354 ASN A N 1
ATOM 2676 C CA . ASN A 1 354 ? 18.016 24.625 0.445 1 94.62 354 ASN A CA 1
ATOM 2677 C C . ASN A 1 354 ? 17.281 23.578 1.27 1 94.62 354 ASN A C 1
ATOM 2679 O O . ASN A 1 354 ? 17.25 23.656 2.5 1 94.62 354 ASN A O 1
ATOM 2683 N N . ALA A 1 355 ? 16.594 22.672 0.676 1 93.81 355 ALA A N 1
ATOM 2684 C CA . ALA A 1 355 ? 15.906 21.531 1.251 1 93.81 355 ALA A CA 1
ATOM 2685 C C . ALA A 1 355 ? 15.438 20.562 0.161 1 93.81 355 ALA A C 1
ATOM 2687 O O . ALA A 1 355 ? 15.469 20.906 -1.025 1 93.81 355 ALA A O 1
ATOM 2688 N N . GLY A 1 356 ? 15.102 19.406 0.548 1 95.38 356 GLY A N 1
ATOM 2689 C CA . GLY A 1 356 ? 14.367 18.562 -0.364 1 95.38 356 GLY A CA 1
ATOM 2690 C C . GLY A 1 356 ? 12.953 19.047 -0.624 1 95.38 356 GLY A C 1
ATOM 2691 O O . GLY A 1 356 ? 12.453 19.922 0.08 1 95.38 356 GLY A O 1
ATOM 2692 N N . LEU A 1 357 ? 12.328 18.469 -1.59 1 97.62 357 LEU A N 1
ATOM 2693 C CA . LEU A 1 357 ? 10.906 18.734 -1.811 1 97.62 357 LEU A CA 1
ATOM 2694 C C . LEU A 1 357 ? 10.102 18.438 -0.551 1 97.62 357 LEU A C 1
ATOM 2696 O O . LEU A 1 357 ? 10.469 17.562 0.242 1 97.62 357 LEU A O 1
ATOM 2700 N N . ASN A 1 358 ? 8.992 19.234 -0.358 1 96.94 358 ASN A N 1
ATOM 2701 C CA . ASN A 1 358 ? 8.164 19.156 0.838 1 96.94 358 ASN A CA 1
ATOM 2702 C C . ASN A 1 358 ? 8.914 19.625 2.076 1 96.94 358 ASN A C 1
ATOM 2704 O O . ASN A 1 358 ? 8.523 19.328 3.203 1 96.94 358 ASN A O 1
ATOM 2708 N N . PHE A 1 359 ? 10.062 20.328 1.901 1 95.31 359 PHE A N 1
ATOM 2709 C CA . PHE A 1 359 ? 10.953 20.719 2.986 1 95.31 359 PHE A CA 1
ATOM 2710 C C . PHE A 1 359 ? 11.414 19.5 3.775 1 95.31 359 PHE A C 1
ATOM 2712 O O . PHE A 1 359 ? 11.539 19.562 5 1 95.31 359 PHE A O 1
ATOM 2719 N N . ASP A 1 360 ? 11.547 18.391 3.045 1 91.69 360 ASP A N 1
ATOM 2720 C CA . ASP A 1 360 ? 12.016 17.172 3.688 1 91.69 360 ASP A CA 1
ATOM 2721 C C . ASP A 1 360 ? 13.414 17.375 4.281 1 91.69 360 ASP A C 1
ATOM 2723 O O . ASP A 1 360 ? 14.328 17.812 3.586 1 91.69 360 ASP A O 1
ATOM 2727 N N . SER A 1 361 ? 13.531 17.125 5.559 1 85.94 361 SER A N 1
ATOM 2728 C CA . SER A 1 361 ? 14.734 17.422 6.332 1 85.94 361 SER A CA 1
ATOM 2729 C C . SER A 1 361 ? 14.742 16.656 7.656 1 85.94 361 SER A C 1
ATOM 2731 O O . SER A 1 361 ? 13.875 15.812 7.898 1 85.94 361 SER A O 1
ATOM 2733 N N . THR A 1 362 ? 15.711 16.938 8.445 1 78.94 362 THR A N 1
ATOM 2734 C CA . THR A 1 362 ? 15.789 16.312 9.766 1 78.94 362 THR A CA 1
ATOM 2735 C C . THR A 1 362 ? 14.586 16.688 10.617 1 78.94 362 THR A C 1
ATOM 2737 O O . THR A 1 362 ? 14.133 15.891 11.438 1 78.94 362 THR A O 1
ATOM 2740 N N . GLN A 1 363 ? 14.023 17.875 10.336 1 78.69 363 GLN A N 1
ATOM 2741 C CA . GLN A 1 363 ? 12.898 18.391 11.109 1 78.69 363 GLN A CA 1
ATOM 2742 C C . GLN A 1 363 ? 11.617 17.609 10.797 1 78.69 363 GLN A C 1
ATOM 2744 O O . GLN A 1 363 ? 10.695 17.562 11.609 1 78.69 363 GLN A O 1
ATOM 2749 N N . THR A 1 364 ? 11.594 16.969 9.609 1 83.38 364 THR A N 1
ATOM 2750 C CA . THR A 1 364 ? 10.414 16.219 9.211 1 83.38 364 THR A CA 1
ATOM 2751 C C . THR A 1 364 ? 10.711 14.727 9.195 1 83.38 364 THR A C 1
ATOM 2753 O O . THR A 1 364 ? 9.891 13.93 8.719 1 83.38 364 THR A O 1
ATOM 2756 N N . ALA A 1 365 ? 11.953 14.312 9.625 1 77.12 365 ALA A N 1
ATOM 2757 C CA . ALA A 1 365 ? 12.422 12.93 9.695 1 77.12 365 ALA A CA 1
ATOM 2758 C C . ALA A 1 365 ? 12.461 12.289 8.312 1 77.12 365 ALA A C 1
ATOM 2760 O O . ALA A 1 365 ? 12.289 11.078 8.172 1 77.12 365 ALA A O 1
ATOM 2761 N N . PHE A 1 366 ? 12.5 13.102 7.285 1 83.44 366 PHE A N 1
ATOM 2762 C CA . PHE A 1 366 ? 12.562 12.656 5.898 1 83.44 366 PHE A CA 1
ATOM 2763 C C . PHE A 1 366 ? 11.383 11.766 5.559 1 83.44 366 PHE A C 1
ATOM 2765 O O . PHE A 1 366 ? 11.539 10.75 4.875 1 83.44 366 PHE A O 1
ATOM 2772 N N . LEU A 1 367 ? 10.281 12.141 5.965 1 82.56 367 LEU A N 1
ATOM 2773 C CA . LEU A 1 367 ? 9.031 11.398 5.84 1 82.56 367 LEU A CA 1
ATOM 2774 C C . LEU A 1 367 ? 8.68 11.172 4.375 1 82.56 367 LEU A C 1
ATOM 2776 O O . LEU A 1 367 ? 7.93 10.25 4.047 1 82.56 367 LEU A O 1
ATOM 2780 N N . PHE A 1 368 ? 9.148 11.969 3.479 1 87.94 368 PHE A N 1
ATOM 2781 C CA . PHE A 1 368 ? 8.641 11.984 2.111 1 87.94 368 PHE A CA 1
ATOM 2782 C C . PHE A 1 368 ? 9.672 11.422 1.144 1 87.94 368 PHE A C 1
ATOM 2784 O O . PHE A 1 368 ? 9.438 11.367 -0.066 1 87.94 368 PHE A O 1
ATOM 2791 N N . ASN A 1 369 ? 10.797 11.078 1.632 1 89.56 369 ASN A N 1
ATOM 2792 C CA . ASN A 1 369 ? 11.852 10.383 0.9 1 89.56 369 ASN A CA 1
ATOM 2793 C C . ASN A 1 369 ? 12.484 11.281 -0.158 1 89.56 369 ASN A C 1
ATOM 2795 O O . ASN A 1 369 ? 12.641 10.875 -1.311 1 89.56 369 ASN A O 1
ATOM 2799 N N . TYR A 1 370 ? 12.789 12.539 0.314 1 95.62 370 TYR A N 1
ATOM 2800 C CA . TYR A 1 370 ? 13.531 13.477 -0.526 1 95.62 370 TYR A CA 1
ATOM 2801 C C . TYR A 1 370 ? 14.836 13.891 0.137 1 95.62 370 TYR A C 1
ATOM 2803 O O . TYR A 1 370 ? 15.109 15.086 0.295 1 95.62 370 TYR A O 1
ATOM 2811 N N . PRO A 1 371 ? 15.695 12.906 0.455 1 93.75 371 PRO A N 1
ATOM 2812 C CA . PRO A 1 371 ? 16.984 13.32 1.026 1 93.75 371 PRO A CA 1
ATOM 2813 C C . PRO A 1 371 ? 17.875 14.031 0.015 1 93.75 371 PRO A C 1
ATOM 2815 O O . PRO A 1 371 ? 17.906 13.656 -1.158 1 93.75 371 PRO A O 1
ATOM 2818 N N . SER A 1 372 ? 18.578 15.023 0.504 1 92.5 372 SER A N 1
ATOM 2819 C CA . SER A 1 372 ? 19.469 15.797 -0.346 1 92.5 372 SER A CA 1
ATOM 2820 C C . SER A 1 372 ? 20.875 15.188 -0.375 1 92.5 372 SER A C 1
ATOM 2822 O O . SER A 1 372 ? 21.312 14.586 0.61 1 92.5 372 SER A O 1
ATOM 2824 N N . MET A 1 373 ? 21.516 15.422 -1.471 1 92.88 373 MET A N 1
ATOM 2825 C CA . MET A 1 373 ? 22.906 15.016 -1.599 1 92.88 373 MET A CA 1
ATOM 2826 C C . MET A 1 373 ? 23.844 16.078 -1.026 1 92.88 373 MET A C 1
ATOM 2828 O O . MET A 1 373 ? 23.453 17.234 -0.869 1 92.88 373 MET A O 1
ATOM 2832 N N . ALA A 1 374 ? 25.078 15.633 -0.83 1 92.19 374 ALA A N 1
ATOM 2833 C CA . ALA A 1 374 ? 26.078 16.578 -0.365 1 92.19 374 ALA A CA 1
ATOM 2834 C C . ALA A 1 374 ? 26.25 17.734 -1.35 1 92.19 374 ALA A C 1
ATOM 2836 O O . ALA A 1 374 ? 26.406 17.516 -2.553 1 92.19 374 ALA A O 1
ATOM 2837 N N . GLY A 1 375 ? 26.125 18.922 -0.792 1 89.75 375 GLY A N 1
ATOM 2838 C CA . GLY A 1 375 ? 26.406 20.094 -1.587 1 89.75 375 GLY A CA 1
ATOM 2839 C C . GLY A 1 375 ? 25.234 20.516 -2.455 1 89.75 375 GLY A C 1
ATOM 2840 O O . GLY A 1 375 ? 25.297 21.547 -3.133 1 89.75 375 GLY A O 1
ATOM 2841 N N . GLN A 1 376 ? 24.188 19.844 -2.377 1 91.12 376 GLN A N 1
ATOM 2842 C CA . GLN A 1 376 ? 23.047 20.109 -3.236 1 91.12 376 GLN A CA 1
ATOM 2843 C C . GLN A 1 376 ? 22.281 21.344 -2.748 1 91.12 376 GLN A C 1
ATOM 2845 O O . GLN A 1 376 ? 22.109 21.531 -1.542 1 91.12 376 GLN A O 1
ATOM 2850 N N . LYS A 1 377 ? 21.781 22.203 -3.748 1 91.56 377 LYS A N 1
ATOM 2851 C CA . LYS A 1 377 ? 21.094 23.438 -3.361 1 91.56 377 LYS A CA 1
ATOM 2852 C C . LYS A 1 377 ? 19.625 23.422 -3.781 1 91.56 377 LYS A C 1
ATOM 2854 O O . LYS A 1 377 ? 18.844 24.266 -3.365 1 91.56 377 LYS A O 1
ATOM 2859 N N . GLY A 1 378 ? 19.312 22.469 -4.684 1 96.31 378 GLY A N 1
ATOM 2860 C CA . GLY A 1 378 ? 17.938 22.453 -5.148 1 96.31 378 GLY A CA 1
ATOM 2861 C C . GLY A 1 378 ? 17.469 21.094 -5.605 1 96.31 378 GLY A C 1
ATOM 2862 O O . GLY A 1 378 ? 18.281 20.188 -5.828 1 96.31 378 GLY A O 1
ATOM 2863 N N . MET A 1 379 ? 16.203 20.938 -5.715 1 97.88 379 MET A N 1
ATOM 2864 C CA . MET A 1 379 ? 15.539 19.719 -6.152 1 97.88 379 MET A CA 1
ATOM 2865 C C . MET A 1 379 ? 14.273 20.031 -6.938 1 97.88 379 MET A C 1
ATOM 2867 O O . MET A 1 379 ? 13.516 20.938 -6.566 1 97.88 379 MET A O 1
ATOM 2871 N N . PHE A 1 380 ? 14.164 19.344 -8.055 1 98.44 380 PHE A N 1
ATOM 2872 C CA . PHE A 1 380 ? 13.016 19.531 -8.93 1 98.44 380 PHE A CA 1
ATOM 2873 C C . PHE A 1 380 ? 12.242 18.234 -9.094 1 98.44 380 PHE A C 1
ATOM 2875 O O . PHE A 1 380 ? 12.836 17.156 -9.242 1 98.44 380 PHE A O 1
ATOM 2882 N N . GLY A 1 381 ? 10.891 18.359 -8.961 1 98.38 381 GLY A N 1
ATOM 2883 C CA . GLY A 1 381 ? 10.039 17.203 -9.172 1 98.38 381 GLY A CA 1
ATOM 2884 C C . GLY A 1 381 ? 8.852 17.484 -10.07 1 98.38 381 GLY A C 1
ATOM 2885 O O . GLY A 1 381 ? 8.352 18.609 -10.117 1 98.38 381 GLY A O 1
ATOM 2886 N N . VAL A 1 382 ? 8.43 16.453 -10.82 1 98.62 382 VAL A N 1
ATOM 2887 C CA . VAL A 1 382 ? 7.191 16.453 -11.602 1 98.62 382 VAL A CA 1
ATOM 2888 C C . VAL A 1 382 ? 6.457 15.125 -11.406 1 98.62 382 VAL A C 1
ATOM 2890 O O . VAL A 1 382 ? 7.082 14.062 -11.359 1 98.62 382 VAL A O 1
ATOM 2893 N N . SER A 1 383 ? 5.207 15.234 -11.148 1 97.94 383 SER A N 1
ATOM 2894 C CA . SER A 1 383 ? 4.41 14.031 -10.93 1 97.94 383 SER A CA 1
ATOM 2895 C C . SER A 1 383 ? 3.07 14.125 -11.656 1 97.94 383 SER A C 1
ATOM 2897 O O . SER A 1 383 ? 2.555 15.219 -11.883 1 97.94 383 SER A O 1
ATOM 2899 N N . THR A 1 384 ? 2.547 13.008 -12.055 1 98.12 384 THR A N 1
ATOM 2900 C CA . THR A 1 384 ? 1.201 12.836 -12.586 1 98.12 384 THR A CA 1
ATOM 2901 C C . THR A 1 384 ? 0.521 11.625 -11.961 1 98.12 384 THR A C 1
ATOM 2903 O O . THR A 1 384 ? 1.193 10.703 -11.484 1 98.12 384 THR A O 1
ATOM 2906 N N . GLY A 1 385 ? -0.787 11.742 -11.836 1 98 385 GLY A N 1
ATOM 2907 C CA . GLY A 1 385 ? -1.479 10.633 -11.203 1 98 385 GLY A CA 1
ATOM 2908 C C . GLY A 1 385 ? -2.982 10.68 -11.398 1 98 385 GLY A C 1
ATOM 2909 O O . GLY A 1 385 ? -3.506 11.602 -12.023 1 98 385 GLY A O 1
ATOM 2910 N N . ILE A 1 386 ? -3.648 9.641 -10.961 1 97.88 386 ILE A N 1
ATOM 2911 C CA . ILE A 1 386 ? -5.102 9.523 -10.914 1 97.88 386 ILE A CA 1
ATOM 2912 C C . ILE A 1 386 ? -5.562 9.352 -9.469 1 97.88 386 ILE A C 1
ATOM 2914 O O . ILE A 1 386 ? -4.938 8.625 -8.695 1 97.88 386 ILE A O 1
ATOM 2918 N N . ARG A 1 387 ? -6.586 10.102 -9.141 1 97.94 387 ARG A N 1
ATOM 2919 C CA . ARG A 1 387 ? -7.199 10.016 -7.82 1 97.94 387 ARG A CA 1
ATOM 2920 C C . ARG A 1 387 ? -8.688 9.703 -7.926 1 97.94 387 ARG A C 1
ATOM 2922 O O . ARG A 1 387 ? -9.398 10.305 -8.734 1 97.94 387 ARG A O 1
ATOM 2929 N N . HIS A 1 388 ? -9.125 8.75 -7.145 1 98 388 HIS A N 1
ATOM 2930 C CA . HIS A 1 388 ? -10.539 8.375 -7.062 1 98 388 HIS A CA 1
ATOM 2931 C C . HIS A 1 388 ? -11.031 8.414 -5.617 1 98 388 HIS A C 1
ATOM 2933 O O . HIS A 1 388 ? -10.398 7.832 -4.73 1 98 388 HIS A O 1
ATOM 2939 N N . THR A 1 389 ? -12.109 9.109 -5.469 1 96.81 389 THR A N 1
ATOM 2940 C CA . THR A 1 389 ? -12.766 9.172 -4.168 1 96.81 389 THR A CA 1
ATOM 2941 C C . THR A 1 389 ? -14.062 8.359 -4.18 1 96.81 389 THR A C 1
ATOM 2943 O O . THR A 1 389 ? -14.828 8.43 -5.137 1 96.81 389 THR A O 1
ATOM 2946 N N . PHE A 1 390 ? -14.336 7.613 -3.105 1 95.25 390 PHE A N 1
ATOM 2947 C CA . PHE A 1 390 ? -15.562 6.828 -3.012 1 95.25 390 PHE A CA 1
ATOM 2948 C C . PHE A 1 390 ? -16.188 6.973 -1.633 1 95.25 390 PHE A C 1
ATOM 2950 O O . PHE A 1 390 ? -15.508 7.301 -0.662 1 95.25 390 PHE A O 1
ATOM 2957 N N . MET B 1 1 ? 13.078 18.453 -28.391 1 23.7 1 MET B N 1
ATOM 2958 C CA . MET B 1 1 ? 11.836 18.75 -29.094 1 23.7 1 MET B CA 1
ATOM 2959 C C . MET B 1 1 ? 10.859 17.578 -29.031 1 23.7 1 MET B C 1
ATOM 2961 O O . MET B 1 1 ? 9.664 17.75 -29.234 1 23.7 1 MET B O 1
ATOM 2965 N N . LYS B 1 2 ? 11.336 16.375 -28.969 1 30.2 2 LYS B N 1
ATOM 2966 C CA . LYS B 1 2 ? 10.516 15.18 -29.078 1 30.2 2 LYS B CA 1
ATOM 2967 C C . LYS B 1 2 ? 9.938 14.773 -27.719 1 30.2 2 LYS B C 1
ATOM 2969 O O . LYS B 1 2 ? 8.992 13.984 -27.656 1 30.2 2 LYS B O 1
ATOM 2974 N N . LYS B 1 3 ? 10.641 15.086 -26.625 1 34.84 3 LYS B N 1
ATOM 2975 C CA . LYS B 1 3 ? 10.281 14.625 -25.281 1 34.84 3 LYS B CA 1
ATOM 2976 C C . LYS B 1 3 ? 9.016 15.305 -24.781 1 34.84 3 LYS B C 1
ATOM 2978 O O . LYS B 1 3 ? 8.398 14.852 -23.812 1 34.84 3 LYS B O 1
ATOM 2983 N N . THR B 1 4 ? 8.625 16.453 -25.328 1 31.34 4 THR B N 1
ATOM 2984 C CA . THR B 1 4 ? 7.461 17.234 -24.922 1 31.34 4 THR B CA 1
ATOM 2985 C C . THR B 1 4 ? 6.176 16.562 -25.406 1 31.34 4 THR B C 1
ATOM 2987 O O . THR B 1 4 ? 5.086 16.891 -24.938 1 31.34 4 THR B O 1
ATOM 2990 N N . LYS B 1 5 ? 6.113 15.75 -26.375 1 36.06 5 LYS B N 1
ATOM 2991 C CA . LYS B 1 5 ? 4.891 15.289 -27.031 1 36.06 5 LYS B CA 1
ATOM 2992 C C . LYS B 1 5 ? 4.23 14.164 -26.234 1 36.06 5 LYS B C 1
ATOM 2994 O O . LYS B 1 5 ? 3.047 13.883 -26.422 1 36.06 5 LYS B O 1
ATOM 2999 N N . LEU B 1 6 ? 5.016 13.492 -25.438 1 32.56 6 LEU B N 1
ATOM 3000 C CA . LEU B 1 6 ? 4.41 12.328 -24.812 1 32.56 6 LEU B CA 1
ATOM 3001 C C . LEU B 1 6 ? 3.48 12.742 -23.672 1 32.56 6 LEU B C 1
ATOM 3003 O O . LEU B 1 6 ? 2.408 12.164 -23.5 1 32.56 6 LEU B O 1
ATOM 3007 N N . ALA B 1 7 ? 3.807 13.758 -22.938 1 36.38 7 ALA B N 1
ATOM 3008 C CA . ALA B 1 7 ? 2.975 14.164 -21.797 1 36.38 7 ALA B CA 1
ATOM 3009 C C . ALA B 1 7 ? 1.627 14.703 -22.281 1 36.38 7 ALA B C 1
ATOM 3011 O O . ALA B 1 7 ? 0.597 14.461 -21.641 1 36.38 7 ALA B O 1
ATOM 3012 N N . LEU B 1 8 ? 1.619 15.359 -23.406 1 36.31 8 LEU B N 1
ATOM 3013 C CA . LEU B 1 8 ? 0.412 16.016 -23.891 1 36.31 8 LEU B CA 1
ATOM 3014 C C . LEU B 1 8 ? -0.562 14.992 -24.469 1 36.31 8 LEU B C 1
ATOM 3016 O O . LEU B 1 8 ? -1.779 15.18 -24.406 1 36.31 8 LEU B O 1
ATOM 3020 N N . ALA B 1 9 ? -0.148 13.992 -25.016 1 37.09 9 ALA B N 1
ATOM 3021 C CA . ALA B 1 9 ? -1.067 13.047 -25.641 1 37.09 9 ALA B CA 1
ATOM 3022 C C . ALA B 1 9 ? -1.969 12.383 -24.594 1 37.09 9 ALA B C 1
ATOM 3024 O O . ALA B 1 9 ? -3.125 12.062 -24.891 1 37.09 9 ALA B O 1
ATOM 3025 N N . VAL B 1 10 ? -1.486 12.289 -23.469 1 42.94 10 VAL B N 1
ATOM 3026 C CA . VAL B 1 10 ? -2.299 11.586 -22.484 1 42.94 10 VAL B CA 1
ATOM 3027 C C . VAL B 1 10 ? -3.523 12.422 -22.125 1 42.94 10 VAL B C 1
ATOM 3029 O O . VAL B 1 10 ? -4.629 11.891 -21.984 1 42.94 10 VAL B O 1
ATOM 3032 N N . TRP B 1 11 ? -3.348 13.758 -22.156 1 44.38 11 TRP B N 1
ATOM 3033 C CA . TRP B 1 11 ? -4.453 14.617 -21.75 1 44.38 11 TRP B CA 1
ATOM 3034 C C . TRP B 1 11 ? -5.488 14.727 -22.875 1 44.38 11 TRP B C 1
ATOM 3036 O O . TRP B 1 11 ? -6.672 14.961 -22.609 1 44.38 11 TRP B O 1
ATOM 3046 N N . GLY B 1 12 ? -5.117 14.664 -24.062 1 43.22 12 GLY B N 1
ATOM 3047 C CA . GLY B 1 12 ? -6.066 14.766 -25.156 1 43.22 12 GLY B CA 1
ATOM 3048 C C . GLY B 1 12 ? -7.133 13.695 -25.125 1 43.22 12 GLY B C 1
ATOM 3049 O O . GLY B 1 12 ? -8.266 13.922 -25.547 1 43.22 12 GLY B O 1
ATOM 3050 N N . ALA B 1 13 ? -6.754 12.609 -24.734 1 44.06 13 ALA B N 1
ATOM 3051 C CA . ALA B 1 13 ? -7.727 11.523 -24.781 1 44.06 13 ALA B CA 1
ATOM 3052 C C . ALA B 1 13 ? -8.797 11.695 -23.703 1 44.06 13 ALA B C 1
ATOM 3054 O O . ALA B 1 13 ? -9.789 10.961 -23.688 1 44.06 13 ALA B O 1
ATOM 3055 N N . LEU B 1 14 ? -8.594 12.688 -22.891 1 48.16 14 LEU B N 1
ATOM 3056 C CA . LEU B 1 14 ? -9.508 12.852 -21.766 1 48.16 14 LEU B CA 1
ATOM 3057 C C . LEU B 1 14 ? -10.742 13.648 -22.172 1 48.16 14 LEU B C 1
ATOM 3059 O O . LEU B 1 14 ? -11.672 13.805 -21.391 1 48.16 14 LEU B O 1
ATOM 3063 N N . ALA B 1 15 ? -10.82 14.227 -23.328 1 44.19 15 ALA B N 1
ATOM 3064 C CA . ALA B 1 15 ? -11.938 15.078 -23.734 1 44.19 15 ALA B CA 1
ATOM 3065 C C . ALA B 1 15 ? -13.25 14.297 -23.719 1 44.19 15 ALA B C 1
ATOM 3067 O O . ALA B 1 15 ? -14.328 14.891 -23.703 1 44.19 15 ALA B O 1
ATOM 3068 N N . GLY B 1 16 ? -13.219 13.039 -23.859 1 44.91 16 GLY B N 1
ATOM 3069 C CA . GLY B 1 16 ? -14.477 12.32 -23.969 1 44.91 16 GLY B CA 1
ATOM 3070 C C . GLY B 1 16 ? -15.133 12.062 -22.625 1 44.91 16 GLY B C 1
ATOM 3071 O O . GLY B 1 16 ? -16.125 11.344 -22.547 1 44.91 16 GLY B O 1
ATOM 3072 N N . PHE B 1 17 ? -14.586 12.594 -21.547 1 48.12 17 PHE B N 1
ATOM 3073 C CA . PHE B 1 17 ? -15.195 12.32 -20.266 1 48.12 17 PHE B CA 1
ATOM 3074 C C . PHE B 1 17 ? -16.25 13.359 -19.922 1 48.12 17 PHE B C 1
ATOM 3076 O O . PHE B 1 17 ? -16.078 14.547 -20.219 1 48.12 17 PHE B O 1
ATOM 3083 N N . ASN B 1 18 ? -17.562 13.016 -19.984 1 50.56 18 ASN B N 1
ATOM 3084 C CA . ASN B 1 18 ? -18.656 13.906 -19.625 1 50.56 18 ASN B CA 1
ATOM 3085 C C . ASN B 1 18 ? -19.047 13.75 -18.156 1 50.56 18 ASN B C 1
ATOM 3087 O O . ASN B 1 18 ? -19.297 12.641 -17.688 1 50.56 18 ASN B O 1
ATOM 3091 N N . ALA B 1 19 ? -18.969 14.742 -17.312 1 48 19 ALA B N 1
ATOM 3092 C CA . ALA B 1 19 ? -19.203 14.836 -15.867 1 48 19 ALA B CA 1
ATOM 3093 C C . ALA B 1 19 ? -20.672 14.57 -15.539 1 48 19 ALA B C 1
ATOM 3095 O O . ALA B 1 19 ? -21.328 15.375 -14.867 1 48 19 ALA B O 1
ATOM 3096 N N . ALA B 1 20 ? -21.625 14.141 -16.344 1 47.03 20 ALA B N 1
ATOM 3097 C CA . ALA B 1 20 ? -22.953 13.914 -15.766 1 47.03 20 ALA B CA 1
ATOM 3098 C C . ALA B 1 20 ? -22.891 12.906 -14.625 1 47.03 20 ALA B C 1
ATOM 3100 O O . ALA B 1 20 ? -22.016 12.039 -14.594 1 47.03 20 ALA B O 1
ATOM 3101 N N . ALA B 1 21 ? -23.891 13.109 -13.578 1 50.41 21 ALA B N 1
ATOM 3102 C CA . ALA B 1 21 ? -24.062 12.359 -12.336 1 50.41 21 ALA B CA 1
ATOM 3103 C C . ALA B 1 21 ? -23.875 10.859 -12.578 1 50.41 21 ALA B C 1
ATOM 3105 O O . ALA B 1 21 ? -24.703 10.234 -13.25 1 50.41 21 ALA B O 1
ATOM 3106 N N . GLN B 1 22 ? -22.609 10.328 -12.562 1 62.34 22 GLN B N 1
ATOM 3107 C CA . GLN B 1 22 ? -22.188 9.008 -13.023 1 62.34 22 GLN B CA 1
ATOM 3108 C C . GLN B 1 22 ? -22.328 7.973 -11.906 1 62.34 22 GLN B C 1
ATOM 3110 O O . GLN B 1 22 ? -22.141 8.297 -10.734 1 62.34 22 GLN B O 1
ATOM 3115 N N . THR B 1 23 ? -23.094 6.957 -12.109 1 73.31 23 THR B N 1
ATOM 3116 C CA . THR B 1 23 ? -23.328 5.836 -11.211 1 73.31 23 THR B CA 1
ATOM 3117 C C . THR B 1 23 ? -22.016 5.262 -10.703 1 73.31 23 THR B C 1
ATOM 3119 O O . THR B 1 23 ? -21.047 5.137 -11.461 1 73.31 23 THR B O 1
ATOM 3122 N N . SER B 1 24 ? -21.844 5.301 -9.375 1 83.44 24 SER B N 1
ATOM 3123 C CA . SER B 1 24 ? -20.688 4.73 -8.68 1 83.44 24 SER B CA 1
ATOM 3124 C C . SER B 1 24 ? -21.109 3.59 -7.762 1 83.44 24 SER B C 1
ATOM 3126 O O . SER B 1 24 ? -22.219 3.598 -7.215 1 83.44 24 SER B O 1
ATOM 3128 N N . SER B 1 25 ? -20.312 2.559 -7.895 1 89.06 25 SER B N 1
ATOM 3129 C CA . SER B 1 25 ? -20.578 1.433 -7.008 1 89.06 25 SER B CA 1
ATOM 3130 C C . SER B 1 25 ? -19.297 0.9 -6.379 1 89.06 25 SER B C 1
ATOM 3132 O O . SER B 1 25 ? -18.219 0.997 -6.973 1 89.06 25 SER B O 1
ATOM 3134 N N . VAL B 1 26 ? -19.438 0.531 -5.156 1 93.56 26 VAL B N 1
ATOM 3135 C CA . VAL B 1 26 ? -18.391 -0.192 -4.434 1 93.56 26 VAL B CA 1
ATOM 3136 C C . VAL B 1 26 ? -18.922 -1.557 -3.996 1 93.56 26 VAL B C 1
ATOM 3138 O O . VAL B 1 26 ? -20 -1.653 -3.422 1 93.56 26 VAL B O 1
ATOM 3141 N N . THR B 1 27 ? -18.172 -2.594 -4.293 1 95 27 THR B N 1
ATOM 3142 C CA . THR B 1 27 ? -18.578 -3.957 -3.963 1 95 27 THR B CA 1
ATOM 3143 C C . THR B 1 27 ? -17.562 -4.605 -3.023 1 95 27 THR B C 1
ATOM 3145 O O . THR B 1 27 ? -16.359 -4.57 -3.281 1 95 27 THR B O 1
ATOM 3148 N N . LEU B 1 28 ? -18.125 -5.141 -1.928 1 95.88 28 LEU B N 1
ATOM 3149 C CA . LEU B 1 28 ? -17.328 -6.02 -1.073 1 95.88 28 LEU B CA 1
ATOM 3150 C C . LEU B 1 28 ? -17.375 -7.457 -1.58 1 95.88 28 LEU B C 1
ATOM 3152 O O . LEU B 1 28 ? -18.438 -7.961 -1.938 1 95.88 28 LEU B O 1
ATOM 3156 N N . TYR B 1 29 ? -16.219 -8.094 -1.655 1 96.88 29 TYR B N 1
ATOM 3157 C CA . TYR B 1 29 ? -16.172 -9.484 -2.096 1 96.88 29 TYR B CA 1
ATOM 3158 C C . TYR B 1 29 ? -15.109 -10.266 -1.318 1 96.88 29 TYR B C 1
ATOM 3160 O O . TYR B 1 29 ? -14.336 -9.688 -0.553 1 96.88 29 TYR B O 1
ATOM 3168 N N . GLY B 1 30 ? -15.195 -11.672 -1.48 1 97.88 30 GLY B N 1
ATOM 3169 C CA . GLY B 1 30 ? -14.164 -12.445 -0.812 1 97.88 30 GLY B CA 1
ATOM 3170 C C . GLY B 1 30 ? -14.375 -13.945 -0.925 1 97.88 30 GLY B C 1
ATOM 3171 O O . GLY B 1 30 ? -15.297 -14.398 -1.608 1 97.88 30 GLY B O 1
ATOM 3172 N N . VAL B 1 31 ? -13.375 -14.625 -0.376 1 98.06 31 VAL B N 1
ATOM 3173 C CA . VAL B 1 31 ? -13.367 -16.078 -0.271 1 98.06 31 VAL B CA 1
ATOM 3174 C C . VAL B 1 31 ? -12.797 -16.5 1.082 1 98.06 31 VAL B C 1
ATOM 3176 O O . VAL B 1 31 ? -11.82 -15.914 1.557 1 98.06 31 VAL B O 1
ATOM 3179 N N . ILE B 1 32 ? -13.422 -17.422 1.751 1 97.75 32 ILE B N 1
ATOM 3180 C CA . ILE B 1 32 ? -12.875 -18.078 2.938 1 97.75 32 ILE B CA 1
ATOM 3181 C C . ILE B 1 32 ? -12.766 -19.578 2.697 1 97.75 32 ILE B C 1
ATOM 3183 O O . ILE B 1 32 ? -13.75 -20.219 2.332 1 97.75 32 ILE B O 1
ATOM 3187 N N . ASP B 1 33 ? -11.602 -20.109 2.803 1 98.31 33 ASP B N 1
ATOM 3188 C CA . ASP B 1 33 ? -11.281 -21.5 2.559 1 98.31 33 ASP B CA 1
ATOM 3189 C C . ASP B 1 33 ? -10.43 -22.078 3.688 1 98.31 33 ASP B C 1
ATOM 3191 O O . ASP B 1 33 ? -9.312 -21.625 3.922 1 98.31 33 ASP B O 1
ATOM 3195 N N . VAL B 1 34 ? -10.914 -23.094 4.344 1 96.44 34 VAL B N 1
ATOM 3196 C CA . VAL B 1 34 ? -10.25 -23.656 5.516 1 96.44 34 VAL B CA 1
ATOM 3197 C C . VAL B 1 34 ? -10.039 -25.156 5.328 1 96.44 34 VAL B C 1
ATOM 3199 O O . VAL B 1 34 ? -10.93 -25.953 5.617 1 96.44 34 VAL B O 1
ATOM 3202 N N . PRO B 1 35 ? -8.875 -25.547 4.996 1 97.25 35 PRO B N 1
ATOM 3203 C CA . PRO B 1 35 ? -8.57 -26.984 4.844 1 97.25 35 PRO B CA 1
ATOM 3204 C C . PRO B 1 35 ? -7.91 -27.578 6.082 1 97.25 35 PRO B C 1
ATOM 3206 O O . PRO B 1 35 ? -7.188 -26.875 6.801 1 97.25 35 PRO B O 1
ATOM 3209 N N . ILE B 1 36 ? -8.148 -28.891 6.32 1 97.81 36 ILE B N 1
ATOM 3210 C CA . ILE B 1 36 ? -7.371 -29.75 7.207 1 97.81 36 ILE B CA 1
ATOM 3211 C C . ILE B 1 36 ? -6.543 -30.734 6.379 1 97.81 36 ILE B C 1
ATOM 3213 O O . ILE B 1 36 ? -7.039 -31.312 5.406 1 97.81 36 ILE B O 1
ATOM 3217 N N . GLU B 1 37 ? -5.289 -30.922 6.785 1 98.19 37 GLU B N 1
ATOM 3218 C CA . GLU B 1 37 ? -4.375 -31.703 5.965 1 98.19 37 GLU B CA 1
ATOM 3219 C C . GLU B 1 37 ? -3.605 -32.719 6.812 1 98.19 37 GLU B C 1
ATOM 3221 O O . GLU B 1 37 ? -3.178 -32.406 7.926 1 98.19 37 GLU B O 1
ATOM 3226 N N . TYR B 1 38 ? -3.479 -33.875 6.262 1 98.5 38 TYR B N 1
ATOM 3227 C CA . TYR B 1 38 ? -2.42 -34.781 6.645 1 98.5 38 TYR B CA 1
ATOM 3228 C C . TYR B 1 38 ? -1.298 -34.781 5.613 1 98.5 38 TYR B C 1
ATOM 3230 O O . TYR B 1 38 ? -1.554 -34.875 4.406 1 98.5 38 TYR B O 1
ATOM 3238 N N . VAL B 1 39 ? -0.046 -34.719 6.012 1 98.19 39 VAL B N 1
ATOM 3239 C CA . VAL B 1 39 ? 1.115 -34.844 5.137 1 98.19 39 VAL B CA 1
ATOM 3240 C C . VAL B 1 39 ? 2.197 -35.688 5.82 1 98.19 39 VAL B C 1
ATOM 3242 O O . VAL B 1 39 ? 2.385 -35.594 7.035 1 98.19 39 VAL B O 1
ATOM 3245 N N . ASN B 1 40 ? 2.861 -36.469 5.062 1 97.5 40 ASN B N 1
ATOM 3246 C CA . ASN B 1 40 ? 3.932 -37.25 5.652 1 97.5 40 ASN B CA 1
ATOM 3247 C C . ASN B 1 40 ? 5.305 -36.656 5.352 1 97.5 40 ASN B C 1
ATOM 3249 O O . ASN B 1 40 ? 5.445 -35.844 4.453 1 97.5 40 ASN B O 1
ATOM 3253 N N . ARG B 1 41 ? 6.297 -36.969 6.234 1 95.12 41 ARG B N 1
ATOM 3254 C CA . ARG B 1 41 ? 7.723 -36.719 6.039 1 95.12 41 ARG B CA 1
ATOM 3255 C C . ARG B 1 41 ? 8.008 -35.219 5.871 1 95.12 41 ARG B C 1
ATOM 3257 O O . ARG B 1 41 ? 8.68 -34.812 4.918 1 95.12 41 ARG B O 1
ATOM 3264 N N . VAL B 1 42 ? 7.484 -34.5 6.707 1 95.56 42 VAL B N 1
ATOM 3265 C CA . VAL B 1 42 ? 7.805 -33.062 6.781 1 95.56 42 VAL B CA 1
ATOM 3266 C C . VAL B 1 42 ? 8.93 -32.844 7.793 1 95.56 42 VAL B C 1
ATOM 3268 O O . VAL B 1 42 ? 8.844 -33.312 8.93 1 95.56 42 VAL B O 1
ATOM 3271 N N . ALA B 1 43 ? 9.93 -32.125 7.359 1 95.5 43 ALA B N 1
ATOM 3272 C CA . ALA B 1 43 ? 11.055 -31.844 8.25 1 95.5 43 ALA B CA 1
ATOM 3273 C C . ALA B 1 43 ? 10.656 -30.844 9.328 1 95.5 43 ALA B C 1
ATOM 3275 O O . ALA B 1 43 ? 9.742 -30.047 9.125 1 95.5 43 ALA B O 1
ATOM 3276 N N . THR B 1 44 ? 11.398 -30.812 10.445 1 92.94 44 THR B N 1
ATOM 3277 C CA . THR B 1 44 ? 11.117 -29.922 11.562 1 92.94 44 THR B CA 1
ATOM 3278 C C . THR B 1 44 ? 11.609 -28.5 11.258 1 92.94 44 THR B C 1
ATOM 3280 O O . THR B 1 44 ? 11.234 -27.547 11.945 1 92.94 44 THR B O 1
ATOM 3283 N N . ALA B 1 45 ? 12.469 -28.469 10.266 1 90.12 45 ALA B N 1
ATOM 3284 C CA . ALA B 1 45 ? 13.031 -27.172 9.914 1 90.12 45 ALA B CA 1
ATOM 3285 C C . ALA B 1 45 ? 13.312 -27.078 8.414 1 90.12 45 ALA B C 1
ATOM 3287 O O . ALA B 1 45 ? 13.484 -28.109 7.75 1 90.12 45 ALA B O 1
ATOM 3288 N N . GLN B 1 46 ? 13.344 -25.844 7.93 1 87.56 46 GLN B N 1
ATOM 3289 C CA . GLN B 1 46 ? 13.797 -25.625 6.559 1 87.56 46 GLN B CA 1
ATOM 3290 C C . GLN B 1 46 ? 15.289 -25.891 6.418 1 87.56 46 GLN B C 1
ATOM 3292 O O . GLN B 1 46 ? 16.062 -25.703 7.363 1 87.56 46 GLN B O 1
ATOM 3297 N N . PRO B 1 47 ? 15.703 -26.297 5.289 1 86.12 47 PRO B N 1
ATOM 3298 C CA . PRO B 1 47 ? 17.141 -26.516 5.102 1 86.12 47 PRO B CA 1
ATOM 3299 C C . PRO B 1 47 ? 17.953 -25.234 5.184 1 86.12 47 PRO B C 1
ATOM 3301 O O . PRO B 1 47 ? 17.469 -24.156 4.805 1 86.12 47 PRO B O 1
ATOM 3304 N N . THR B 1 48 ? 19.156 -25.375 5.633 1 82.69 48 THR B N 1
ATOM 3305 C CA . THR B 1 48 ? 20.125 -24.297 5.605 1 82.69 48 THR B CA 1
ATOM 3306 C C . THR B 1 48 ? 21.141 -24.5 4.48 1 82.69 48 THR B C 1
ATOM 3308 O O . THR B 1 48 ? 21.203 -25.578 3.889 1 82.69 48 THR B O 1
ATOM 3311 N N . VAL B 1 49 ? 21.75 -23.406 4.09 1 81.56 49 VAL B N 1
ATOM 3312 C CA . VAL B 1 49 ? 22.812 -23.5 3.096 1 81.56 49 VAL B CA 1
ATOM 3313 C C . VAL B 1 49 ? 24.172 -23.344 3.777 1 81.56 49 VAL B C 1
ATOM 3315 O O . VAL B 1 49 ? 24.453 -22.328 4.402 1 81.56 49 VAL B O 1
ATOM 3318 N N . VAL B 1 50 ? 24.922 -24.391 3.719 1 84.25 50 VAL B N 1
ATOM 3319 C CA . VAL B 1 50 ? 26.281 -24.391 4.25 1 84.25 50 VAL B CA 1
ATOM 3320 C C . VAL B 1 50 ? 27.281 -24.688 3.127 1 84.25 50 VAL B C 1
ATOM 3322 O O . VAL B 1 50 ? 27.188 -25.719 2.469 1 84.25 50 VAL B O 1
ATOM 3325 N N . ASN B 1 51 ? 28.203 -23.781 2.85 1 84.31 51 ASN B N 1
ATOM 3326 C CA . ASN B 1 51 ? 29.203 -23.891 1.799 1 84.31 51 ASN B CA 1
ATOM 3327 C C . ASN B 1 51 ? 28.562 -24.172 0.44 1 84.31 51 ASN B C 1
ATOM 3329 O O . ASN B 1 51 ? 29.016 -25.062 -0.287 1 84.31 51 ASN B O 1
ATOM 3333 N N . GLY B 1 52 ? 27.453 -23.5 0.274 1 81.81 52 GLY B N 1
ATOM 3334 C CA . GLY B 1 52 ? 26.812 -23.594 -1.022 1 81.81 52 GLY B CA 1
ATOM 3335 C C . GLY B 1 52 ? 26.016 -24.875 -1.196 1 81.81 52 GLY B C 1
ATOM 3336 O O . GLY B 1 52 ? 25.594 -25.203 -2.309 1 81.81 52 GLY B O 1
ATOM 3337 N N . GLN B 1 53 ? 25.875 -25.594 -0.076 1 83.19 53 GLN B N 1
ATOM 3338 C CA . GLN B 1 53 ? 25.125 -26.844 -0.115 1 83.19 53 GLN B CA 1
ATOM 3339 C C . GLN B 1 53 ? 23.938 -26.812 0.832 1 83.19 53 GLN B C 1
ATOM 3341 O O . GLN B 1 53 ? 24.016 -26.266 1.932 1 83.19 53 GLN B O 1
ATOM 3346 N N . PRO B 1 54 ? 22.828 -27.422 0.334 1 84.12 54 PRO B N 1
ATOM 3347 C CA . PRO B 1 54 ? 21.703 -27.5 1.278 1 84.12 54 PRO B CA 1
ATOM 3348 C C . PRO B 1 54 ? 21.906 -28.578 2.354 1 84.12 54 PRO B C 1
ATOM 3350 O O . PRO B 1 54 ? 22.391 -29.672 2.057 1 84.12 54 PRO B O 1
ATOM 3353 N N . VAL B 1 55 ? 21.594 -28.172 3.561 1 88.44 55 VAL B N 1
ATOM 3354 C CA . VAL B 1 55 ? 21.625 -29.094 4.695 1 88.44 55 VAL B CA 1
ATOM 3355 C C . VAL B 1 55 ? 20.219 -29.297 5.23 1 88.44 55 VAL B C 1
ATOM 3357 O O . VAL B 1 55 ? 19.594 -28.375 5.766 1 88.44 55 VAL B O 1
ATOM 3360 N N . PHE B 1 56 ? 19.812 -30.562 5.156 1 90.88 56 PHE B N 1
ATOM 3361 C CA . PHE B 1 56 ? 18.453 -30.906 5.555 1 90.88 56 PHE B CA 1
ATOM 3362 C C . PHE B 1 56 ? 18.406 -31.438 6.98 1 90.88 56 PHE B C 1
ATOM 3364 O O . PHE B 1 56 ? 19.344 -32.125 7.418 1 90.88 56 PHE B O 1
ATOM 3371 N N . ALA B 1 57 ? 17.281 -31.172 7.555 1 92.62 57 ALA B N 1
ATOM 3372 C CA . ALA B 1 57 ? 17.078 -31.75 8.883 1 92.62 57 ALA B CA 1
ATOM 3373 C C . ALA B 1 57 ? 16.828 -33.25 8.797 1 92.62 57 ALA B C 1
ATOM 3375 O O . ALA B 1 57 ? 16.188 -33.719 7.855 1 92.62 57 ALA B O 1
ATOM 3376 N N . ASN B 1 58 ? 17.266 -33.969 9.883 1 92.94 58 ASN B N 1
ATOM 3377 C CA . ASN B 1 58 ? 17.016 -35.375 9.969 1 92.94 58 ASN B CA 1
ATOM 3378 C C . ASN B 1 58 ? 15.766 -35.688 10.789 1 92.94 58 ASN B C 1
ATOM 3380 O O . ASN B 1 58 ? 15.336 -36.844 10.867 1 92.94 58 ASN B O 1
ATOM 3384 N N . THR B 1 59 ? 15.281 -34.719 11.305 1 93.69 59 THR B N 1
ATOM 3385 C CA . THR B 1 59 ? 14.109 -34.875 12.156 1 93.69 59 THR B CA 1
ATOM 3386 C C . THR B 1 59 ? 12.852 -34.406 11.438 1 93.69 59 THR B C 1
ATOM 3388 O O . THR B 1 59 ? 12.906 -33.5 10.609 1 93.69 59 THR B O 1
ATOM 3391 N N . GLY B 1 60 ? 11.719 -35.094 11.758 1 94.75 60 GLY B N 1
ATOM 3392 C CA . GLY B 1 60 ? 10.414 -34.781 11.172 1 94.75 60 GLY B CA 1
ATOM 3393 C C . GLY B 1 60 ? 9.461 -35.969 11.203 1 94.75 60 GLY B C 1
ATOM 3394 O O . GLY B 1 60 ? 9.609 -36.875 12.039 1 94.75 60 GLY B O 1
ATOM 3395 N N . GLY B 1 61 ? 8.422 -35.906 10.453 1 94.94 61 GLY B N 1
ATOM 3396 C CA . GLY B 1 61 ? 7.41 -36.938 10.383 1 94.94 61 GLY B CA 1
ATOM 3397 C C . GLY B 1 61 ? 6.105 -36.469 9.773 1 94.94 61 GLY B C 1
ATOM 3398 O O . GLY B 1 61 ? 6.098 -35.531 8.961 1 94.94 61 GLY B O 1
ATOM 3399 N N . SER B 1 62 ? 5.145 -37.156 10.148 1 96.56 62 SER B N 1
ATOM 3400 C CA . SER B 1 62 ? 3.814 -36.781 9.68 1 96.56 62 SER B CA 1
ATOM 3401 C C . SER B 1 62 ? 3.289 -35.562 10.422 1 96.56 62 SER B C 1
ATOM 3403 O O . SER B 1 62 ? 3.645 -35.344 11.586 1 96.56 62 SER B O 1
ATOM 3405 N N . ARG B 1 63 ? 2.494 -34.781 9.719 1 96.56 63 ARG B N 1
ATOM 3406 C CA . ARG B 1 63 ? 1.859 -33.594 10.281 1 96.56 63 ARG B CA 1
ATOM 3407 C C . ARG B 1 63 ? 0.374 -33.562 9.938 1 96.56 63 ARG B C 1
ATOM 3409 O O . ARG B 1 63 ? -0.019 -33.875 8.812 1 96.56 63 ARG B O 1
ATOM 3416 N N . VAL B 1 64 ? -0.463 -33.312 10.945 1 96.62 64 VAL B N 1
ATOM 3417 C CA . VAL B 1 64 ? -1.865 -32.938 10.758 1 96.62 64 VAL B CA 1
ATOM 3418 C C . VAL B 1 64 ? -2.086 -31.5 11.164 1 96.62 64 VAL B C 1
ATOM 3420 O O . VAL B 1 64 ? -1.698 -31.078 12.258 1 96.62 64 VAL B O 1
ATOM 3423 N N . SER B 1 65 ? -2.648 -30.719 10.219 1 95.31 65 SER B N 1
ATOM 3424 C CA . SER B 1 65 ? -2.777 -29.312 10.523 1 95.31 65 SER B CA 1
ATOM 3425 C C . SER B 1 65 ? -3.924 -28.672 9.742 1 95.31 65 SER B C 1
ATOM 3427 O O . SER B 1 65 ? -4.426 -29.266 8.781 1 95.31 65 SER B O 1
ATOM 3429 N N . MET B 1 66 ? -4.438 -27.547 10.289 1 95.38 66 MET B N 1
ATOM 3430 C CA . MET B 1 66 ? -5.254 -26.609 9.523 1 95.38 66 MET B CA 1
ATOM 3431 C C . MET B 1 66 ? -4.375 -25.625 8.75 1 95.38 66 MET B C 1
ATOM 3433 O O . MET B 1 66 ? -3.609 -24.875 9.352 1 95.38 66 MET B O 1
ATOM 3437 N N . LEU B 1 67 ? -4.535 -25.609 7.473 1 94.06 67 LEU B N 1
ATOM 3438 C CA . LEU B 1 67 ? -3.586 -24.859 6.652 1 94.06 67 LEU B CA 1
ATOM 3439 C C . LEU B 1 67 ? -3.951 -23.375 6.605 1 94.06 67 LEU B C 1
ATOM 3441 O O . LEU B 1 67 ? -5.117 -23.031 6.402 1 94.06 67 LEU B O 1
ATOM 3445 N N . PRO B 1 68 ? -2.986 -22.531 6.707 1 91 68 PRO B N 1
ATOM 3446 C CA . PRO B 1 68 ? -3.258 -21.094 6.766 1 91 68 PRO B CA 1
ATOM 3447 C C . PRO B 1 68 ? -3.604 -20.5 5.402 1 91 68 PRO B C 1
ATOM 3449 O O . PRO B 1 68 ? -4.406 -19.578 5.312 1 91 68 PRO B O 1
ATOM 3452 N N . LEU B 1 69 ? -3.117 -20.984 4.277 1 89.94 69 LEU B N 1
ATOM 3453 C CA . LEU B 1 69 ? -3.201 -20.312 2.98 1 89.94 69 LEU B CA 1
ATOM 3454 C C . LEU B 1 69 ? -4.426 -20.797 2.205 1 89.94 69 LEU B C 1
ATOM 3456 O O . LEU B 1 69 ? -4.617 -20.422 1.046 1 89.94 69 LEU B O 1
ATOM 3460 N N . GLY B 1 70 ? -5.242 -21.688 2.766 1 93.88 70 GLY B N 1
ATOM 3461 C CA . GLY B 1 70 ? -6.383 -22.234 2.059 1 93.88 70 GLY B CA 1
ATOM 3462 C C . GLY B 1 70 ? -6.055 -23.516 1.305 1 93.88 70 GLY B C 1
ATOM 3463 O O . GLY B 1 70 ? -4.926 -24 1.374 1 93.88 70 GLY B O 1
ATOM 3464 N N . GLY B 1 71 ? -7.078 -24.062 0.691 1 95.88 71 GLY B N 1
ATOM 3465 C CA . GLY B 1 71 ? -6.918 -25.266 -0.105 1 95.88 71 GLY B CA 1
ATOM 3466 C C . GLY B 1 71 ? -7.078 -25.031 -1.595 1 95.88 71 GLY B C 1
ATOM 3467 O O . GLY B 1 71 ? -6.086 -24.906 -2.318 1 95.88 71 GLY B O 1
ATOM 3468 N N . ARG B 1 72 ? -8.289 -24.656 -1.952 1 96.56 72 ARG B N 1
ATOM 3469 C CA . ARG B 1 72 ? -8.617 -24.422 -3.354 1 96.56 72 ARG B CA 1
ATOM 3470 C C . ARG B 1 72 ? -8.32 -22.969 -3.742 1 96.56 72 ARG B C 1
ATOM 3472 O O . ARG B 1 72 ? -8.023 -22.688 -4.902 1 96.56 72 ARG B O 1
ATOM 3479 N N . ALA B 1 73 ? -8.445 -22.172 -2.791 1 96.44 73 ALA B N 1
ATOM 3480 C CA . ALA B 1 73 ? -8.172 -20.75 -3.004 1 96.44 73 ALA B CA 1
ATOM 3481 C C . ALA B 1 73 ? -7.676 -20.094 -1.72 1 96.44 73 ALA B C 1
ATOM 3483 O O . ALA B 1 73 ? -8.156 -20.391 -0.628 1 96.44 73 ALA B O 1
ATOM 3484 N N . PRO B 1 74 ? -6.68 -19.203 -1.878 1 95.75 74 PRO B N 1
ATOM 3485 C CA . PRO B 1 74 ? -6.316 -18.438 -0.679 1 95.75 74 PRO B CA 1
ATOM 3486 C C . PRO B 1 74 ? -7.449 -17.547 -0.181 1 95.75 74 PRO B C 1
ATOM 3488 O O . PRO B 1 74 ? -8.094 -16.859 -0.979 1 95.75 74 PRO B O 1
ATOM 3491 N N . SER B 1 75 ? -7.688 -17.531 1.112 1 97.5 75 SER B N 1
ATOM 3492 C CA . SER B 1 75 ? -8.703 -16.656 1.703 1 97.5 75 SER B CA 1
ATOM 3493 C C . SER B 1 75 ? -8.344 -15.195 1.513 1 97.5 75 SER B C 1
ATOM 3495 O O . SER B 1 75 ? -7.18 -14.805 1.639 1 97.5 75 SER B O 1
ATOM 3497 N N . ARG B 1 76 ? -9.398 -14.422 1.164 1 98.06 76 ARG B N 1
ATOM 3498 C CA . ARG B 1 76 ? -9.203 -13 0.898 1 98.06 76 ARG B CA 1
ATOM 3499 C C . ARG B 1 76 ? -10.516 -12.234 1 1 98.06 76 ARG B C 1
ATOM 3501 O O . ARG B 1 76 ? -11.594 -12.828 0.917 1 98.06 76 ARG B O 1
ATOM 3508 N N . TRP B 1 77 ? -10.391 -10.953 1.266 1 97.38 77 TRP B N 1
ATOM 3509 C CA . TRP B 1 77 ? -11.484 -10 1.129 1 97.38 77 TRP B CA 1
ATOM 3510 C C . TRP B 1 77 ? -11.031 -8.758 0.374 1 97.38 77 TRP B C 1
ATOM 3512 O O . TRP B 1 77 ? -9.836 -8.461 0.316 1 97.38 77 TRP B O 1
ATOM 3522 N N . GLY B 1 78 ? -12.047 -8.102 -0.301 1 97.69 78 GLY B N 1
ATOM 3523 C CA . GLY B 1 78 ? -11.648 -6.918 -1.042 1 97.69 78 GLY B CA 1
ATOM 3524 C C . GLY B 1 78 ? -12.805 -5.996 -1.363 1 97.69 78 GLY B C 1
ATOM 3525 O O . GLY B 1 78 ? -13.961 -6.328 -1.1 1 97.69 78 GLY B O 1
ATOM 3526 N N . LEU B 1 79 ? -12.43 -4.773 -1.768 1 97.06 79 LEU B N 1
ATOM 3527 C CA . LEU B 1 79 ? -13.328 -3.764 -2.318 1 97.06 79 LEU B CA 1
ATOM 3528 C C . LEU B 1 79 ? -13.008 -3.496 -3.785 1 97.06 79 LEU B C 1
ATOM 3530 O O . LEU B 1 79 ? -11.836 -3.375 -4.16 1 97.06 79 LEU B O 1
ATOM 3534 N N . ARG B 1 80 ? -14 -3.529 -4.566 1 97.56 80 ARG B N 1
ATOM 3535 C CA . ARG B 1 80 ? -13.828 -3.092 -5.949 1 97.56 80 ARG B CA 1
ATOM 3536 C C . ARG B 1 80 ? -14.883 -2.057 -6.332 1 97.56 80 ARG B C 1
ATOM 3538 O O . ARG B 1 80 ? -16.031 -2.152 -5.906 1 97.56 80 ARG B O 1
ATOM 3545 N N . GLY B 1 81 ? -14.445 -1.027 -7.129 1 96.25 81 GLY B N 1
ATOM 3546 C CA . GLY B 1 81 ? -15.352 0.044 -7.516 1 96.25 81 GLY B CA 1
ATOM 3547 C C . GLY B 1 81 ? -15.312 0.348 -9 1 96.25 81 GLY B C 1
ATOM 3548 O O . GLY B 1 81 ? -14.312 0.073 -9.672 1 96.25 81 GLY B O 1
ATOM 3549 N N . VAL B 1 82 ? -16.453 0.845 -9.438 1 95.5 82 VAL B N 1
ATOM 3550 C CA . VAL B 1 82 ? -16.578 1.334 -10.805 1 95.5 82 VAL B CA 1
ATOM 3551 C C . VAL B 1 82 ? -17.344 2.656 -10.805 1 95.5 82 VAL B C 1
ATOM 3553 O O . VAL B 1 82 ? -18.375 2.791 -10.125 1 95.5 82 VAL B O 1
ATOM 3556 N N . GLU B 1 83 ? -16.781 3.57 -11.492 1 95.81 83 GLU B N 1
ATOM 3557 C CA . GLU B 1 83 ? -17.438 4.852 -11.719 1 95.81 83 GLU B CA 1
ATOM 3558 C C . GLU B 1 83 ? -17.562 5.152 -13.211 1 95.81 83 GLU B C 1
ATOM 3560 O O . GLU B 1 83 ? -16.562 5.234 -13.914 1 95.81 83 GLU B O 1
ATOM 3565 N N . ASP B 1 84 ? -18.797 5.352 -13.586 1 94.75 84 ASP B N 1
ATOM 3566 C CA . ASP B 1 84 ? -19.016 5.715 -14.977 1 94.75 84 ASP B CA 1
ATOM 3567 C C . ASP B 1 84 ? -18.531 7.133 -15.266 1 94.75 84 ASP B C 1
ATOM 3569 O O . ASP B 1 84 ? -18.891 8.07 -14.555 1 94.75 84 ASP B O 1
ATOM 3573 N N . LEU B 1 85 ? -17.734 7.281 -16.312 1 94.88 85 LEU B N 1
ATOM 3574 C CA . LEU B 1 85 ? -17.188 8.586 -16.688 1 94.88 85 LEU B CA 1
ATOM 3575 C C . LEU B 1 85 ? -17.797 9.07 -18 1 94.88 85 LEU B C 1
ATOM 3577 O O . LEU B 1 85 ? -17.422 10.117 -18.516 1 94.88 85 LEU B O 1
ATOM 3581 N N . GLY B 1 86 ? -18.703 8.242 -18.562 1 92.06 86 GLY B N 1
ATOM 3582 C CA . GLY B 1 86 ? -19.344 8.57 -19.828 1 92.06 86 GLY B CA 1
ATOM 3583 C C . GLY B 1 86 ? -18.578 8.07 -21.031 1 92.06 86 GLY B C 1
ATOM 3584 O O . GLY B 1 86 ? -17.391 7.781 -20.953 1 92.06 86 GLY B O 1
ATOM 3585 N N . GLY B 1 87 ? -19.25 7.82 -22.234 1 92.75 87 GLY B N 1
ATOM 3586 C CA . GLY B 1 87 ? -18.641 7.438 -23.5 1 92.75 87 GLY B CA 1
ATOM 3587 C C . GLY B 1 87 ? -18.047 6.043 -23.484 1 92.75 87 GLY B C 1
ATOM 3588 O O . GLY B 1 87 ? -17.094 5.758 -24.203 1 92.75 87 GLY B O 1
ATOM 3589 N N . GLY B 1 88 ? -18.562 5.254 -22.594 1 93.69 88 GLY B N 1
ATOM 3590 C CA . GLY B 1 88 ? -18.047 3.896 -22.5 1 93.69 88 GLY B CA 1
ATOM 3591 C C . GLY B 1 88 ? -16.797 3.785 -21.656 1 93.69 88 GLY B C 1
ATOM 3592 O O . GLY B 1 88 ? -16.109 2.76 -21.672 1 93.69 88 GLY B O 1
ATOM 3593 N N . ASN B 1 89 ? -16.469 4.871 -20.859 1 94.81 89 ASN B N 1
ATOM 3594 C CA . ASN B 1 89 ? -15.297 4.902 -20 1 94.81 89 ASN B CA 1
ATOM 3595 C C . ASN B 1 89 ? -15.68 4.883 -18.531 1 94.81 89 ASN B C 1
ATOM 3597 O O . ASN B 1 89 ? -16.75 5.379 -18.156 1 94.81 89 ASN B O 1
ATOM 3601 N N . SER B 1 90 ? -14.852 4.27 -17.781 1 96.5 90 SER B N 1
ATOM 3602 C CA . SER B 1 90 ? -15.078 4.207 -16.344 1 96.5 90 SER B CA 1
ATOM 3603 C C . SER B 1 90 ? -13.766 4.289 -15.562 1 96.5 90 SER B C 1
ATOM 3605 O O . SER B 1 90 ? -12.711 3.932 -16.094 1 96.5 90 SER B O 1
ATOM 3607 N N . ALA B 1 91 ? -13.812 4.832 -14.367 1 97.12 91 ALA B N 1
ATOM 3608 C CA . ALA B 1 91 ? -12.758 4.648 -13.375 1 97.12 91 ALA B CA 1
ATOM 3609 C C . ALA B 1 91 ? -12.992 3.387 -12.555 1 97.12 91 ALA B C 1
ATOM 3611 O O . ALA B 1 91 ? -14.133 3.07 -12.203 1 97.12 91 ALA B O 1
ATOM 3612 N N . ILE B 1 92 ? -11.906 2.721 -12.273 1 97.88 92 ILE B N 1
ATOM 3613 C CA . ILE B 1 92 ? -12.023 1.494 -11.492 1 97.88 92 ILE B CA 1
ATOM 3614 C C . ILE B 1 92 ? -10.953 1.481 -10.398 1 97.88 92 ILE B C 1
ATOM 3616 O O . ILE B 1 92 ? -9.93 2.158 -10.516 1 97.88 92 ILE B O 1
ATOM 3620 N N . PHE B 1 93 ? -11.25 0.751 -9.359 1 98.12 93 PHE B N 1
ATOM 3621 C CA . PHE B 1 93 ? -10.219 0.442 -8.375 1 98.12 93 PHE B CA 1
ATOM 3622 C C . PHE B 1 93 ? -10.461 -0.928 -7.75 1 98.12 93 PHE B C 1
ATOM 3624 O O . PHE B 1 93 ? -11.57 -1.448 -7.793 1 98.12 93 PHE B O 1
ATOM 3631 N N . VAL B 1 94 ? -9.359 -1.513 -7.238 1 98.56 94 VAL B N 1
ATOM 3632 C CA . VAL B 1 94 ? -9.406 -2.742 -6.453 1 98.56 94 VAL B CA 1
ATOM 3633 C C . VAL B 1 94 ? -8.477 -2.621 -5.246 1 98.56 94 VAL B C 1
ATOM 3635 O O . VAL B 1 94 ? -7.328 -2.188 -5.379 1 98.56 94 VAL B O 1
ATOM 3638 N N . LEU B 1 95 ? -9.016 -2.908 -4.074 1 98.25 95 LEU B N 1
ATOM 3639 C CA . LEU B 1 95 ? -8.289 -3.115 -2.824 1 98.25 95 LEU B CA 1
ATOM 3640 C C . LEU B 1 95 ? -8.57 -4.5 -2.252 1 98.25 95 LEU B C 1
ATOM 3642 O O . LEU B 1 95 ? -9.695 -4.789 -1.847 1 98.25 95 LEU B O 1
ATOM 3646 N N . GLU B 1 96 ? -7.535 -5.359 -2.227 1 98.19 96 GLU B N 1
ATOM 3647 C CA . GLU B 1 96 ? -7.75 -6.75 -1.832 1 98.19 96 GLU B CA 1
ATOM 3648 C C . GLU B 1 96 ? -6.715 -7.199 -0.803 1 98.19 96 GLU B C 1
ATOM 3650 O O . GLU B 1 96 ? -5.512 -7.02 -1.008 1 98.19 96 GLU B O 1
ATOM 3655 N N . SER B 1 97 ? -7.223 -7.754 0.26 1 96.75 97 SER B N 1
ATOM 3656 C CA . SER B 1 97 ? -6.418 -8.234 1.378 1 96.75 97 SER B CA 1
ATOM 3657 C C . SER B 1 97 ? -6.453 -9.75 1.474 1 96.75 97 SER B C 1
ATOM 3659 O O . SER B 1 97 ? -7.523 -10.359 1.416 1 96.75 97 SER B O 1
ATOM 3661 N N . GLY B 1 98 ? -5.297 -10.352 1.59 1 96.25 98 GLY B N 1
ATOM 3662 C CA . GLY B 1 98 ? -5.227 -11.75 1.966 1 96.25 98 GLY B CA 1
ATOM 3663 C C . GLY B 1 98 ? -5.141 -11.961 3.465 1 96.25 98 GLY B C 1
ATOM 3664 O O . GLY B 1 98 ? -4.48 -11.195 4.168 1 96.25 98 GLY B O 1
ATOM 3665 N N . PHE B 1 99 ? -5.805 -13.055 3.957 1 95 99 PHE B N 1
ATOM 3666 C CA . PHE B 1 99 ? -5.707 -13.391 5.371 1 95 99 PHE B CA 1
ATOM 3667 C C . PHE B 1 99 ? -5.711 -14.898 5.574 1 95 99 PHE B C 1
ATOM 3669 O O . PHE B 1 99 ? -6.129 -15.648 4.688 1 95 99 PHE B O 1
ATOM 3676 N N . THR B 1 100 ? -5.129 -15.273 6.637 1 94.5 100 THR B N 1
ATOM 3677 C CA . THR B 1 100 ? -5.191 -16.672 7.027 1 94.5 100 THR B CA 1
ATOM 3678 C C . THR B 1 100 ? -6.445 -16.953 7.852 1 94.5 100 THR B C 1
ATOM 3680 O O . THR B 1 100 ? -6.578 -16.453 8.969 1 94.5 100 THR B O 1
ATOM 3683 N N . ALA B 1 101 ? -7.254 -17.75 7.359 1 92.75 101 ALA B N 1
ATOM 3684 C CA . ALA B 1 101 ? -8.562 -17.953 7.977 1 92.75 101 ALA B CA 1
ATOM 3685 C C . ALA B 1 101 ? -8.438 -18.688 9.305 1 92.75 101 ALA B C 1
ATOM 3687 O O . ALA B 1 101 ? -9.281 -18.531 10.188 1 92.75 101 ALA B O 1
ATOM 3688 N N . ASP B 1 102 ? -7.41 -19.484 9.438 1 92.25 102 ASP B N 1
ATOM 3689 C CA . ASP B 1 102 ? -7.25 -20.281 10.656 1 92.25 102 ASP B CA 1
ATOM 3690 C C . ASP B 1 102 ? -6.879 -19.391 11.844 1 92.25 102 ASP B C 1
ATOM 3692 O O . ASP B 1 102 ? -7.246 -19.688 12.984 1 92.25 102 ASP B O 1
ATOM 3696 N N . SER B 1 103 ? -6.18 -18.328 11.641 1 93 103 SER B N 1
ATOM 3697 C CA . SER B 1 103 ? -5.68 -17.5 12.742 1 93 103 SER B CA 1
ATOM 3698 C C . SER B 1 103 ? -6.203 -16.078 12.641 1 93 103 SER B C 1
ATOM 3700 O O . SER B 1 103 ? -6.109 -15.312 13.602 1 93 103 SER B O 1
ATOM 3702 N N . GLY B 1 104 ? -6.594 -15.75 11.523 1 91.69 104 GLY B N 1
ATOM 3703 C CA . GLY B 1 104 ? -7.055 -14.391 11.305 1 91.69 104 GLY B CA 1
ATOM 3704 C C . GLY B 1 104 ? -5.926 -13.422 10.992 1 91.69 104 GLY B C 1
ATOM 3705 O O . GLY B 1 104 ? -6.129 -12.203 10.992 1 91.69 104 GLY B O 1
ATOM 3706 N N . ALA B 1 105 ? -4.777 -13.852 10.664 1 90.25 105 ALA B N 1
ATOM 3707 C CA . ALA B 1 105 ? -3.621 -12.992 10.422 1 90.25 105 ALA B CA 1
ATOM 3708 C C . ALA B 1 105 ? -3.617 -12.469 8.992 1 90.25 105 ALA B C 1
ATOM 3710 O O . ALA B 1 105 ? -4.145 -13.117 8.086 1 90.25 105 ALA B O 1
ATOM 3711 N N . MET B 1 106 ? -3.094 -11.172 8.789 1 89.75 106 MET B N 1
ATOM 3712 C CA . MET B 1 106 ? -2.832 -10.688 7.434 1 89.75 106 MET B CA 1
ATOM 3713 C C . MET B 1 106 ? -1.739 -11.516 6.762 1 89.75 106 MET B C 1
ATOM 3715 O O . MET B 1 106 ? -0.737 -11.859 7.395 1 89.75 106 MET B O 1
ATOM 3719 N N . THR B 1 107 ? -2.076 -11.703 5.438 1 84.12 107 THR B N 1
ATOM 3720 C CA . THR B 1 107 ? -1.025 -12.383 4.684 1 84.12 107 THR B CA 1
ATOM 3721 C C . THR B 1 107 ? 0.032 -11.391 4.215 1 84.12 107 THR B C 1
ATOM 3723 O O . THR B 1 107 ? -0.285 -10.234 3.906 1 84.12 107 THR B O 1
ATOM 3726 N N . SER B 1 108 ? 1.345 -11.555 4.395 1 79.5 108 SER B N 1
ATOM 3727 C CA . SER B 1 108 ? 2.488 -10.812 3.879 1 79.5 108 SER B CA 1
ATOM 3728 C C . SER B 1 108 ? 2.748 -9.555 4.707 1 79.5 108 SER B C 1
ATOM 3730 O O . SER B 1 108 ? 3.551 -8.703 4.32 1 79.5 108 SER B O 1
ATOM 3732 N N . GLY B 1 109 ? 1.859 -9.227 5.715 1 85.12 109 GLY B N 1
ATOM 3733 C CA . GLY B 1 109 ? 2.059 -8.07 6.574 1 85.12 109 GLY B CA 1
ATOM 3734 C C . GLY B 1 109 ? 1.538 -6.781 5.965 1 85.12 109 GLY B C 1
ATOM 3735 O O . GLY B 1 109 ? 1.857 -5.691 6.441 1 85.12 109 GLY B O 1
ATOM 3736 N N . ARG B 1 110 ? 0.799 -6.84 4.887 1 90.94 110 ARG B N 1
ATOM 3737 C CA . ARG B 1 110 ? 0.225 -5.684 4.203 1 90.94 110 ARG B CA 1
ATOM 3738 C C . ARG B 1 110 ? -1.297 -5.684 4.312 1 90.94 110 ARG B C 1
ATOM 3740 O O . ARG B 1 110 ? -1.925 -6.746 4.297 1 90.94 110 ARG B O 1
ATOM 3747 N N . LEU B 1 111 ? -1.883 -4.543 4.387 1 94.06 111 LEU B N 1
ATOM 3748 C CA . LEU B 1 111 ? -3.336 -4.434 4.438 1 94.06 111 LEU B CA 1
ATOM 3749 C C . LEU B 1 111 ? -3.967 -4.918 3.135 1 94.06 111 LEU B C 1
ATOM 3751 O O . LEU B 1 111 ? -4.832 -5.797 3.15 1 94.06 111 LEU B O 1
ATOM 3755 N N . PHE B 1 112 ? -3.492 -4.363 2.061 1 96.75 112 PHE B N 1
ATOM 3756 C CA . PHE B 1 112 ? -3.949 -4.797 0.745 1 96.75 112 PHE B CA 1
ATOM 3757 C C . PHE B 1 112 ? -2.811 -5.434 -0.042 1 96.75 112 PHE B C 1
ATOM 3759 O O . PHE B 1 112 ? -2.416 -4.93 -1.096 1 96.75 112 PHE B O 1
ATOM 3766 N N . GLY B 1 113 ? -2.412 -6.648 0.424 1 95.19 113 GLY B N 1
ATOM 3767 C CA . GLY B 1 113 ? -1.213 -7.297 -0.083 1 95.19 113 GLY B CA 1
ATOM 3768 C C . GLY B 1 113 ? -1.447 -8.062 -1.371 1 95.19 113 GLY B C 1
ATOM 3769 O O . GLY B 1 113 ? -0.495 -8.438 -2.057 1 95.19 113 GLY B O 1
ATOM 3770 N N . ARG B 1 114 ? -2.738 -8.273 -1.739 1 96.75 114 ARG B N 1
ATOM 3771 C CA . ARG B 1 114 ? -2.986 -8.992 -2.986 1 96.75 114 ARG B CA 1
ATOM 3772 C C . ARG B 1 114 ? -3.055 -8.031 -4.168 1 96.75 114 ARG B C 1
ATOM 3774 O O . ARG B 1 114 ? -2.232 -8.102 -5.082 1 96.75 114 ARG B O 1
ATOM 3781 N N . GLN B 1 115 ? -3.994 -7.133 -4.07 1 98.06 115 GLN B N 1
ATOM 3782 C CA . GLN B 1 115 ? -4.09 -6.102 -5.098 1 98.06 115 GLN B CA 1
ATOM 3783 C C . GLN B 1 115 ? -4.445 -4.75 -4.492 1 98.06 115 GLN B C 1
ATOM 3785 O O . GLN B 1 115 ? -5.227 -4.676 -3.541 1 98.06 115 GLN B O 1
ATOM 3790 N N . SER B 1 116 ? -3.869 -3.744 -5.02 1 98.25 116 SER B N 1
ATOM 3791 C CA . SER B 1 116 ? -4.098 -2.344 -4.68 1 98.25 116 SER B CA 1
ATOM 3792 C C . SER B 1 116 ? -3.84 -1.434 -5.875 1 98.25 116 SER B C 1
ATOM 3794 O O . SER B 1 116 ? -2.699 -1.037 -6.125 1 98.25 116 SER B O 1
ATOM 3796 N N . TYR B 1 117 ? -4.996 -1.079 -6.586 1 98.5 117 TYR B N 1
ATOM 3797 C CA . TYR B 1 117 ? -4.758 -0.272 -7.777 1 98.5 117 TYR B CA 1
ATOM 3798 C C . TYR B 1 117 ? -5.98 0.567 -8.125 1 98.5 117 TYR B C 1
ATOM 3800 O O . TYR B 1 117 ? -7.086 0.289 -7.648 1 98.5 117 TYR B O 1
ATOM 3808 N N . VAL B 1 118 ? -5.734 1.562 -8.852 1 98.38 118 VAL B N 1
ATOM 3809 C CA . VAL B 1 118 ? -6.734 2.408 -9.492 1 98.38 118 VAL B CA 1
ATOM 3810 C C . VAL B 1 118 ? -6.441 2.51 -10.984 1 98.38 118 VAL B C 1
ATOM 3812 O O . VAL B 1 118 ? -5.305 2.297 -11.422 1 98.38 118 VAL B O 1
ATOM 3815 N N . GLY B 1 119 ? -7.535 2.672 -11.797 1 98.06 119 GLY B N 1
ATOM 3816 C CA . GLY B 1 119 ? -7.297 2.752 -13.227 1 98.06 119 GLY B CA 1
ATOM 3817 C C . GLY B 1 119 ? -8.5 3.264 -14.008 1 98.06 119 GLY B C 1
ATOM 3818 O O . GLY B 1 119 ? -9.484 3.711 -13.414 1 98.06 119 GLY B O 1
ATOM 3819 N N . LEU B 1 120 ? -8.266 3.301 -15.281 1 97.94 120 LEU B N 1
ATOM 3820 C CA . LEU B 1 120 ? -9.297 3.654 -16.266 1 97.94 120 LEU B CA 1
ATOM 3821 C C . LEU B 1 120 ? -9.602 2.475 -17.172 1 97.94 120 LEU B C 1
ATOM 3823 O O . LEU B 1 120 ? -8.695 1.75 -17.594 1 97.94 120 LEU B O 1
ATOM 3827 N N . GLN B 1 121 ? -10.898 2.334 -17.438 1 97.69 121 GLN B N 1
ATOM 3828 C CA . GLN B 1 121 ? -11.352 1.247 -18.297 1 97.69 121 GLN B CA 1
ATOM 3829 C C . GLN B 1 121 ? -12.242 1.771 -19.422 1 97.69 121 GLN B C 1
ATOM 3831 O O . GLN B 1 121 ? -13.102 2.619 -19.188 1 97.69 121 GLN B O 1
ATOM 3836 N N . SER B 1 122 ? -11.945 1.294 -20.594 1 97.44 122 SER B N 1
ATOM 3837 C CA . SER B 1 122 ? -12.773 1.542 -21.766 1 97.44 122 SER B CA 1
ATOM 3838 C C . SER B 1 122 ? -13.438 0.258 -22.266 1 97.44 122 SER B C 1
ATOM 3840 O O . SER B 1 122 ? -12.812 -0.805 -22.266 1 97.44 122 SER B O 1
ATOM 3842 N N . LYS B 1 123 ? -14.68 0.376 -22.688 1 94.5 123 LYS B N 1
ATOM 3843 C CA . LYS B 1 123 ? -15.359 -0.776 -23.266 1 94.5 123 LYS B CA 1
ATOM 3844 C C . LYS B 1 123 ? -14.688 -1.212 -24.562 1 94.5 123 LYS B C 1
ATOM 3846 O O . LYS B 1 123 ? -14.781 -2.377 -24.953 1 94.5 123 LYS B O 1
ATOM 3851 N N . THR B 1 124 ? -13.961 -0.305 -25.141 1 95.5 124 THR B N 1
ATOM 3852 C CA . THR B 1 124 ? -13.406 -0.548 -26.469 1 95.5 124 THR B CA 1
ATOM 3853 C C . THR B 1 124 ? -11.914 -0.859 -26.375 1 95.5 124 THR B C 1
ATOM 3855 O O . THR B 1 124 ? -11.406 -1.722 -27.094 1 95.5 124 THR B O 1
ATOM 3858 N N . TYR B 1 125 ? -11.195 -0.221 -25.469 1 96.81 125 TYR B N 1
ATOM 3859 C CA . TYR B 1 125 ? -9.742 -0.211 -25.594 1 96.81 125 TYR B CA 1
ATOM 3860 C C . TYR B 1 125 ? -9.094 -1.004 -24.469 1 96.81 125 TYR B C 1
ATOM 3862 O O . TYR B 1 125 ? -7.879 -1.2 -24.453 1 96.81 125 TYR B O 1
ATOM 3870 N N . GLY B 1 126 ? -9.836 -1.462 -23.516 1 98.06 126 GLY B N 1
ATOM 3871 C CA . GLY B 1 126 ? -9.258 -2.182 -22.391 1 98.06 126 GLY B CA 1
ATOM 3872 C C . GLY B 1 126 ? -9.047 -1.307 -21.172 1 98.06 126 GLY B C 1
ATOM 3873 O O . GLY B 1 126 ? -9.719 -0.289 -21.016 1 98.06 126 GLY B O 1
ATOM 3874 N N . LYS B 1 127 ? -8.18 -1.757 -20.312 1 97.94 127 LYS B N 1
ATOM 3875 C CA . LYS B 1 127 ? -8 -0.988 -19.094 1 97.94 127 LYS B CA 1
ATOM 3876 C C . LYS B 1 127 ? -6.52 -0.729 -18.812 1 97.94 127 LYS B C 1
ATOM 3878 O O . LYS B 1 127 ? -5.668 -1.54 -19.172 1 97.94 127 LYS B O 1
ATOM 3883 N N . LEU B 1 128 ? -6.191 0.407 -18.281 1 98.62 128 LEU B N 1
ATOM 3884 C CA . LEU B 1 128 ? -4.891 0.854 -17.797 1 98.62 128 LEU B CA 1
ATOM 3885 C C . LEU B 1 128 ? -4.93 1.089 -16.281 1 98.62 128 LEU B C 1
ATOM 3887 O O . LEU B 1 128 ? -5.715 1.907 -15.805 1 98.62 128 LEU B O 1
ATOM 3891 N N . MET B 1 129 ? -4.098 0.323 -15.555 1 98.62 129 MET B N 1
ATOM 3892 C CA . MET B 1 129 ? -4.18 0.295 -14.094 1 98.62 129 MET B CA 1
ATOM 3893 C C . MET B 1 129 ? -2.834 0.634 -13.469 1 98.62 129 MET B C 1
ATOM 3895 O O . MET B 1 129 ? -1.785 0.392 -14.062 1 98.62 129 MET B O 1
ATOM 3899 N N . PHE B 1 130 ? -2.861 1.208 -12.266 1 98.62 130 PHE B N 1
ATOM 3900 C CA . PHE B 1 130 ? -1.677 1.674 -11.555 1 98.62 130 PHE B CA 1
ATOM 3901 C C . PHE B 1 130 ? -1.693 1.196 -10.109 1 98.62 130 PHE B C 1
ATOM 3903 O O . PHE B 1 130 ? -2.637 1.479 -9.367 1 98.62 130 PHE B O 1
ATOM 3910 N N . GLY B 1 131 ? -0.655 0.513 -9.695 1 98.19 131 GLY B N 1
ATOM 3911 C CA . GLY B 1 131 ? -0.53 0.027 -8.328 1 98.19 131 GLY B CA 1
ATOM 3912 C C . GLY B 1 131 ? 0.022 -1.383 -8.25 1 98.19 131 GLY B C 1
ATOM 3913 O O . GLY B 1 131 ? 0.87 -1.772 -9.055 1 98.19 131 GLY B O 1
ATOM 3914 N N . ARG B 1 132 ? -0.347 -2.062 -7.168 1 97.62 132 ARG B N 1
ATOM 3915 C CA . ARG B 1 132 ? 0.064 -3.447 -6.965 1 97.62 132 ARG B CA 1
ATOM 3916 C C . ARG B 1 132 ? -0.89 -4.41 -7.66 1 97.62 132 ARG B C 1
ATOM 3918 O O . ARG B 1 132 ? -2.105 -4.344 -7.465 1 97.62 132 ARG B O 1
ATOM 3925 N N . GLN B 1 133 ? -0.328 -5.285 -8.414 1 96.88 133 GLN B N 1
ATOM 3926 C CA . GLN B 1 133 ? -1.165 -6.137 -9.258 1 96.88 133 GLN B CA 1
ATOM 3927 C C . GLN B 1 133 ? -0.424 -7.402 -9.664 1 96.88 133 GLN B C 1
ATOM 3929 O O . GLN B 1 133 ? 0.791 -7.508 -9.484 1 96.88 133 GLN B O 1
ATOM 3934 N N . TYR B 1 134 ? -1.192 -8.344 -10.242 1 98.25 134 TYR B N 1
ATOM 3935 C CA . TYR B 1 134 ? -0.628 -9.57 -10.797 1 98.25 134 TYR B CA 1
ATOM 3936 C C . TYR B 1 134 ? 0.136 -9.289 -12.086 1 98.25 134 TYR B C 1
ATOM 3938 O O . TYR B 1 134 ? -0.196 -8.352 -12.812 1 98.25 134 TYR B O 1
ATOM 3946 N N . THR B 1 135 ? 1.126 -10.125 -12.406 1 98.44 135 THR B N 1
ATOM 3947 C CA . THR B 1 135 ? 1.928 -9.969 -13.609 1 98.44 135 THR B CA 1
ATOM 3948 C C . THR B 1 135 ? 1.15 -10.445 -14.836 1 98.44 135 THR B C 1
ATOM 3950 O O . THR B 1 135 ? 0.153 -11.156 -14.711 1 98.44 135 THR B O 1
ATOM 3953 N N . SER B 1 136 ? 1.685 -10.023 -15.984 1 98.75 136 SER B N 1
ATOM 3954 C CA . SER B 1 136 ? 1.12 -10.477 -17.25 1 98.75 136 SER B CA 1
ATOM 3955 C C . SER B 1 136 ? 1.254 -11.984 -17.406 1 98.75 136 SER B C 1
ATOM 3957 O O . SER B 1 136 ? 0.381 -12.633 -17.984 1 98.75 136 SER B O 1
ATOM 3959 N N . LEU B 1 137 ? 2.332 -12.539 -16.922 1 98.75 137 LEU B N 1
ATOM 3960 C CA . LEU B 1 137 ? 2.502 -13.992 -16.938 1 98.75 137 LEU B CA 1
ATOM 3961 C C . LEU B 1 137 ? 1.396 -14.68 -16.156 1 98.75 137 LEU B C 1
ATOM 3963 O O . LEU B 1 137 ? 0.841 -15.688 -16.594 1 98.75 137 LEU B O 1
ATOM 3967 N N . PHE B 1 138 ? 1.139 -14.148 -15.008 1 98.44 138 PHE B N 1
ATOM 3968 C CA . PHE B 1 138 ? 0.042 -14.664 -14.195 1 98.44 138 PHE B CA 1
ATOM 3969 C C . PHE B 1 138 ? -1.261 -14.664 -14.992 1 98.44 138 PHE B C 1
ATOM 3971 O O . PHE B 1 138 ? -1.975 -15.672 -15.016 1 98.44 138 PHE B O 1
ATOM 3978 N N . GLU B 1 139 ? -1.569 -13.492 -15.586 1 98 139 GLU B N 1
ATOM 3979 C CA . GLU B 1 139 ? -2.779 -13.367 -16.391 1 98 139 GLU B CA 1
ATOM 3980 C C . GLU B 1 139 ? -2.797 -14.398 -17.516 1 98 139 GLU B C 1
ATOM 3982 O O . GLU B 1 139 ? -3.812 -15.055 -17.75 1 98 139 GLU B O 1
ATOM 3987 N N . GLY B 1 140 ? -1.8 -14.531 -18.156 1 98.56 140 GLY B N 1
ATOM 3988 C CA . GLY B 1 140 ? -1.726 -15.367 -19.344 1 98.56 140 GLY B CA 1
ATOM 3989 C C . GLY B 1 140 ? -1.917 -16.844 -19.047 1 98.56 140 GLY B C 1
ATOM 3990 O O . GLY B 1 140 ? -2.545 -17.562 -19.844 1 98.56 140 GLY B O 1
ATOM 3991 N N . LEU B 1 141 ? -1.408 -17.266 -17.953 1 98.5 141 LEU B N 1
ATOM 3992 C CA . LEU B 1 141 ? -1.412 -18.703 -17.703 1 98.5 141 LEU B CA 1
ATOM 3993 C C . LEU B 1 141 ? -2.615 -19.109 -16.859 1 98.5 141 LEU B C 1
ATOM 3995 O O . LEU B 1 141 ? -2.838 -20.297 -16.609 1 98.5 141 LEU B O 1
ATOM 3999 N N . SER B 1 142 ? -3.434 -18.156 -16.516 1 97.12 142 SER B N 1
ATOM 4000 C CA . SER B 1 142 ? -4.469 -18.391 -15.508 1 97.12 142 SER B CA 1
ATOM 4001 C C . SER B 1 142 ? -5.496 -19.406 -15.992 1 97.12 142 SER B C 1
ATOM 4003 O O . SER B 1 142 ? -5.996 -20.203 -15.203 1 97.12 142 SER B O 1
ATOM 4005 N N . ASN B 1 143 ? -5.785 -19.422 -17.234 1 96.75 143 ASN B N 1
ATOM 4006 C CA . ASN B 1 143 ? -6.812 -20.312 -17.766 1 96.75 143 ASN B CA 1
ATOM 4007 C C . ASN B 1 143 ? -6.227 -21.672 -18.156 1 96.75 143 ASN B C 1
ATOM 4009 O O . ASN B 1 143 ? -6.93 -22.516 -18.719 1 96.75 143 ASN B O 1
ATOM 4013 N N . PHE B 1 144 ? -4.953 -21.875 -17.891 1 98.44 144 PHE B N 1
ATOM 4014 C CA . PHE B 1 144 ? -4.273 -23.062 -18.391 1 98.44 144 PHE B CA 1
ATOM 4015 C C . PHE B 1 144 ? -3.621 -23.844 -17.25 1 98.44 144 PHE B C 1
ATOM 4017 O O . PHE B 1 144 ? -2.664 -24.578 -17.453 1 98.44 144 PHE B O 1
ATOM 4024 N N . THR B 1 145 ? -4.02 -23.609 -16.094 1 97.88 145 THR B N 1
ATOM 4025 C CA . THR B 1 145 ? -3.572 -24.312 -14.898 1 97.88 145 THR B CA 1
ATOM 4026 C C . THR B 1 145 ? -4.695 -25.172 -14.32 1 97.88 145 THR B C 1
ATOM 4028 O O . THR B 1 145 ? -5.66 -24.641 -13.766 1 97.88 145 THR B O 1
ATOM 4031 N N . PRO B 1 146 ? -4.562 -26.406 -14.359 1 97.88 146 PRO B N 1
ATOM 4032 C CA . PRO B 1 146 ? -5.68 -27.297 -14.047 1 97.88 146 PRO B CA 1
ATOM 4033 C C . PRO B 1 146 ? -6.266 -27.047 -12.656 1 97.88 146 PRO B C 1
ATOM 4035 O O . PRO B 1 146 ? -7.477 -27.172 -12.461 1 97.88 146 PRO B O 1
ATOM 4038 N N . THR B 1 147 ? -5.465 -26.703 -11.711 1 97.69 147 THR B N 1
ATOM 4039 C CA . THR B 1 147 ? -5.914 -26.531 -10.336 1 97.69 147 THR B CA 1
ATOM 4040 C C . THR B 1 147 ? -6.312 -25.078 -10.078 1 97.69 147 THR B C 1
ATOM 4042 O O . THR B 1 147 ? -6.645 -24.703 -8.953 1 97.69 147 THR B O 1
ATOM 4045 N N . ARG B 1 148 ? -6.227 -24.203 -11.102 1 96.06 148 ARG B N 1
ATOM 4046 C CA . ARG B 1 148 ? -6.602 -22.797 -11.062 1 96.06 148 ARG B CA 1
ATOM 4047 C C . ARG B 1 148 ? -5.828 -22.062 -9.969 1 96.06 148 ARG B C 1
ATOM 4049 O O . ARG B 1 148 ? -6.418 -21.328 -9.18 1 96.06 148 ARG B O 1
ATOM 4056 N N . TYR B 1 149 ? -4.605 -22.359 -9.844 1 95.88 149 TYR B N 1
ATOM 4057 C CA . TYR B 1 149 ? -3.678 -21.75 -8.898 1 95.88 149 TYR B CA 1
ATOM 4058 C C . TYR B 1 149 ? -4.094 -22.016 -7.461 1 95.88 149 TYR B C 1
ATOM 4060 O O . TYR B 1 149 ? -3.982 -21.141 -6.598 1 95.88 149 TYR B O 1
ATOM 4068 N N . ALA B 1 150 ? -4.52 -23.188 -7.152 1 96.19 150 ALA B N 1
ATOM 4069 C CA . ALA B 1 150 ? -4.875 -23.562 -5.789 1 96.19 150 ALA B CA 1
ATOM 4070 C C . ALA B 1 150 ? -3.693 -23.391 -4.84 1 96.19 150 ALA B C 1
ATOM 4072 O O . ALA B 1 150 ? -2.539 -23.578 -5.234 1 96.19 150 ALA B O 1
ATOM 4073 N N . SER B 1 151 ? -4.047 -23.094 -3.609 1 92.06 151 SER B N 1
ATOM 4074 C CA . SER B 1 151 ? -3.021 -22.875 -2.596 1 92.06 151 SER B CA 1
ATOM 4075 C C . SER B 1 151 ? -2.314 -24.172 -2.221 1 92.06 151 SER B C 1
ATOM 4077 O O . SER B 1 151 ? -1.134 -24.156 -1.863 1 92.06 151 SER B O 1
ATOM 4079 N N . THR B 1 152 ? -3.086 -25.203 -2.281 1 95.06 152 THR B N 1
ATOM 4080 C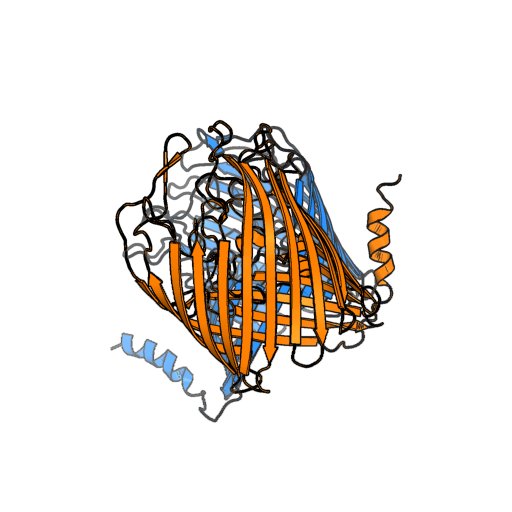 CA . THR B 1 152 ? -2.529 -26.484 -1.894 1 95.06 152 THR B CA 1
ATOM 4081 C C . THR B 1 152 ? -2.428 -27.422 -3.1 1 95.06 152 THR B C 1
ATOM 4083 O O . THR B 1 152 ? -3.359 -27.5 -3.902 1 95.06 152 THR B O 1
ATOM 4086 N N . TYR B 1 153 ? -1.213 -27.969 -3.213 1 97.81 153 TYR B N 1
ATOM 4087 C CA . TYR B 1 153 ? -0.893 -29.031 -4.16 1 97.81 153 TYR B CA 1
ATOM 4088 C C . TYR B 1 153 ? -0.847 -28.5 -5.586 1 97.81 153 TYR B C 1
ATOM 4090 O O . TYR B 1 153 ? -1.217 -29.203 -6.531 1 97.81 153 TYR B O 1
ATOM 4098 N N . ASP B 1 154 ? -0.559 -27.281 -5.777 1 97.12 154 ASP B N 1
ATOM 4099 C CA . ASP B 1 154 ? -0.227 -26.609 -7.035 1 97.12 154 ASP B CA 1
ATOM 4100 C C . ASP B 1 154 ? 1.104 -25.875 -6.93 1 97.12 154 ASP B C 1
ATOM 4102 O O . ASP B 1 154 ? 1.264 -25 -6.078 1 97.12 154 ASP B O 1
ATOM 4106 N N . PRO B 1 155 ? 2.043 -26.219 -7.77 1 97 155 PRO B N 1
ATOM 4107 C CA . PRO B 1 155 ? 3.32 -25.516 -7.695 1 97 155 PRO B CA 1
ATOM 4108 C C . PRO B 1 155 ? 3.264 -24.125 -8.344 1 97 155 PRO B C 1
ATOM 4110 O O . PRO B 1 155 ? 4.137 -23.781 -9.148 1 97 155 PRO B O 1
ATOM 4113 N N . VAL B 1 156 ? 2.412 -23.328 -7.945 1 94.69 156 VAL B N 1
ATOM 4114 C CA . VAL B 1 156 ? 2.109 -22.031 -8.555 1 94.69 156 VAL B CA 1
ATOM 4115 C C . VAL B 1 156 ? 3.332 -21.125 -8.469 1 94.69 156 VAL B C 1
ATOM 4117 O O . VAL B 1 156 ? 3.66 -20.422 -9.43 1 94.69 156 VAL B O 1
ATOM 4120 N N . ALA B 1 157 ? 4.02 -21.094 -7.312 1 91.88 157 ALA B N 1
ATOM 4121 C CA . ALA B 1 157 ? 5.184 -20.234 -7.137 1 91.88 157 ALA B CA 1
ATOM 4122 C C . ALA B 1 157 ? 6.324 -20.656 -8.062 1 91.88 157 ALA B C 1
ATOM 4124 O O . ALA B 1 157 ? 7.082 -19.812 -8.547 1 91.88 157 ALA B O 1
ATOM 4125 N N . TRP B 1 158 ? 6.387 -21.953 -8.234 1 93.75 158 TRP B N 1
ATOM 4126 C CA . TRP B 1 158 ? 7.379 -22.453 -9.18 1 93.75 158 TRP B CA 1
ATOM 4127 C C . TRP B 1 158 ? 7.039 -22.031 -10.602 1 93.75 158 TRP B C 1
ATOM 4129 O O . TRP B 1 158 ? 7.918 -21.609 -11.359 1 93.75 158 TRP B O 1
ATOM 4139 N N . GLN B 1 159 ? 5.797 -22.125 -10.938 1 96 159 GLN B N 1
ATOM 4140 C CA . GLN B 1 159 ? 5.32 -21.828 -12.289 1 96 159 GLN B CA 1
ATOM 4141 C C . GLN B 1 159 ? 5.461 -20.344 -12.609 1 96 159 GLN B C 1
ATOM 4143 O O . GLN B 1 159 ? 5.977 -19.984 -13.672 1 96 159 GLN B O 1
ATOM 4148 N N . LEU B 1 160 ? 5.082 -19.5 -11.68 1 95.81 160 LEU B N 1
ATOM 4149 C CA . LEU B 1 160 ? 4.91 -18.094 -11.984 1 95.81 160 LEU B CA 1
ATOM 4150 C C . LEU B 1 160 ? 6.078 -17.281 -11.445 1 95.81 160 LEU B C 1
ATOM 4152 O O . LEU B 1 160 ? 6.316 -16.156 -11.898 1 95.81 160 LEU B O 1
ATOM 4156 N N . GLY B 1 161 ? 6.793 -17.828 -10.516 1 91.19 161 GLY B N 1
ATOM 4157 C CA . GLY B 1 161 ? 7.746 -17.047 -9.742 1 91.19 161 GLY B CA 1
ATOM 4158 C C . GLY B 1 161 ? 7.125 -16.406 -8.516 1 91.19 161 GLY B C 1
ATOM 4159 O O . GLY B 1 161 ? 5.914 -16.203 -8.461 1 91.19 161 GLY B O 1
ATOM 4160 N N . ILE B 1 162 ? 7.941 -16.047 -7.574 1 88 162 ILE B N 1
ATOM 4161 C CA . ILE B 1 162 ? 7.457 -15.477 -6.32 1 88 162 ILE B CA 1
ATOM 4162 C C . ILE B 1 162 ? 7.078 -14.008 -6.531 1 88 162 ILE B C 1
ATOM 4164 O O . ILE B 1 162 ? 6.457 -13.391 -5.664 1 88 162 ILE B O 1
ATOM 4168 N N . ASN B 1 163 ? 7.398 -13.477 -7.652 1 90.5 163 ASN B N 1
ATOM 4169 C CA . ASN B 1 163 ? 7.066 -12.094 -7.969 1 90.5 163 ASN B CA 1
ATOM 4170 C C . ASN B 1 163 ? 5.781 -11.992 -8.781 1 90.5 163 ASN B C 1
ATOM 4172 O O . ASN B 1 163 ? 5.582 -11.031 -9.531 1 90.5 163 ASN B O 1
ATOM 4176 N N . TYR B 1 164 ? 4.93 -12.977 -8.711 1 94.44 164 TYR B N 1
ATOM 4177 C CA . TYR B 1 164 ? 3.758 -12.984 -9.578 1 94.44 164 TYR B CA 1
ATOM 4178 C C . TYR B 1 164 ? 2.805 -11.852 -9.219 1 94.44 164 TYR B C 1
ATOM 4180 O O . TYR B 1 164 ? 1.81 -11.625 -9.906 1 94.44 164 TYR B O 1
ATOM 4188 N N . ARG B 1 165 ? 2.941 -11.172 -8.203 1 95.19 165 ARG B N 1
ATOM 4189 C CA . ARG B 1 165 ? 2.371 -9.883 -7.848 1 95.19 165 ARG B CA 1
ATOM 4190 C C . ARG B 1 165 ? 3.463 -8.836 -7.645 1 95.19 165 ARG B C 1
ATOM 4192 O O . ARG B 1 165 ? 4.457 -9.094 -6.961 1 95.19 165 ARG B O 1
ATOM 4199 N N . GLU B 1 166 ? 3.238 -7.688 -8.234 1 96.06 166 GLU B N 1
ATOM 4200 C CA . GLU B 1 166 ? 4.312 -6.699 -8.164 1 96.06 166 GLU B CA 1
ATOM 4201 C C . GLU B 1 166 ? 3.781 -5.34 -7.727 1 96.06 166 GLU B C 1
ATOM 4203 O O . GLU B 1 166 ? 2.688 -4.934 -8.125 1 96.06 166 GLU B O 1
ATOM 4208 N N . ASP B 1 167 ? 4.594 -4.648 -6.93 1 96.12 167 ASP B N 1
ATOM 4209 C CA . ASP B 1 167 ? 4.324 -3.275 -6.512 1 96.12 167 ASP B CA 1
ATOM 4210 C C . ASP B 1 167 ? 4.648 -2.287 -7.629 1 96.12 167 ASP B C 1
ATOM 4212 O O . ASP B 1 167 ? 5.312 -2.641 -8.602 1 96.12 167 ASP B O 1
ATOM 4216 N N . ASN B 1 168 ? 4.145 -1.032 -7.484 1 97.19 168 ASN B N 1
ATOM 4217 C CA . ASN B 1 168 ? 4.582 0.077 -8.32 1 97.19 168 ASN B CA 1
ATOM 4218 C C . ASN B 1 168 ? 4.438 -0.251 -9.805 1 97.19 168 ASN B C 1
ATOM 4220 O O . ASN B 1 168 ? 5.383 -0.082 -10.578 1 97.19 168 ASN B O 1
ATOM 4224 N N . THR B 1 169 ? 3.252 -0.745 -10.156 1 98.06 169 THR B N 1
ATOM 4225 C CA . THR B 1 169 ? 3.123 -1.345 -11.477 1 98.06 169 THR B CA 1
ATOM 4226 C C . THR B 1 169 ? 2.09 -0.597 -12.312 1 98.06 169 THR B C 1
ATOM 4228 O O . THR B 1 169 ? 1.022 -0.235 -11.812 1 98.06 169 THR B O 1
ATOM 4231 N N . ILE B 1 170 ? 2.457 -0.288 -13.555 1 98.56 170 ILE B N 1
ATOM 4232 C CA . ILE B 1 170 ? 1.501 0.05 -14.602 1 98.56 170 ILE B CA 1
ATOM 4233 C C . ILE B 1 170 ? 1.155 -1.199 -15.414 1 98.56 170 ILE B C 1
ATOM 4235 O O . ILE B 1 170 ? 2.041 -1.977 -15.773 1 98.56 170 ILE B O 1
ATOM 4239 N N . LYS B 1 171 ? -0.116 -1.408 -15.688 1 98.75 171 LYS B N 1
ATOM 4240 C CA . LYS B 1 171 ? -0.495 -2.572 -16.484 1 98.75 171 LYS B CA 1
ATOM 4241 C C . LYS B 1 171 ? -1.636 -2.234 -17.438 1 98.75 171 LYS B C 1
ATOM 4243 O O . LYS B 1 171 ? -2.59 -1.555 -17.062 1 98.75 171 LYS B O 1
ATOM 4248 N N . TYR B 1 172 ? -1.448 -2.662 -18.594 1 98.81 172 TYR B N 1
ATOM 4249 C CA . TYR B 1 172 ? -2.514 -2.656 -19.594 1 98.81 172 TYR B CA 1
ATOM 4250 C C . TYR B 1 172 ? -3.104 -4.051 -19.766 1 98.81 172 TYR B C 1
ATOM 4252 O O . TYR B 1 172 ? -2.371 -5.043 -19.797 1 98.81 172 TYR B O 1
ATOM 4260 N N . LEU B 1 173 ? -4.398 -4.137 -19.844 1 98.69 173 LEU B N 1
ATOM 4261 C CA . LEU B 1 173 ? -5.141 -5.359 -20.141 1 98.69 173 LEU B CA 1
ATOM 4262 C C . LEU B 1 173 ? -6.285 -5.082 -21.094 1 98.69 173 LEU B C 1
ATOM 4264 O O . LEU B 1 173 ? -7.141 -4.234 -20.828 1 98.69 173 LEU B O 1
ATOM 4268 N N . GLY B 1 174 ? -6.285 -5.77 -22.219 1 98.56 174 GLY B N 1
ATOM 4269 C CA . GLY B 1 174 ? -7.332 -5.609 -23.203 1 98.56 174 GLY B CA 1
ATOM 4270 C C . GLY B 1 174 ? -7.824 -6.93 -23.766 1 98.56 174 GLY B C 1
ATOM 4271 O O . GLY B 1 174 ? -7.035 -7.848 -24 1 98.56 174 GLY B O 1
ATOM 4272 N N . THR B 1 175 ? -9.102 -7.051 -23.938 1 98 175 THR B N 1
ATOM 4273 C CA . THR B 1 175 ? -9.719 -8.203 -24.594 1 98 175 THR B CA 1
ATOM 4274 C C . THR B 1 175 ? -10.43 -7.789 -25.875 1 98 175 THR B C 1
ATOM 4276 O O . THR B 1 175 ? -11.305 -6.918 -25.844 1 98 175 THR B O 1
ATOM 4279 N N . PHE B 1 176 ? -10.109 -8.367 -26.922 1 98.19 176 PHE B N 1
ATOM 4280 C CA . PHE B 1 176 ? -10.641 -8.133 -28.25 1 98.19 176 PHE B CA 1
ATOM 4281 C C . PHE B 1 176 ? -11.117 -9.438 -28.891 1 98.19 176 PHE B C 1
ATOM 4283 O O . PHE B 1 176 ? -10.344 -10.133 -29.547 1 98.19 176 PHE B O 1
ATOM 4290 N N . GLY B 1 177 ? -12.484 -9.688 -28.812 1 97.5 177 GLY B N 1
ATOM 4291 C CA . GLY B 1 177 ? -12.961 -11.008 -29.188 1 97.5 177 GLY B CA 1
ATOM 4292 C C . GLY B 1 177 ? -12.328 -12.117 -28.375 1 97.5 177 GLY B C 1
ATOM 4293 O O . GLY B 1 177 ? -12.328 -12.078 -27.141 1 97.5 177 GLY B O 1
ATOM 4294 N N . PRO B 1 178 ? -11.75 -13.094 -29.078 1 98.06 178 PRO B N 1
ATOM 4295 C CA . PRO B 1 178 ? -11.172 -14.227 -28.359 1 98.06 178 PRO B CA 1
ATOM 4296 C C . PRO B 1 178 ? -9.742 -13.953 -27.875 1 98.06 178 PRO B C 1
ATOM 4298 O O . PRO B 1 178 ? -9.117 -14.82 -27.266 1 98.06 178 PRO B O 1
ATOM 4301 N N . VAL B 1 179 ? -9.203 -12.789 -28.172 1 98.75 179 VAL B N 1
ATOM 4302 C CA . VAL B 1 179 ? -7.805 -12.5 -27.875 1 98.75 179 VAL B CA 1
ATOM 4303 C C . VAL B 1 179 ? -7.719 -11.547 -26.688 1 98.75 179 VAL B C 1
ATOM 4305 O O . VAL B 1 179 ? -8.391 -10.508 -26.656 1 98.75 179 VAL B O 1
ATOM 4308 N N . THR B 1 180 ? -6.973 -11.867 -25.719 1 98.62 180 THR B N 1
ATOM 4309 C CA . THR B 1 180 ? -6.641 -10.992 -24.594 1 98.62 180 THR B CA 1
ATOM 4310 C C . THR B 1 180 ? -5.148 -10.672 -24.578 1 98.62 180 THR B C 1
ATOM 4312 O O . THR B 1 180 ? -4.316 -11.562 -24.781 1 98.62 180 THR B O 1
ATOM 4315 N N . VAL B 1 181 ? -4.816 -9.422 -24.406 1 98.81 181 VAL B N 1
ATOM 4316 C CA . VAL B 1 181 ? -3.426 -8.984 -24.328 1 98.81 181 VAL B CA 1
ATOM 4317 C C . VAL B 1 181 ? -3.17 -8.305 -22.984 1 98.81 181 VAL B C 1
ATOM 4319 O O . VAL B 1 181 ? -4.027 -7.582 -22.469 1 98.81 181 VAL B O 1
ATOM 4322 N N . ALA B 1 182 ? -2.004 -8.602 -22.375 1 98.81 182 ALA B N 1
ATOM 4323 C CA . ALA B 1 182 ? -1.551 -7.965 -21.141 1 98.81 182 ALA B CA 1
ATOM 4324 C C . ALA B 1 182 ? -0.106 -7.488 -21.281 1 98.81 182 ALA B C 1
ATOM 4326 O O . ALA B 1 182 ? 0.708 -8.133 -21.938 1 98.81 182 ALA B O 1
ATOM 4327 N N . ALA B 1 183 ? 0.204 -6.379 -20.719 1 98.94 183 ALA B N 1
ATOM 4328 C CA . ALA B 1 183 ? 1.562 -5.859 -20.578 1 98.94 183 ALA B CA 1
ATOM 4329 C C . ALA B 1 183 ? 1.709 -5.047 -19.297 1 98.94 183 ALA B C 1
ATOM 4331 O O . ALA B 1 183 ? 0.802 -4.305 -18.922 1 98.94 183 ALA B O 1
ATOM 4332 N N . HIS B 1 184 ? 2.846 -5.258 -18.672 1 98.81 184 HIS B N 1
ATOM 4333 C CA . HIS B 1 184 ? 3.025 -4.504 -17.438 1 98.81 184 HIS B CA 1
ATOM 4334 C C . HIS B 1 184 ? 4.477 -4.062 -17.266 1 98.81 184 HIS B C 1
ATOM 4336 O O . HIS B 1 184 ? 5.375 -4.621 -17.891 1 98.81 184 HIS B O 1
ATOM 4342 N N . TYR B 1 185 ? 4.688 -3.041 -16.5 1 98.44 185 TYR B N 1
ATOM 4343 C CA . TYR B 1 185 ? 5.98 -2.549 -16.047 1 98.44 185 TYR B CA 1
ATOM 4344 C C . TYR B 1 185 ? 5.93 -2.148 -14.586 1 98.44 185 TYR B C 1
ATOM 4346 O O . TYR B 1 185 ? 5.055 -1.38 -14.172 1 98.44 185 TYR B O 1
ATOM 4354 N N . SER B 1 186 ? 6.871 -2.678 -13.828 1 97.56 186 SER B N 1
ATOM 4355 C CA . SER B 1 186 ? 7.023 -2.334 -12.422 1 97.56 186 SER B CA 1
ATOM 4356 C C . SER B 1 186 ? 8.281 -1.5 -12.188 1 97.56 186 SER B C 1
ATOM 4358 O O . SER B 1 186 ? 9.375 -1.88 -12.617 1 97.56 186 SER B O 1
ATOM 4360 N N . PHE B 1 187 ? 8.117 -0.387 -11.461 1 96.12 187 PHE B N 1
ATOM 4361 C CA . PHE B 1 187 ? 9.266 0.429 -11.094 1 96.12 187 PHE B CA 1
ATOM 4362 C C . PHE B 1 187 ? 10.016 -0.191 -9.914 1 96.12 187 PHE B C 1
ATOM 4364 O O . PHE B 1 187 ? 11.148 0.195 -9.625 1 96.12 187 PHE B O 1
ATOM 4371 N N . GLY B 1 188 ? 9.484 -1.046 -9.258 1 95 188 GLY B N 1
ATOM 4372 C CA . GLY B 1 188 ? 9.977 -1.763 -8.086 1 95 188 GLY B CA 1
ATOM 4373 C C . GLY B 1 188 ? 9.086 -2.922 -7.68 1 95 188 GLY B C 1
ATOM 4374 O O . GLY B 1 188 ? 8.047 -2.721 -7.047 1 95 188 GLY B O 1
ATOM 4375 N N . VAL B 1 189 ? 9.492 -4.07 -7.82 1 93.25 189 VAL B N 1
ATOM 4376 C CA . VAL B 1 189 ? 8.688 -5.285 -7.746 1 93.25 189 VAL B CA 1
ATOM 4377 C C . VAL B 1 189 ? 8.227 -5.512 -6.309 1 93.25 189 VAL B C 1
ATOM 4379 O O . VAL B 1 189 ? 7.137 -6.043 -6.082 1 93.25 189 VAL B O 1
ATOM 4382 N N . GLY B 1 190 ? 8.984 -5.121 -5.332 1 88.81 190 GLY B N 1
ATOM 4383 C CA . GLY B 1 190 ? 8.602 -5.156 -3.93 1 88.81 190 GLY B CA 1
ATOM 4384 C C . GLY B 1 190 ? 8.578 -6.562 -3.355 1 88.81 190 GLY B C 1
ATOM 4385 O O . GLY B 1 190 ? 7.82 -6.848 -2.426 1 88.81 190 GLY B O 1
ATOM 4386 N N . VAL B 1 191 ? 9.211 -7.453 -3.863 1 82.12 191 VAL B N 1
ATOM 4387 C CA . VAL B 1 191 ? 9.289 -8.828 -3.379 1 82.12 191 VAL B CA 1
ATOM 4388 C C . VAL B 1 191 ? 10.703 -9.133 -2.895 1 82.12 191 VAL B C 1
ATOM 4390 O O . VAL B 1 191 ? 11.68 -8.875 -3.607 1 82.12 191 VAL B O 1
ATOM 4393 N N . PRO B 1 192 ? 10.734 -9.359 -1.569 1 67.56 192 PRO B N 1
ATOM 4394 C CA . PRO B 1 192 ? 12.062 -9.711 -1.08 1 67.56 192 PRO B CA 1
ATOM 4395 C C . PRO B 1 192 ? 12.531 -11.078 -1.583 1 67.56 192 PRO B C 1
ATOM 4397 O O . PRO B 1 192 ? 11.711 -11.93 -1.918 1 67.56 192 PRO B O 1
ATOM 4400 N N . LEU B 1 193 ? 13.445 -11.266 -2.291 1 58.28 193 LEU B N 1
ATOM 4401 C CA . LEU B 1 193 ? 13.844 -12.625 -2.658 1 58.28 193 LEU B CA 1
ATOM 4402 C C . LEU B 1 193 ? 13.797 -13.547 -1.447 1 58.28 193 LEU B C 1
ATOM 4404 O O . LEU B 1 193 ? 14.133 -13.133 -0.334 1 58.28 193 LEU B O 1
ATOM 4408 N N . ILE B 1 194 ? 12.938 -14.734 -1.628 1 52.34 194 ILE B N 1
ATOM 4409 C CA . ILE B 1 194 ? 12.711 -15.75 -0.607 1 52.34 194 ILE B CA 1
ATOM 4410 C C . ILE B 1 194 ? 13.633 -16.938 -0.859 1 52.34 194 ILE B C 1
ATOM 4412 O O . ILE B 1 194 ? 13.648 -17.5 -1.957 1 52.34 194 ILE B O 1
ATOM 4416 N N . GLY B 1 195 ? 14.539 -17.281 0.023 1 52.97 195 GLY B N 1
ATOM 4417 C CA . GLY B 1 195 ? 15.312 -18.484 0.294 1 52.97 195 GLY B CA 1
ATOM 4418 C C . GLY B 1 195 ? 16.703 -18.203 0.803 1 52.97 195 GLY B C 1
ATOM 4419 O O . GLY B 1 195 ? 16.938 -17.188 1.476 1 52.97 195 GLY B O 1
ATOM 4420 N N . ALA B 1 196 ? 17.406 -19.172 0.633 1 57 196 ALA B N 1
ATOM 4421 C CA . ALA B 1 196 ? 18.734 -19.188 1.232 1 57 196 ALA B CA 1
ATOM 4422 C C . ALA B 1 196 ? 19.672 -18.219 0.514 1 57 196 ALA B C 1
ATOM 4424 O O . ALA B 1 196 ? 20.734 -17.875 1.032 1 57 196 ALA B O 1
ATOM 4425 N N . THR B 1 197 ? 19.172 -17.766 -0.697 1 60.25 197 THR B N 1
ATOM 4426 C CA . THR B 1 197 ? 19.984 -16.797 -1.408 1 60.25 197 THR B CA 1
ATOM 4427 C C . THR B 1 197 ? 19.172 -15.523 -1.685 1 60.25 197 THR B C 1
ATOM 4429 O O . THR B 1 197 ? 18.234 -15.539 -2.482 1 60.25 197 THR B O 1
ATOM 4432 N N . PRO B 1 198 ? 19.453 -14.484 -0.856 1 60.25 198 PRO B N 1
ATOM 4433 C CA . PRO B 1 198 ? 18.719 -13.242 -1.103 1 60.25 198 PRO B CA 1
ATOM 4434 C C . PRO B 1 198 ? 18.859 -12.75 -2.541 1 60.25 198 PRO B C 1
ATOM 4436 O O . PRO B 1 198 ? 19.969 -12.633 -3.053 1 60.25 198 PRO B O 1
ATOM 4439 N N . LEU B 1 199 ? 17.781 -12.859 -3.363 1 61.88 199 LEU B N 1
ATOM 4440 C CA . LEU B 1 199 ? 17.891 -12.32 -4.715 1 61.88 199 LEU B CA 1
ATOM 4441 C C . LEU B 1 199 ? 17.688 -10.812 -4.719 1 61.88 199 LEU B C 1
ATOM 4443 O O . LEU B 1 199 ? 18.234 -10.109 -5.578 1 61.88 199 LEU B O 1
ATOM 4447 N N . ALA B 1 200 ? 16.859 -10.211 -3.938 1 66.06 200 ALA B N 1
ATOM 4448 C CA . ALA B 1 200 ? 16.609 -8.773 -3.979 1 66.06 200 ALA B CA 1
ATOM 4449 C C . ALA B 1 200 ? 16.625 -8.172 -2.574 1 66.06 200 ALA B C 1
ATOM 4451 O O . ALA B 1 200 ? 16.234 -8.836 -1.607 1 66.06 200 ALA B O 1
ATOM 4452 N N . GLY B 1 201 ? 17.594 -7.48 -2.195 1 59.78 201 GLY B N 1
ATOM 4453 C CA . GLY B 1 201 ? 17.484 -6.715 -0.963 1 59.78 201 GLY B CA 1
ATOM 4454 C C . GLY B 1 201 ? 16.109 -6.133 -0.745 1 59.78 201 GLY B C 1
ATOM 4455 O O . GLY B 1 201 ? 15.227 -6.266 -1.6 1 59.78 201 GLY B O 1
ATOM 4456 N N . GLY B 1 202 ? 15.625 -5.785 0.417 1 59.22 202 GLY B N 1
ATOM 4457 C CA . GLY B 1 202 ? 14.367 -5.176 0.801 1 59.22 202 GLY B CA 1
ATOM 4458 C C . GLY B 1 202 ? 13.453 -4.898 -0.379 1 59.22 202 GLY B C 1
ATOM 4459 O O . GLY B 1 202 ? 12.383 -4.301 -0.219 1 59.22 202 GLY B O 1
ATOM 4460 N N . GLY B 1 203 ? 13.938 -5.504 -1.684 1 61.16 203 GLY B N 1
ATOM 4461 C CA . GLY B 1 203 ? 13.078 -5.555 -2.854 1 61.16 203 GLY B CA 1
ATOM 4462 C C . GLY B 1 203 ? 12.547 -4.195 -3.264 1 61.16 203 GLY B C 1
ATOM 4463 O O . GLY B 1 203 ? 11.609 -4.102 -4.066 1 61.16 203 GLY B O 1
ATOM 4464 N N . ALA B 1 204 ? 13.086 -2.957 -2.658 1 69 204 ALA B N 1
ATOM 4465 C CA . ALA B 1 204 ? 12.422 -1.689 -2.955 1 69 204 ALA B CA 1
ATOM 4466 C C . ALA B 1 204 ? 13.016 -1.039 -4.203 1 69 204 ALA B C 1
ATOM 4468 O O . ALA B 1 204 ? 14.227 -0.849 -4.293 1 69 204 ALA B O 1
ATOM 4469 N N . GLY B 1 205 ? 12.703 -1.271 -5.309 1 86.12 205 GLY B N 1
ATOM 4470 C CA . GLY B 1 205 ? 12.977 -0.499 -6.512 1 86.12 205 GLY B CA 1
ATOM 4471 C C . GLY B 1 205 ? 12.93 1 -6.281 1 86.12 205 GLY B C 1
ATOM 4472 O O . GLY B 1 205 ? 13.109 1.464 -5.152 1 86.12 205 GLY B O 1
ATOM 4473 N N . GLU B 1 206 ? 13.117 1.656 -7.512 1 91.25 206 GLU B N 1
ATOM 4474 C CA . GLU B 1 206 ? 12.992 3.109 -7.461 1 91.25 206 GLU B CA 1
ATOM 4475 C C . GLU B 1 206 ? 14.188 3.738 -6.738 1 91.25 206 GLU B C 1
ATOM 4477 O O . GLU B 1 206 ? 14.023 4.691 -5.977 1 91.25 206 GLU B O 1
ATOM 4482 N N . THR B 1 207 ? 15.344 3.111 -6.938 1 88.94 207 THR B N 1
ATOM 4483 C CA . THR B 1 207 ? 16.578 3.562 -6.312 1 88.94 207 THR B CA 1
ATOM 4484 C C . THR B 1 207 ? 17.156 4.758 -7.062 1 88.94 207 THR B C 1
ATOM 4486 O O . THR B 1 207 ? 17.375 4.691 -8.273 1 88.94 207 THR B O 1
ATOM 4489 N N . PRO B 1 208 ? 17.453 5.816 -6.34 1 90.38 208 PRO B N 1
ATOM 4490 C CA . PRO B 1 208 ? 18.062 6.965 -7.016 1 90.38 208 PRO B CA 1
ATOM 4491 C C . PRO B 1 208 ? 19.344 6.602 -7.762 1 90.38 208 PRO B C 1
ATOM 4493 O O . PRO B 1 208 ? 20.266 6.047 -7.168 1 90.38 208 PRO B O 1
ATOM 4496 N N . GLY B 1 209 ? 19.422 6.895 -9.023 1 91.62 209 GLY B N 1
ATOM 4497 C CA . GLY B 1 209 ? 20.609 6.66 -9.836 1 91.62 209 GLY B CA 1
ATOM 4498 C C . GLY B 1 209 ? 20.719 5.23 -10.336 1 91.62 209 GLY B C 1
ATOM 4499 O O . GLY B 1 209 ? 21.656 4.895 -11.07 1 91.62 209 GLY B O 1
ATOM 4500 N N . ALA B 1 210 ? 19.734 4.371 -9.938 1 91.88 210 ALA B N 1
ATOM 4501 C CA . ALA B 1 210 ? 19.75 2.967 -10.352 1 91.88 210 ALA B CA 1
ATOM 4502 C C . ALA B 1 210 ? 18.344 2.494 -10.727 1 91.88 210 ALA B C 1
ATOM 4504 O O . ALA B 1 210 ? 17.781 1.618 -10.07 1 91.88 210 ALA B O 1
ATOM 4505 N N . PHE B 1 211 ? 17.953 2.865 -11.883 1 91 211 PHE B N 1
ATOM 4506 C CA . PHE B 1 211 ? 16.562 2.713 -12.312 1 91 211 PHE B CA 1
ATOM 4507 C C . PHE B 1 211 ? 16.234 1.245 -12.562 1 91 211 PHE B C 1
ATOM 4509 O O . PHE B 1 211 ? 15.086 0.829 -12.422 1 91 211 PHE B O 1
ATOM 4516 N N . ARG B 1 212 ? 17.203 0.453 -12.797 1 92.31 212 ARG B N 1
ATOM 4517 C CA . ARG B 1 212 ? 16.938 -0.926 -13.188 1 92.31 212 ARG B CA 1
ATOM 4518 C C . ARG B 1 212 ? 16.844 -1.831 -11.961 1 92.31 212 ARG B C 1
ATOM 4520 O O . ARG B 1 212 ? 16.391 -2.977 -12.062 1 92.31 212 ARG B O 1
ATOM 4527 N N . ASP B 1 213 ? 17.25 -1.254 -10.82 1 91.69 213 ASP B N 1
ATOM 4528 C CA . ASP B 1 213 ? 17.203 -2.064 -9.609 1 91.69 213 ASP B CA 1
ATOM 4529 C C . ASP B 1 213 ? 15.773 -2.455 -9.266 1 91.69 213 ASP B C 1
ATOM 4531 O O . ASP B 1 213 ? 14.922 -1.591 -9.039 1 91.69 213 ASP B O 1
ATOM 4535 N N . ASN B 1 214 ? 15.57 -3.846 -9.344 1 92.81 214 ASN B N 1
ATOM 4536 C CA . ASN B 1 214 ? 14.336 -4.473 -8.875 1 92.81 214 ASN B CA 1
ATOM 4537 C C . ASN B 1 214 ? 13.141 -4.059 -9.719 1 92.81 214 ASN B C 1
ATOM 4539 O O . ASN B 1 214 ? 11.992 -4.148 -9.266 1 92.81 214 ASN B O 1
ATOM 4543 N N . ASN B 1 215 ? 13.336 -3.479 -10.875 1 95.19 215 ASN B N 1
ATOM 4544 C CA . ASN B 1 215 ? 12.211 -3.285 -11.781 1 95.19 215 ASN B CA 1
ATOM 4545 C C . ASN B 1 215 ? 11.812 -4.59 -12.469 1 95.19 215 ASN B C 1
ATOM 4547 O O . ASN B 1 215 ? 12.492 -5.609 -12.312 1 95.19 215 ASN B O 1
ATOM 4551 N N . GLY B 1 216 ? 10.688 -4.66 -13.141 1 96 216 GLY B N 1
ATOM 4552 C CA . GLY B 1 216 ? 10.203 -5.816 -13.875 1 96 216 GLY B CA 1
ATOM 4553 C C . GLY B 1 216 ? 9.211 -5.453 -14.961 1 96 216 GLY B C 1
ATOM 4554 O O . GLY B 1 216 ? 8.656 -4.348 -14.969 1 96 216 GLY B O 1
ATOM 4555 N N . TYR B 1 217 ? 9.055 -6.324 -15.883 1 98.31 217 TYR B N 1
ATOM 4556 C CA . TYR B 1 217 ? 8.078 -6.129 -16.953 1 98.31 217 TYR B CA 1
ATOM 4557 C C . TYR B 1 217 ? 7.707 -7.457 -17.594 1 98.31 217 TYR B C 1
ATOM 4559 O O . TYR B 1 217 ? 8.383 -8.469 -17.391 1 98.31 217 TYR B O 1
ATOM 4567 N N . GLY B 1 218 ? 6.637 -7.492 -18.344 1 98.81 218 GLY B N 1
ATOM 4568 C CA . GLY B 1 218 ? 6.176 -8.68 -19.031 1 98.81 218 GLY B CA 1
ATOM 4569 C C . GLY B 1 218 ? 5.004 -8.422 -19.953 1 98.81 218 GLY B C 1
ATOM 4570 O O . GLY B 1 218 ? 4.52 -7.289 -20.047 1 98.81 218 GLY B O 1
ATOM 4571 N N . ALA B 1 219 ? 4.676 -9.438 -20.609 1 98.88 219 ALA B N 1
ATOM 4572 C CA . ALA B 1 219 ? 3.555 -9.398 -21.531 1 98.88 219 ALA B CA 1
ATOM 4573 C C . ALA B 1 219 ? 2.973 -10.797 -21.75 1 98.88 219 ALA B C 1
ATOM 4575 O O . ALA B 1 219 ? 3.631 -11.797 -21.469 1 98.88 219 ALA B O 1
ATOM 4576 N N . ALA B 1 220 ? 1.749 -10.828 -22.219 1 98.94 220 ALA B N 1
ATOM 4577 C CA . ALA B 1 220 ? 1.082 -12.086 -22.562 1 98.94 220 ALA B CA 1
ATOM 4578 C C . ALA B 1 220 ? 0.031 -11.875 -23.641 1 98.94 220 ALA B C 1
ATOM 4580 O O . ALA B 1 220 ? -0.578 -10.805 -23.734 1 98.94 220 ALA B O 1
ATOM 4581 N N . VAL B 1 221 ? -0.109 -12.773 -24.469 1 98.94 221 VAL B N 1
ATOM 4582 C CA . VAL B 1 221 ? -1.214 -12.859 -25.406 1 98.94 221 VAL B CA 1
ATOM 4583 C C . VAL B 1 221 ? -1.921 -14.211 -25.266 1 98.94 221 VAL B C 1
ATOM 4585 O O . VAL B 1 221 ? -1.272 -15.258 -25.219 1 98.94 221 VAL B O 1
ATOM 4588 N N . THR B 1 222 ? -3.205 -14.195 -25.156 1 98.88 222 THR B N 1
ATOM 4589 C CA . THR B 1 222 ? -4.016 -15.391 -24.938 1 98.88 222 THR B CA 1
ATOM 4590 C C . THR B 1 222 ? -5.164 -15.453 -25.938 1 98.88 222 THR B C 1
ATOM 4592 O O . THR B 1 222 ? -5.816 -14.438 -26.203 1 98.88 222 THR B O 1
ATOM 4595 N N . TYR B 1 223 ? -5.32 -16.562 -26.516 1 98.88 223 TYR B N 1
ATOM 4596 C CA . TYR B 1 223 ? -6.465 -16.859 -27.375 1 98.88 223 TYR B CA 1
ATOM 4597 C C . TYR B 1 223 ? -7.387 -17.875 -26.703 1 98.88 223 TYR B C 1
ATOM 4599 O O . TYR B 1 223 ? -6.945 -18.953 -26.297 1 98.88 223 TYR B O 1
ATOM 4607 N N . LEU B 1 224 ? -8.641 -17.562 -26.531 1 98.12 224 LEU B N 1
ATOM 4608 C CA . LEU B 1 224 ? -9.68 -18.453 -26.031 1 98.12 224 LEU B CA 1
ATOM 4609 C C . LEU B 1 224 ? -10.938 -18.359 -26.875 1 98.12 224 LEU B C 1
ATOM 4611 O O . LEU B 1 224 ? -11.523 -17.281 -27.016 1 98.12 224 LEU B O 1
ATOM 4615 N N . ASN B 1 225 ? -11.484 -19.453 -27.391 1 97.38 225 ASN B N 1
ATOM 4616 C CA . ASN B 1 225 ? -12.695 -19.391 -28.203 1 97.38 225 ASN B CA 1
ATOM 4617 C C . ASN B 1 225 ? -13.781 -20.312 -27.641 1 97.38 225 ASN B C 1
ATOM 4619 O O . ASN B 1 225 ? -14.695 -20.719 -28.375 1 97.38 225 ASN B O 1
ATOM 4623 N N . GLY B 1 226 ? -13.641 -20.734 -26.469 1 94.75 226 GLY B N 1
ATOM 4624 C CA . GLY B 1 226 ? -14.602 -21.641 -25.844 1 94.75 226 GLY B CA 1
ATOM 4625 C C . GLY B 1 226 ? -14.18 -23.094 -25.922 1 94.75 226 GLY B C 1
ATOM 4626 O O . GLY B 1 226 ? -14.312 -23.828 -24.938 1 94.75 226 GLY B O 1
ATOM 4627 N N . THR B 1 227 ? -13.609 -23.5 -27.031 1 97.81 227 THR B N 1
ATOM 4628 C CA . THR B 1 227 ? -13.18 -24.875 -27.234 1 97.81 227 THR B CA 1
ATOM 4629 C C . THR B 1 227 ? -11.656 -24.984 -27.156 1 97.81 227 THR B C 1
ATOM 4631 O O . THR B 1 227 ? -11.133 -25.891 -26.5 1 97.81 227 THR B O 1
ATOM 4634 N N . PHE B 1 228 ? -11.055 -24.094 -27.828 1 98.56 228 PHE B N 1
ATOM 4635 C CA . PHE B 1 228 ? -9.602 -24.109 -27.844 1 98.56 228 PHE B CA 1
ATOM 4636 C C . PHE B 1 228 ? -9.023 -22.875 -27.172 1 98.56 228 PHE B C 1
ATOM 4638 O O . PHE B 1 228 ? -9.617 -21.797 -27.25 1 98.56 228 PHE B O 1
ATOM 4645 N N . GLY B 1 229 ? -7.902 -23.062 -26.578 1 98.81 229 GLY B N 1
ATOM 4646 C CA . GLY B 1 229 ? -7.141 -21.953 -26.031 1 98.81 229 GLY B CA 1
ATOM 4647 C C . GLY B 1 229 ? -5.645 -22.094 -26.234 1 98.81 229 GLY B C 1
ATOM 4648 O O . GLY B 1 229 ? -5.133 -23.203 -26.344 1 98.81 229 GLY B O 1
ATOM 4649 N N . ALA B 1 230 ? -4.949 -21.016 -26.281 1 98.94 230 ALA B N 1
ATOM 4650 C CA . ALA B 1 230 ? -3.492 -20.953 -26.344 1 98.94 230 ALA B CA 1
ATOM 4651 C C . ALA B 1 230 ? -2.973 -19.641 -25.734 1 98.94 230 ALA B C 1
ATOM 4653 O O . ALA B 1 230 ? -3.658 -18.625 -25.766 1 98.94 230 ALA B O 1
ATOM 4654 N N . THR B 1 231 ? -1.799 -19.703 -25.219 1 98.94 231 THR B N 1
ATOM 4655 C CA . THR B 1 231 ? -1.229 -18.5 -24.641 1 98.94 231 THR B CA 1
ATOM 4656 C C . THR B 1 231 ? 0.29 -18.5 -24.781 1 98.94 231 THR B C 1
ATOM 4658 O O . THR B 1 231 ? 0.91 -19.547 -24.891 1 98.94 231 THR B O 1
ATOM 4661 N N . LEU B 1 232 ? 0.881 -17.375 -24.891 1 98.94 232 LEU B N 1
ATOM 4662 C CA . LEU B 1 232 ? 2.303 -17.062 -24.797 1 98.94 232 LEU B CA 1
ATOM 4663 C C . LEU B 1 232 ? 2.541 -15.898 -23.828 1 98.94 232 LEU B C 1
ATOM 4665 O O . LEU B 1 232 ? 1.891 -14.859 -23.938 1 98.94 232 LEU B O 1
ATOM 4669 N N . ALA B 1 233 ? 3.4 -16.125 -22.828 1 98.88 233 ALA B N 1
ATOM 4670 C CA . ALA B 1 233 ? 3.605 -15.109 -21.797 1 98.88 233 ALA B CA 1
ATOM 4671 C C . ALA B 1 233 ? 5.074 -15.016 -21.406 1 98.88 233 ALA B C 1
ATOM 4673 O O . ALA B 1 233 ? 5.77 -16.031 -21.328 1 98.88 233 ALA B O 1
ATOM 4674 N N . TYR B 1 234 ? 5.512 -13.852 -21.188 1 98.81 234 TYR B N 1
ATOM 4675 C CA . TYR B 1 234 ? 6.891 -13.562 -20.812 1 98.81 234 TYR B CA 1
ATOM 4676 C C . TYR B 1 234 ? 6.938 -12.656 -19.594 1 98.81 234 TYR B C 1
ATOM 4678 O O . TYR B 1 234 ? 6.094 -11.766 -19.438 1 98.81 234 TYR B O 1
ATOM 4686 N N . ASP B 1 235 ? 7.922 -12.883 -18.719 1 97.94 235 ASP B N 1
ATOM 4687 C CA . ASP B 1 235 ? 8.156 -12.086 -17.516 1 97.94 235 ASP B CA 1
ATOM 4688 C C . ASP B 1 235 ? 9.656 -11.914 -17.266 1 97.94 235 ASP B C 1
ATOM 4690 O O . ASP B 1 235 ? 10.43 -12.859 -17.453 1 97.94 235 ASP B O 1
ATOM 4694 N N . GLU B 1 236 ? 10.062 -10.695 -16.875 1 97.06 236 GLU B N 1
ATOM 4695 C CA . GLU B 1 236 ? 11.453 -10.414 -16.5 1 97.06 236 GLU B CA 1
ATOM 4696 C C . GLU B 1 236 ? 11.531 -9.492 -15.289 1 97.06 236 GLU B C 1
ATOM 4698 O O . GLU B 1 236 ? 10.773 -8.523 -15.188 1 97.06 236 GLU B O 1
ATOM 4703 N N . TRP B 1 237 ? 12.375 -9.891 -14.367 1 94.88 237 TRP B N 1
ATOM 4704 C CA . TRP B 1 237 ? 12.617 -9.172 -13.125 1 94.88 237 TRP B CA 1
ATOM 4705 C C . TRP B 1 237 ? 14.109 -8.977 -12.883 1 94.88 237 TRP B C 1
ATOM 4707 O O . TRP B 1 237 ? 14.914 -9.867 -13.18 1 94.88 237 TRP B O 1
ATOM 4717 N N . HIS B 1 238 ? 14.508 -7.793 -12.391 1 93.81 238 HIS B N 1
ATOM 4718 C CA . HIS B 1 238 ? 15.906 -7.477 -12.125 1 93.81 238 HIS B CA 1
ATOM 4719 C C . HIS B 1 238 ? 16.172 -7.312 -10.633 1 93.81 238 HIS B C 1
ATOM 4721 O O . HIS B 1 238 ? 16.375 -6.195 -10.156 1 93.81 238 HIS B O 1
ATOM 4727 N N . PRO B 1 239 ? 16.266 -8.43 -9.922 1 91.12 239 PRO B N 1
ATOM 4728 C CA . PRO B 1 239 ? 16.5 -8.344 -8.477 1 91.12 239 PRO B CA 1
ATOM 4729 C C . PRO B 1 239 ? 17.875 -7.797 -8.125 1 91.12 239 PRO B C 1
ATOM 4731 O O . PRO B 1 239 ? 18.875 -8.18 -8.75 1 91.12 239 PRO B O 1
ATOM 4734 N N . ALA B 1 240 ? 17.938 -6.91 -7.18 1 89.06 240 ALA B N 1
ATOM 4735 C CA . ALA B 1 240 ? 19.188 -6.309 -6.746 1 89.06 240 ALA B CA 1
ATOM 4736 C C . ALA B 1 240 ? 19.25 -6.211 -5.223 1 89.06 240 ALA B C 1
ATOM 4738 O O . ALA B 1 240 ? 18.391 -5.598 -4.598 1 89.06 240 ALA B O 1
ATOM 4739 N N . VAL B 1 241 ? 20.281 -6.805 -4.652 1 83.81 241 VAL B N 1
ATOM 4740 C CA . VAL B 1 241 ? 20.547 -6.656 -3.227 1 83.81 241 VAL B CA 1
ATOM 4741 C C . VAL B 1 241 ? 21.375 -5.391 -2.982 1 83.81 241 VAL B C 1
ATOM 4743 O O . VAL B 1 241 ? 21.094 -4.637 -2.047 1 83.81 241 VAL B O 1
ATOM 4746 N N . THR B 1 242 ? 22.359 -5.25 -3.828 1 84.75 242 THR B N 1
ATOM 4747 C CA . THR B 1 242 ? 23.203 -4.062 -3.83 1 84.75 242 THR B CA 1
ATOM 4748 C C . THR B 1 242 ? 22.859 -3.15 -5 1 84.75 242 THR B C 1
ATOM 4750 O O . THR B 1 242 ? 22.719 -3.611 -6.133 1 84.75 242 THR B O 1
ATOM 4753 N N . SER B 1 243 ? 22.75 -1.925 -4.707 1 86.44 243 SER B N 1
ATOM 4754 C CA . SER B 1 243 ? 22.406 -0.961 -5.746 1 86.44 243 SER B CA 1
ATOM 4755 C C . SER B 1 243 ? 23.359 -1.055 -6.934 1 86.44 243 SER B C 1
ATOM 4757 O O . SER B 1 243 ? 24.578 -1.137 -6.754 1 86.44 243 SER B O 1
ATOM 4759 N N . GLY B 1 244 ? 22.812 -1.063 -8.055 1 88.38 244 GLY B N 1
ATOM 4760 C CA . GLY B 1 244 ? 23.594 -1.078 -9.281 1 88.38 244 GLY B CA 1
ATOM 4761 C C . GLY B 1 244 ? 24.062 -2.469 -9.672 1 88.38 244 GLY B C 1
ATOM 4762 O O . GLY B 1 244 ? 24.656 -2.648 -10.734 1 88.38 244 GLY B O 1
ATOM 4763 N N . GLN B 1 245 ? 23.75 -3.484 -8.891 1 89.88 245 GLN B N 1
ATOM 4764 C CA . GLN B 1 245 ? 24.156 -4.855 -9.172 1 89.88 245 GLN B CA 1
ATOM 4765 C C . GLN B 1 245 ? 22.938 -5.773 -9.297 1 89.88 245 GLN B C 1
ATOM 4767 O O . GLN B 1 245 ? 22.719 -6.645 -8.453 1 89.88 245 GLN B O 1
ATOM 4772 N N . GLN B 1 246 ? 22.219 -5.609 -10.367 1 91.38 246 GLN B N 1
ATOM 4773 C CA . GLN B 1 246 ? 20.984 -6.379 -10.523 1 91.38 246 GLN B CA 1
ATOM 4774 C C . GLN B 1 246 ? 21.25 -7.707 -11.227 1 91.38 246 GLN B C 1
ATOM 4776 O O . GLN B 1 246 ? 22.094 -7.785 -12.117 1 91.38 246 GLN B O 1
ATOM 4781 N N . GLY B 1 247 ? 20.578 -8.758 -10.773 1 91.81 247 GLY B N 1
ATOM 4782 C CA . GLY B 1 247 ? 20.438 -9.977 -11.547 1 91.81 247 GLY B CA 1
ATOM 4783 C C . GLY B 1 247 ? 19.344 -9.898 -12.594 1 91.81 247 GLY B C 1
ATOM 4784 O O . GLY B 1 247 ? 18.844 -8.805 -12.898 1 91.81 247 GLY B O 1
ATOM 4785 N N . VAL B 1 248 ? 19.094 -11.039 -13.203 1 94.19 248 VAL B N 1
ATOM 4786 C CA . VAL B 1 248 ? 18.031 -11.109 -14.203 1 94.19 248 VAL B CA 1
ATOM 4787 C C . VAL B 1 248 ? 17.266 -12.414 -14.047 1 94.19 248 VAL B C 1
ATOM 4789 O O . VAL B 1 248 ? 17.844 -13.5 -14.117 1 94.19 248 VAL B O 1
ATOM 4792 N N . ALA B 1 249 ? 16 -12.344 -13.727 1 93.56 249 ALA B N 1
ATOM 4793 C CA . ALA B 1 249 ? 15.109 -13.492 -13.695 1 93.56 249 ALA B CA 1
ATOM 4794 C C . ALA B 1 249 ? 14.109 -13.445 -14.844 1 93.56 249 ALA B C 1
ATOM 4796 O O . ALA B 1 249 ? 13.328 -12.5 -14.961 1 93.56 249 ALA B O 1
ATOM 4797 N N . ARG B 1 250 ? 14.164 -14.461 -15.75 1 97.25 250 ARG B N 1
ATOM 4798 C CA . ARG B 1 250 ? 13.32 -14.492 -16.938 1 97.25 250 ARG B CA 1
ATOM 4799 C C . ARG B 1 250 ? 12.484 -15.766 -16.984 1 97.25 250 ARG B C 1
ATOM 4801 O O . ARG B 1 250 ? 12.961 -16.844 -16.594 1 97.25 250 ARG B O 1
ATOM 4808 N N . LYS B 1 251 ? 11.281 -15.594 -17.469 1 98.31 251 LYS B N 1
ATOM 4809 C CA . LYS B 1 251 ? 10.383 -16.719 -17.703 1 98.31 251 LYS B CA 1
ATOM 4810 C C . LYS B 1 251 ? 9.633 -16.547 -19.031 1 98.31 251 LYS B C 1
ATOM 4812 O O . LYS B 1 251 ? 9.195 -15.438 -19.359 1 98.31 251 LYS B O 1
ATOM 4817 N N . LEU B 1 252 ? 9.586 -17.547 -19.734 1 98.81 252 LEU B N 1
ATOM 4818 C CA . LEU B 1 252 ? 8.773 -17.656 -20.953 1 98.81 252 LEU B CA 1
ATOM 4819 C C . LEU B 1 252 ? 7.859 -18.875 -20.891 1 98.81 252 LEU B C 1
ATOM 4821 O O . LEU B 1 252 ? 8.336 -20 -20.781 1 98.81 252 LEU B O 1
ATOM 4825 N N . GLY B 1 253 ? 6.535 -18.672 -20.938 1 98.75 253 GLY B N 1
ATOM 4826 C CA . GLY B 1 253 ? 5.57 -19.75 -20.797 1 98.75 253 GLY B CA 1
ATOM 4827 C C . GLY B 1 253 ? 4.594 -19.828 -21.953 1 98.75 253 GLY B C 1
ATOM 4828 O O . GLY B 1 253 ? 4.242 -18.812 -22.547 1 98.75 253 GLY B O 1
ATOM 4829 N N . THR B 1 254 ? 4.184 -21 -22.219 1 98.88 254 THR B N 1
ATOM 4830 C CA . THR B 1 254 ? 3.123 -21.25 -23.188 1 98.88 254 THR B CA 1
ATOM 4831 C C . THR B 1 254 ? 2.252 -22.422 -22.734 1 98.88 254 THR B C 1
ATOM 4833 O O . THR B 1 254 ? 2.674 -23.234 -21.906 1 98.88 254 THR B O 1
ATOM 4836 N N . ALA B 1 255 ? 1.005 -22.422 -23.234 1 98.94 255 ALA B N 1
ATOM 4837 C CA . ALA B 1 255 ? 0.081 -23.5 -22.906 1 98.94 255 ALA B CA 1
ATOM 4838 C C . ALA B 1 255 ? -1.074 -23.562 -23.891 1 98.94 255 ALA B C 1
ATOM 4840 O O . ALA B 1 255 ? -1.358 -22.578 -24.594 1 98.94 255 ALA B O 1
ATOM 4841 N N . VAL B 1 256 ? -1.674 -24.688 -23.984 1 98.94 256 VAL B N 1
ATOM 4842 C CA . VAL B 1 256 ? -2.861 -24.906 -24.812 1 98.94 256 VAL B CA 1
ATOM 4843 C C . VAL B 1 256 ? -3.938 -25.609 -23.984 1 98.94 256 VAL B C 1
ATOM 4845 O O . VAL B 1 256 ? -3.635 -26.234 -22.969 1 98.94 256 VAL B O 1
ATOM 4848 N N . SER B 1 257 ? -5.148 -25.453 -24.406 1 98.81 257 SER B N 1
ATOM 4849 C CA . SER B 1 257 ? -6.266 -26.141 -23.766 1 98.81 257 SER B CA 1
ATOM 4850 C C . SER B 1 257 ? -7.316 -26.547 -24.797 1 98.81 257 SER B C 1
ATOM 4852 O O . SER B 1 257 ? -7.395 -25.969 -25.875 1 98.81 257 SER B O 1
ATOM 4854 N N . TYR B 1 258 ? -8.008 -27.578 -24.531 1 98.81 258 TYR B N 1
ATOM 4855 C CA . TYR B 1 258 ? -9.156 -28.078 -25.266 1 98.81 258 TYR B CA 1
ATOM 4856 C C . TYR B 1 258 ? -10.32 -28.375 -24.344 1 98.81 258 TYR B C 1
ATOM 4858 O O . TYR B 1 258 ? -10.188 -29.172 -23.406 1 98.81 258 TYR B O 1
ATOM 4866 N N . ALA B 1 259 ? -11.414 -27.719 -24.594 1 98.31 259 ALA B N 1
ATOM 4867 C CA . ALA B 1 259 ? -12.617 -27.922 -23.797 1 98.31 259 ALA B CA 1
ATOM 4868 C C . ALA B 1 259 ? -13.781 -28.406 -24.656 1 98.31 259 ALA B C 1
ATOM 4870 O O . ALA B 1 259 ? -14.016 -27.875 -25.75 1 98.31 259 ALA B O 1
ATOM 4871 N N . ALA B 1 260 ? -14.461 -29.406 -24.219 1 97.62 260 ALA B N 1
ATOM 4872 C CA . ALA B 1 260 ? -15.625 -29.969 -24.875 1 97.62 260 ALA B CA 1
ATOM 4873 C C . ALA B 1 260 ? -16.625 -30.531 -23.859 1 97.62 260 ALA B C 1
ATOM 4875 O O . ALA B 1 260 ? -16.359 -31.562 -23.234 1 97.62 260 ALA B O 1
ATOM 4876 N N . GLY B 1 261 ? -17.812 -29.859 -23.734 1 96.5 261 GLY B N 1
ATOM 4877 C CA . GLY B 1 261 ? -18.781 -30.281 -22.734 1 96.5 261 GLY B CA 1
ATOM 4878 C C . GLY B 1 261 ? -18.25 -30.219 -21.328 1 96.5 261 GLY B C 1
ATOM 4879 O O . GLY B 1 261 ? -17.766 -29.172 -20.875 1 96.5 261 GLY B O 1
ATOM 4880 N N . PRO B 1 262 ? -18.281 -31.391 -20.641 1 97.44 262 PRO B N 1
ATOM 4881 C CA . PRO B 1 262 ? -17.844 -31.422 -19.234 1 97.44 262 PRO B CA 1
ATOM 4882 C C . PRO B 1 262 ? -16.344 -31.578 -19.078 1 97.44 262 PRO B C 1
ATOM 4884 O O . PRO B 1 262 ? -15.844 -31.703 -17.953 1 97.44 262 PRO B O 1
ATOM 4887 N N . PHE B 1 263 ? -15.703 -31.625 -20.219 1 97.75 263 PHE B N 1
ATOM 4888 C CA . PHE B 1 263 ? -14.297 -32 -20.234 1 97.75 263 PHE B CA 1
ATOM 4889 C C . PHE B 1 263 ? -13.422 -30.828 -20.656 1 97.75 263 PHE B C 1
ATOM 4891 O O . PHE B 1 263 ? -13.773 -30.094 -21.594 1 97.75 263 PHE B O 1
ATOM 4898 N N . LYS B 1 264 ? -12.227 -30.594 -19.938 1 98.62 264 LYS B N 1
ATOM 4899 C CA . LYS B 1 264 ? -11.18 -29.672 -20.359 1 98.62 264 LYS B CA 1
ATOM 4900 C C . LYS B 1 264 ? -9.797 -30.266 -20.125 1 98.62 264 LYS B C 1
ATOM 4902 O O . LYS B 1 264 ? -9.5 -30.766 -19.047 1 98.62 264 LYS B O 1
ATOM 4907 N N . ALA B 1 265 ? -8.969 -30.297 -21.141 1 98.88 265 ALA B N 1
ATOM 4908 C CA . ALA B 1 265 ? -7.574 -30.734 -21.047 1 98.88 265 ALA B CA 1
ATOM 4909 C C . ALA B 1 265 ? -6.621 -29.547 -21.25 1 98.88 265 ALA B C 1
ATOM 4911 O O . ALA B 1 265 ? -6.918 -28.609 -21.984 1 98.88 265 ALA B O 1
ATOM 4912 N N . MET B 1 266 ? -5.492 -29.609 -20.578 1 98.88 266 MET B N 1
ATOM 4913 C CA . MET B 1 266 ? -4.504 -28.531 -20.641 1 98.88 266 MET B CA 1
ATOM 4914 C C . MET B 1 266 ? -3.09 -29.094 -20.703 1 98.88 266 MET B C 1
ATOM 4916 O O . MET B 1 266 ? -2.797 -30.125 -20.078 1 98.88 266 MET B O 1
ATOM 4920 N N . LEU B 1 267 ? -2.232 -28.547 -21.406 1 98.88 267 LEU B N 1
ATOM 4921 C CA . LEU B 1 267 ? -0.806 -28.828 -21.516 1 98.88 267 LEU B CA 1
ATOM 4922 C C . LEU B 1 267 ? 0.005 -27.547 -21.531 1 98.88 267 LEU B C 1
ATOM 4924 O O . LEU B 1 267 ? -0.351 -26.594 -22.234 1 98.88 267 LEU B O 1
ATOM 4928 N N . GLY B 1 268 ? 1.072 -27.5 -20.703 1 98.88 268 GLY B N 1
ATOM 4929 C CA . GLY B 1 268 ? 1.852 -26.266 -20.656 1 98.88 268 GLY B CA 1
ATOM 4930 C C . GLY B 1 268 ? 3.342 -26.516 -20.516 1 98.88 268 GLY B C 1
ATOM 4931 O O . GLY B 1 268 ? 3.764 -27.609 -20.156 1 98.88 268 GLY B O 1
ATOM 4932 N N . TYR B 1 269 ? 4.09 -25.516 -20.844 1 98.81 269 TYR B N 1
ATOM 4933 C CA . TYR B 1 269 ? 5.547 -25.469 -20.797 1 98.81 269 TYR B CA 1
ATOM 4934 C C . TYR B 1 269 ? 6.027 -24.094 -20.359 1 98.81 269 TYR B C 1
ATOM 4936 O O . TYR B 1 269 ? 5.484 -23.062 -20.797 1 98.81 269 TYR B O 1
ATOM 4944 N N . ARG B 1 270 ? 7.031 -24.047 -19.5 1 98.75 270 ARG B N 1
ATOM 4945 C CA . ARG B 1 270 ? 7.641 -22.781 -19.109 1 98.75 270 ARG B CA 1
ATOM 4946 C C . ARG B 1 270 ? 9.156 -22.906 -19 1 98.75 270 ARG B C 1
ATOM 4948 O O . ARG B 1 270 ? 9.656 -23.781 -18.281 1 98.75 270 ARG B O 1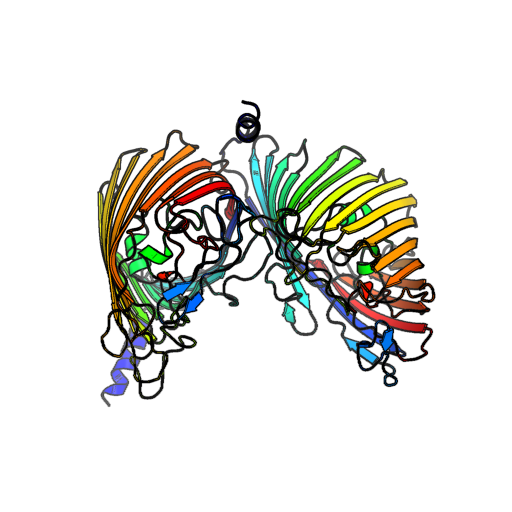
ATOM 4955 N N . TRP B 1 271 ? 9.891 -22.125 -19.734 1 98.75 271 TRP B N 1
ATOM 4956 C CA . TRP B 1 271 ? 11.32 -21.906 -19.594 1 98.75 271 TRP B CA 1
ATOM 4957 C C . TRP B 1 271 ? 11.617 -20.828 -18.547 1 98.75 271 TRP B C 1
ATOM 4959 O O . TRP B 1 271 ? 10.961 -19.797 -18.516 1 98.75 271 TRP B O 1
ATOM 4969 N N . ALA B 1 272 ? 12.602 -21.109 -17.641 1 97.19 272 ALA B N 1
ATOM 4970 C CA . ALA B 1 272 ? 12.984 -20.109 -16.656 1 97.19 272 ALA B CA 1
ATOM 4971 C C . ALA B 1 272 ? 14.492 -20.094 -16.453 1 97.19 272 ALA B C 1
ATOM 4973 O O . ALA B 1 272 ? 15.141 -21.141 -16.438 1 97.19 272 ALA B O 1
ATOM 4974 N N . LYS B 1 273 ? 15.055 -18.891 -16.297 1 95.88 273 LYS B N 1
ATOM 4975 C CA . LYS B 1 273 ? 16.469 -18.688 -15.984 1 95.88 273 LYS B CA 1
ATOM 4976 C C . LYS B 1 273 ? 16.656 -17.469 -15.086 1 95.88 273 LYS B C 1
ATOM 4978 O O . LYS B 1 273 ? 16.109 -16.406 -15.367 1 95.88 273 LYS B O 1
ATO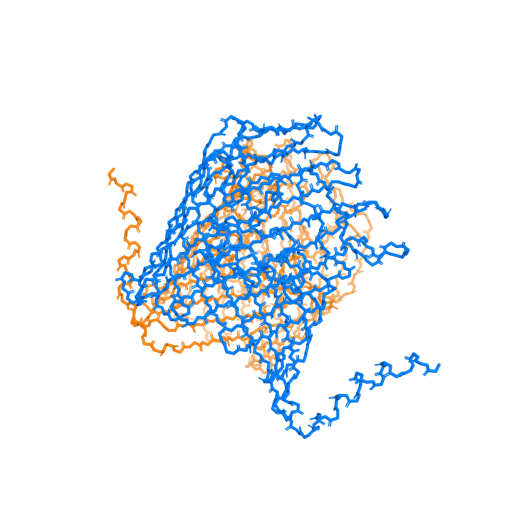M 4983 N N . THR B 1 274 ? 17.375 -17.641 -14.047 1 93.12 274 THR B N 1
ATOM 4984 C CA . THR B 1 274 ? 17.75 -16.547 -13.148 1 93.12 274 THR B CA 1
ATOM 4985 C C . THR B 1 274 ? 19.266 -16.453 -13.016 1 93.12 274 THR B C 1
ATOM 4987 O O . THR B 1 274 ? 19.938 -17.438 -12.68 1 93.12 274 THR B O 1
ATOM 4990 N N . ASP B 1 275 ? 19.766 -15.281 -13.258 1 93.62 275 ASP B N 1
ATOM 4991 C CA . ASP B 1 275 ? 21.203 -15.031 -13.164 1 93.62 275 ASP B CA 1
ATOM 4992 C C . ASP B 1 275 ? 21.516 -14.031 -12.055 1 93.62 275 ASP B C 1
ATOM 4994 O O . ASP B 1 275 ? 20.781 -13.07 -11.859 1 93.62 275 ASP B O 1
ATOM 4998 N N . PHE B 1 276 ? 22.641 -14.32 -11.414 1 91.5 276 PHE B N 1
ATOM 4999 C CA . PHE B 1 276 ? 23.188 -13.344 -10.477 1 91.5 276 PHE B CA 1
ATOM 5000 C C . PHE B 1 276 ? 23.781 -12.156 -11.227 1 91.5 276 PHE B C 1
ATOM 5002 O O . PHE B 1 276 ? 23.938 -12.203 -12.445 1 91.5 276 PHE B O 1
ATOM 5009 N N . ALA B 1 277 ? 24.078 -11.148 -10.453 1 91.19 277 ALA B N 1
ATOM 5010 C CA . ALA B 1 277 ? 24.656 -9.945 -11.023 1 91.19 277 ALA B CA 1
ATOM 5011 C C . ALA B 1 277 ? 26 -10.25 -11.68 1 91.19 277 ALA B C 1
ATOM 5013 O O . ALA B 1 277 ? 26.391 -9.602 -12.656 1 91.19 277 ALA B O 1
ATOM 5014 N N . ASN B 1 278 ? 26.719 -11.211 -11.234 1 92.62 278 ASN B N 1
ATOM 5015 C CA . ASN B 1 278 ? 28.047 -11.531 -11.758 1 92.62 278 ASN B CA 1
ATOM 5016 C C . ASN B 1 278 ? 27.953 -12.406 -13.008 1 92.62 278 ASN B C 1
ATOM 5018 O O . ASN B 1 278 ? 28.969 -12.852 -13.539 1 92.62 278 ASN B O 1
ATOM 5022 N N . GLY B 1 279 ? 26.75 -12.781 -13.312 1 92.69 279 GLY B N 1
ATOM 5023 C CA . GLY B 1 279 ? 26.562 -13.539 -14.547 1 92.69 279 GLY B CA 1
ATOM 5024 C C . GLY B 1 279 ? 26.344 -15.016 -14.312 1 92.69 279 GLY B C 1
ATOM 5025 O O . GLY B 1 279 ? 25.875 -15.727 -15.203 1 92.69 279 GLY B O 1
ATOM 5026 N N . ASN B 1 280 ? 26.688 -15.523 -13.102 1 93.12 280 ASN B N 1
ATOM 5027 C CA . ASN B 1 280 ? 26.406 -16.922 -12.797 1 93.12 280 ASN B CA 1
ATOM 5028 C C . ASN B 1 280 ? 24.906 -17.188 -12.695 1 93.12 280 ASN B C 1
ATOM 5030 O O . ASN B 1 280 ? 24.141 -16.297 -12.281 1 93.12 280 ASN B O 1
ATOM 5034 N N . THR B 1 281 ? 24.578 -18.453 -13.023 1 93 281 THR B N 1
ATOM 5035 C CA . THR B 1 281 ? 23.156 -18.812 -13.039 1 93 281 THR B CA 1
ATOM 5036 C C . THR B 1 281 ? 22.734 -19.391 -11.695 1 93 281 THR B C 1
ATOM 5038 O O . THR B 1 281 ? 23.297 -20.391 -11.234 1 93 281 THR B O 1
ATOM 5041 N N . LEU B 1 282 ? 21.781 -18.797 -11.125 1 90.44 282 LEU B N 1
ATOM 5042 C CA . LEU B 1 282 ? 21.172 -19.328 -9.906 1 90.44 282 LEU B CA 1
ATOM 5043 C C . LEU B 1 282 ? 20.391 -20.594 -10.203 1 90.44 282 LEU B C 1
ATOM 5045 O O . LEU B 1 282 ? 20.656 -21.641 -9.602 1 90.44 282 LEU B O 1
ATOM 5049 N N . ALA B 1 283 ? 19.422 -20.438 -11.164 1 92.19 283 ALA B N 1
ATOM 5050 C CA . ALA B 1 283 ? 18.625 -21.594 -11.547 1 92.19 283 ALA B CA 1
ATOM 5051 C C . ALA B 1 283 ? 18.188 -21.516 -13 1 92.19 283 ALA B C 1
ATOM 5053 O O . ALA B 1 283 ? 17.859 -20.422 -13.5 1 92.19 283 ALA B O 1
ATOM 5054 N N . ARG B 1 284 ? 18.219 -22.625 -13.656 1 95.69 284 ARG B N 1
ATOM 5055 C CA . ARG B 1 284 ? 17.656 -22.828 -14.992 1 95.69 284 ARG B CA 1
ATOM 5056 C C . ARG B 1 284 ? 16.844 -24.125 -15.062 1 95.69 284 ARG B C 1
ATOM 5058 O O . ARG B 1 284 ? 17.328 -25.188 -14.656 1 95.69 284 ARG B O 1
ATOM 5065 N N . ASP B 1 285 ? 15.562 -23.984 -15.508 1 96.38 285 ASP B N 1
ATOM 5066 C CA . ASP B 1 285 ? 14.781 -25.203 -15.617 1 96.38 285 ASP B CA 1
ATOM 5067 C C . ASP B 1 285 ? 13.766 -25.125 -16.75 1 96.38 285 ASP B C 1
ATOM 5069 O O . ASP B 1 285 ? 13.445 -24.031 -17.219 1 96.38 285 ASP B O 1
ATOM 5073 N N . ASP B 1 286 ? 13.328 -26.266 -17.234 1 98.44 286 ASP B N 1
ATOM 5074 C CA . ASP B 1 286 ? 12.133 -26.469 -18.047 1 98.44 286 ASP B CA 1
ATOM 5075 C C . ASP B 1 286 ? 11.008 -27.094 -17.219 1 98.44 286 ASP B C 1
ATOM 5077 O O . ASP B 1 286 ? 11.156 -28.203 -16.688 1 98.44 286 ASP B O 1
ATOM 5081 N N . TYR B 1 287 ? 9.977 -26.438 -17.156 1 98.44 287 TYR B N 1
ATOM 5082 C CA . TYR B 1 287 ? 8.828 -26.859 -16.375 1 98.44 287 TYR B CA 1
ATOM 5083 C C . TYR B 1 287 ? 7.664 -27.266 -17.266 1 98.44 287 TYR B C 1
ATOM 5085 O O . TYR B 1 287 ? 7.293 -26.516 -18.188 1 98.44 287 TYR B O 1
ATOM 5093 N N . TYR B 1 288 ? 7.121 -28.438 -17.047 1 98.88 288 TYR B N 1
ATOM 5094 C CA . TYR B 1 288 ? 5.988 -28.969 -17.797 1 98.88 288 TYR B CA 1
ATOM 5095 C C . TYR B 1 288 ? 4.809 -29.25 -16.891 1 98.88 288 TYR B C 1
ATOM 5097 O O . TYR B 1 288 ? 4.992 -29.703 -15.75 1 98.88 288 TYR B O 1
ATOM 5105 N N . TRP B 1 289 ? 3.611 -29.016 -17.391 1 98.88 289 TRP B N 1
ATOM 5106 C CA . TRP B 1 289 ? 2.441 -29.469 -16.656 1 98.88 289 TRP B CA 1
ATOM 5107 C C . TRP B 1 289 ? 1.338 -29.922 -17.609 1 98.88 289 TRP B C 1
ATOM 5109 O O . TRP B 1 289 ? 1.304 -29.5 -18.766 1 98.88 289 TRP B O 1
ATOM 5119 N N . ALA B 1 290 ? 0.539 -30.812 -17.141 1 98.88 290 ALA B N 1
ATOM 5120 C CA . ALA B 1 290 ? -0.65 -31.312 -17.828 1 98.88 290 ALA B CA 1
ATOM 5121 C C . ALA B 1 290 ? -1.767 -31.625 -16.844 1 98.88 290 ALA B C 1
ATOM 5123 O O . ALA B 1 290 ? -1.504 -31.922 -15.672 1 98.88 290 ALA B O 1
ATOM 5124 N N . GLY B 1 291 ? -3 -31.484 -17.344 1 98.69 291 GLY B N 1
ATOM 5125 C CA . GLY B 1 291 ? -4.098 -31.828 -16.453 1 98.69 291 GLY B CA 1
ATOM 5126 C C . GLY B 1 291 ? -5.445 -31.844 -17.141 1 98.69 291 GLY B C 1
ATOM 5127 O O . GLY B 1 291 ? -5.551 -31.484 -18.312 1 98.69 291 GLY B O 1
ATOM 5128 N N . ILE B 1 292 ? -6.41 -32.344 -16.453 1 98.69 292 ILE B N 1
ATOM 5129 C CA . ILE B 1 292 ? -7.781 -32.406 -16.953 1 98.69 292 ILE B CA 1
ATOM 5130 C C . ILE B 1 292 ? -8.742 -31.938 -15.852 1 98.69 292 ILE B C 1
ATOM 5132 O O . ILE B 1 292 ? -8.484 -32.156 -14.664 1 98.69 292 ILE B O 1
ATOM 5136 N N . ASN B 1 293 ? -9.742 -31.281 -16.266 1 98.75 293 ASN B N 1
ATOM 5137 C CA . ASN B 1 293 ? -10.961 -31.047 -15.484 1 98.75 293 ASN B CA 1
ATOM 5138 C C . ASN B 1 293 ? -12.148 -31.781 -16.078 1 98.75 293 ASN B C 1
ATOM 5140 O O . ASN B 1 293 ? -12.352 -31.766 -17.297 1 98.75 293 ASN B O 1
ATOM 5144 N N . TYR B 1 294 ? -12.883 -32.469 -15.219 1 98.75 294 TYR B N 1
ATOM 5145 C CA . TYR B 1 294 ? -14.023 -33.219 -15.695 1 98.75 294 TYR B CA 1
ATOM 5146 C C . TYR B 1 294 ? -15.195 -33.125 -14.719 1 98.75 294 TYR B C 1
ATOM 5148 O O . TYR B 1 294 ? -15.078 -33.531 -13.562 1 98.75 294 TYR B O 1
ATOM 5156 N N . ASP B 1 295 ? -16.297 -32.656 -15.25 1 98.31 295 ASP B N 1
ATOM 5157 C CA . ASP B 1 295 ? -17.531 -32.688 -14.461 1 98.31 295 ASP B CA 1
ATOM 5158 C C . ASP B 1 295 ? -18.172 -34.062 -14.492 1 98.31 295 ASP B C 1
ATOM 5160 O O . ASP B 1 295 ? -18.906 -34.406 -15.422 1 98.31 295 ASP B O 1
ATOM 5164 N N . ILE B 1 296 ? -17.938 -34.781 -13.43 1 98.5 296 ILE B N 1
ATOM 5165 C CA . ILE B 1 296 ? -18.562 -36.094 -13.32 1 98.5 296 ILE B CA 1
ATOM 5166 C C . ILE B 1 296 ? -20.078 -35.938 -13.297 1 98.5 296 ILE B C 1
ATOM 5168 O O . ILE B 1 296 ? -20.797 -36.688 -13.953 1 98.5 296 ILE B O 1
ATOM 5172 N N . THR B 1 297 ? -20.547 -35.031 -12.492 1 97.88 297 THR B N 1
ATOM 5173 C CA . THR B 1 297 ? -21.906 -34.5 -12.484 1 97.88 297 THR B CA 1
ATOM 5174 C C . THR B 1 297 ? -21.922 -33 -12.477 1 97.88 297 THR B C 1
ATOM 5176 O O . THR B 1 297 ? -20.859 -32.375 -12.492 1 97.88 297 THR B O 1
ATOM 5179 N N . ARG B 1 298 ? -23.125 -32.5 -12.422 1 95.44 298 ARG B N 1
ATOM 5180 C CA . ARG B 1 298 ? -23.234 -31.047 -12.344 1 95.44 298 ARG B CA 1
ATOM 5181 C C . ARG B 1 298 ? -22.641 -30.516 -11.039 1 95.44 298 ARG B C 1
ATOM 5183 O O . ARG B 1 298 ? -22.172 -29.375 -10.984 1 95.44 298 ARG B O 1
ATOM 5190 N N . ALA B 1 299 ? -22.578 -31.297 -10.008 1 97.44 299 ALA B N 1
ATOM 5191 C CA . ALA B 1 299 ? -22.156 -30.859 -8.68 1 97.44 299 ALA B CA 1
ATOM 5192 C C . ALA B 1 299 ? -20.75 -31.344 -8.367 1 97.44 299 ALA B C 1
ATOM 5194 O O . ALA B 1 299 ? -20.094 -30.812 -7.465 1 97.44 299 ALA B O 1
ATOM 5195 N N . LEU B 1 300 ? -20.25 -32.312 -9.047 1 98.62 300 LEU B N 1
ATOM 5196 C CA . LEU B 1 300 ? -18.984 -32.938 -8.688 1 98.62 300 LEU B CA 1
ATOM 5197 C C . LEU B 1 300 ? -17.969 -32.812 -9.82 1 98.62 300 LEU B C 1
ATOM 5199 O O . LEU B 1 300 ? -18.188 -33.281 -10.93 1 98.62 300 LEU B O 1
ATOM 5203 N N . GLU B 1 301 ? -16.844 -32.156 -9.492 1 98.62 301 GLU B N 1
ATOM 5204 C CA . GLU B 1 301 ? -15.781 -31.953 -10.469 1 98.62 301 GLU B CA 1
ATOM 5205 C C . GLU B 1 301 ? -14.508 -3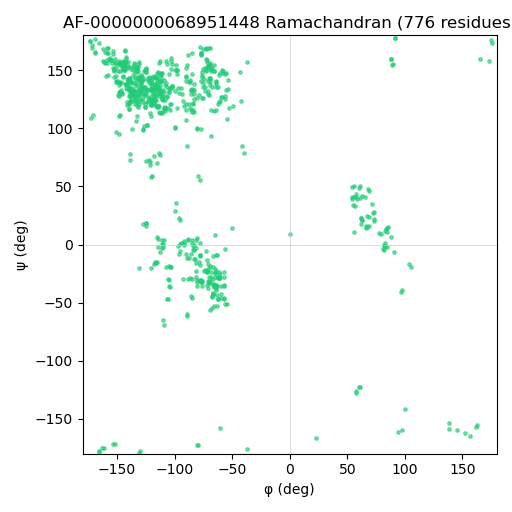2.719 -10.07 1 98.62 301 GLU B C 1
ATOM 5207 O O . GLU B 1 301 ? -14.125 -32.688 -8.898 1 98.62 301 GLU B O 1
ATOM 5212 N N . LEU B 1 302 ? -13.891 -33.375 -11.047 1 98.88 302 LEU B N 1
ATOM 5213 C CA . LEU B 1 302 ? -12.602 -34.031 -10.898 1 98.88 302 LEU B CA 1
ATOM 5214 C C . LEU B 1 302 ? -11.492 -33.219 -11.562 1 98.88 302 LEU B C 1
ATOM 5216 O O . LEU B 1 302 ? -11.656 -32.75 -12.688 1 98.88 302 LEU B O 1
ATOM 5220 N N . THR B 1 303 ? -10.398 -33 -10.836 1 98.88 303 THR B N 1
ATOM 5221 C CA . THR B 1 303 ? -9.18 -32.406 -11.398 1 98.88 303 THR B CA 1
ATOM 5222 C C . THR B 1 303 ? -8 -33.375 -11.234 1 98.88 303 THR B C 1
ATOM 5224 O O . THR B 1 303 ? -7.75 -33.875 -10.133 1 98.88 303 THR B O 1
ATOM 5227 N N . LEU B 1 304 ? -7.355 -33.688 -12.297 1 98.88 304 LEU B N 1
ATOM 5228 C CA . LEU B 1 304 ? -6.082 -34.406 -12.312 1 98.88 304 LEU B CA 1
ATOM 5229 C C . LEU B 1 304 ? -4.984 -33.531 -12.914 1 98.88 304 LEU B C 1
ATOM 5231 O O . LEU B 1 304 ? -5.199 -32.875 -13.922 1 98.88 304 LEU B O 1
ATOM 5235 N N . ALA B 1 305 ? -3.838 -33.531 -12.242 1 98.88 305 ALA B N 1
ATOM 5236 C CA . ALA B 1 305 ? -2.74 -32.719 -12.758 1 98.88 305 ALA B CA 1
ATOM 5237 C C . ALA B 1 305 ? -1.395 -33.375 -12.523 1 98.88 305 ALA B C 1
ATOM 5239 O O . ALA B 1 305 ? -1.216 -34.094 -11.531 1 98.88 305 ALA B O 1
ATOM 5240 N N . TYR B 1 306 ? -0.504 -33.219 -13.406 1 98.88 306 TYR B N 1
ATOM 5241 C CA . TYR B 1 306 ? 0.885 -33.656 -13.336 1 98.88 306 TYR B CA 1
ATOM 5242 C C . TYR B 1 306 ? 1.837 -32.5 -13.602 1 98.88 306 TYR B C 1
ATOM 5244 O O . TYR B 1 306 ? 1.608 -31.703 -14.508 1 98.88 306 TYR B O 1
ATOM 5252 N N . TYR B 1 307 ? 2.83 -32.406 -12.781 1 98.81 307 TYR B N 1
ATOM 5253 C CA . TYR B 1 307 ? 3.852 -31.375 -12.891 1 98.81 307 TYR B CA 1
ATOM 5254 C C . TYR B 1 307 ? 5.246 -31.984 -12.922 1 98.81 307 TYR B C 1
ATOM 5256 O O . TYR B 1 307 ? 5.527 -32.938 -12.203 1 98.81 307 TYR B O 1
ATOM 5264 N N . TYR B 1 308 ? 6.145 -31.375 -13.758 1 98.69 308 TYR B N 1
ATOM 5265 C CA . TYR B 1 308 ? 7.516 -31.859 -13.875 1 98.69 308 TYR B CA 1
ATOM 5266 C C . TYR B 1 308 ? 8.477 -30.719 -14.156 1 98.69 308 TYR B C 1
ATOM 5268 O O . TYR B 1 308 ? 8.227 -29.891 -15.039 1 98.69 308 TYR B O 1
ATOM 5276 N N . ALA B 1 309 ? 9.531 -30.672 -13.406 1 97.75 309 ALA B N 1
ATOM 5277 C CA . ALA B 1 309 ? 10.578 -29.688 -13.641 1 97.75 309 ALA B CA 1
ATOM 5278 C C . ALA B 1 309 ? 11.906 -30.359 -13.977 1 97.75 309 ALA B C 1
ATOM 5280 O O . ALA B 1 309 ? 12.398 -31.188 -13.203 1 97.75 309 ALA B O 1
ATOM 5281 N N . ASP B 1 310 ? 12.469 -30 -15.094 1 97.81 310 ASP B N 1
ATOM 5282 C CA . ASP B 1 310 ? 13.781 -30.469 -15.547 1 97.81 310 ASP B CA 1
ATOM 5283 C C . ASP B 1 310 ? 14.859 -29.438 -15.258 1 97.81 310 ASP B C 1
ATOM 5285 O O . ASP B 1 310 ? 15.086 -28.531 -16.062 1 97.81 310 ASP B O 1
ATOM 5289 N N . PHE B 1 311 ? 15.617 -29.656 -14.195 1 94.88 311 PHE B N 1
ATOM 5290 C CA . PHE B 1 311 ? 16.688 -28.734 -13.812 1 94.88 311 PHE B CA 1
ATOM 5291 C C . PHE B 1 311 ? 17.875 -28.859 -14.766 1 94.88 311 PHE B C 1
ATOM 5293 O O . PHE B 1 311 ? 18.328 -29.969 -15.047 1 94.88 311 PHE B O 1
ATOM 5300 N N . LYS B 1 312 ? 18.266 -27.703 -15.164 1 95.69 312 LYS B N 1
ATOM 5301 C CA . LYS B 1 312 ? 19.484 -27.672 -15.961 1 95.69 312 LYS B CA 1
ATOM 5302 C C . LYS B 1 312 ? 20.656 -27.141 -15.141 1 95.69 312 LYS B C 1
ATOM 5304 O O . LYS B 1 312 ? 21.812 -27.484 -15.398 1 95.69 312 LYS B O 1
ATOM 5309 N N . SER B 1 313 ? 20.344 -26.297 -14.203 1 92.5 313 SER B N 1
ATOM 5310 C CA . SER B 1 313 ? 21.375 -25.719 -13.328 1 92.5 313 SER B CA 1
ATOM 5311 C C . SER B 1 313 ? 20.766 -25.188 -12.039 1 92.5 313 SER B C 1
ATOM 5313 O O . SER B 1 313 ? 19.625 -24.719 -12.023 1 92.5 313 SER B O 1
ATOM 5315 N N . LEU B 1 314 ? 21.531 -25.328 -10.961 1 91.88 314 LEU B N 1
ATOM 5316 C CA . LEU B 1 314 ? 21.203 -24.734 -9.672 1 91.88 314 LEU B CA 1
ATOM 5317 C C . LEU B 1 314 ? 22.469 -24.359 -8.906 1 91.88 314 LEU B C 1
ATOM 5319 O O . LEU B 1 314 ? 23.406 -25.156 -8.805 1 91.88 314 LEU B O 1
ATOM 5323 N N . ARG B 1 315 ? 22.469 -23.078 -8.469 1 90.06 315 ARG B N 1
ATOM 5324 C CA . ARG B 1 315 ? 23.5 -22.578 -7.562 1 90.06 315 ARG B CA 1
ATOM 5325 C C . ARG B 1 315 ? 22.875 -21.875 -6.359 1 90.06 315 ARG B C 1
ATOM 5327 O O . ARG B 1 315 ? 21.922 -21.094 -6.508 1 90.06 315 ARG B O 1
ATOM 5334 N N . LEU B 1 316 ? 23.453 -22.219 -5.176 1 87.06 316 LEU B N 1
ATOM 5335 C CA . LEU B 1 316 ? 22.875 -21.609 -3.984 1 87.06 316 LEU B CA 1
ATOM 5336 C C . LEU B 1 316 ? 23.703 -20.406 -3.541 1 87.06 316 LEU B C 1
ATOM 5338 O O . LEU B 1 316 ? 23.906 -20.188 -2.342 1 87.06 316 LEU B O 1
ATOM 5342 N N . GLY B 1 317 ? 24.281 -19.625 -4.461 1 85.81 317 GLY B N 1
ATOM 5343 C CA . GLY B 1 317 ? 25.062 -18.406 -4.293 1 85.81 317 GLY B CA 1
ATOM 5344 C C . GLY B 1 317 ? 25.844 -18.016 -5.535 1 85.81 317 GLY B C 1
ATOM 5345 O O . GLY B 1 317 ? 26.125 -18.875 -6.379 1 85.81 317 GLY B O 1
ATOM 5346 N N . PRO B 1 318 ? 26.203 -16.797 -5.605 1 87.81 318 PRO B N 1
ATOM 5347 C CA . PRO B 1 318 ? 26.844 -16.312 -6.836 1 87.81 318 PRO B CA 1
ATOM 5348 C C . PRO B 1 318 ? 28.172 -17.016 -7.117 1 87.81 318 PRO B C 1
ATOM 5350 O O . PRO B 1 318 ? 28.578 -17.125 -8.273 1 87.81 318 PRO B O 1
ATOM 5353 N N . THR B 1 319 ? 28.797 -17.438 -6.012 1 89.56 319 THR B N 1
ATOM 5354 C CA . THR B 1 319 ? 30.109 -18.062 -6.211 1 89.56 319 THR B CA 1
ATOM 5355 C C . THR B 1 319 ? 30.062 -19.531 -5.824 1 89.56 319 THR B C 1
ATOM 5357 O O . THR B 1 319 ? 31.094 -20.203 -5.777 1 89.56 319 THR B O 1
ATOM 5360 N N . ALA B 1 320 ? 28.891 -20.031 -5.488 1 89.94 320 ALA B N 1
ATOM 5361 C CA . ALA B 1 320 ? 28.75 -21.422 -5.109 1 89.94 320 ALA B CA 1
ATOM 5362 C C . ALA B 1 320 ? 28.906 -22.344 -6.32 1 89.94 320 ALA B C 1
ATOM 5364 O O . ALA B 1 320 ? 28.703 -21.906 -7.461 1 89.94 320 ALA B O 1
ATOM 5365 N N . PRO B 1 321 ? 29.281 -23.625 -6.02 1 91.12 321 PRO B N 1
ATOM 5366 C CA . PRO B 1 321 ? 29.312 -24.562 -7.137 1 91.12 321 PRO B CA 1
ATOM 5367 C C . PRO B 1 321 ? 27.922 -24.891 -7.676 1 91.12 321 PRO B C 1
ATOM 5369 O O . PRO B 1 321 ? 26.938 -24.781 -6.945 1 91.12 321 PRO B O 1
ATOM 5372 N N . SER B 1 322 ? 27.906 -25.297 -8.898 1 90.56 322 SER B N 1
ATOM 5373 C CA . SER B 1 322 ? 26.656 -25.734 -9.5 1 90.56 322 SER B CA 1
ATOM 5374 C C . SER B 1 322 ? 26.203 -27.078 -8.922 1 90.56 322 SER B C 1
ATOM 5376 O O . SER B 1 322 ? 27.031 -27.953 -8.68 1 90.56 322 SER B O 1
ATOM 5378 N N . LEU B 1 323 ? 24.953 -27.156 -8.734 1 89.69 323 LEU B N 1
ATOM 5379 C CA . LEU B 1 323 ? 24.344 -28.391 -8.25 1 89.69 323 LEU B CA 1
ATOM 5380 C C . LEU B 1 323 ? 23.562 -29.078 -9.367 1 89.69 323 LEU B C 1
ATOM 5382 O O . LEU B 1 323 ? 23.234 -28.453 -10.383 1 89.69 323 LEU B O 1
ATOM 5386 N N . ALA B 1 324 ? 23.359 -30.406 -9.188 1 86.69 324 ALA B N 1
ATOM 5387 C CA . ALA B 1 324 ? 22.531 -31.203 -10.086 1 86.69 324 ALA B CA 1
ATOM 5388 C C . ALA B 1 324 ? 21.422 -31.938 -9.312 1 86.69 324 ALA B C 1
ATOM 5390 O O . ALA B 1 324 ? 21.469 -33.156 -9.188 1 86.69 324 ALA B O 1
ATOM 5391 N N . PRO B 1 325 ? 20.547 -31.203 -8.906 1 87.88 325 PRO B N 1
ATOM 5392 C CA . PRO B 1 325 ? 19.5 -31.875 -8.148 1 87.88 325 PRO B CA 1
ATOM 5393 C C . PRO B 1 325 ? 18.625 -32.781 -9.016 1 87.88 325 PRO B C 1
ATOM 5395 O O . PRO B 1 325 ? 18.562 -32.594 -10.234 1 87.88 325 PRO B O 1
ATOM 5398 N N . ALA B 1 326 ? 17.984 -33.875 -8.305 1 92.62 326 ALA B N 1
ATOM 5399 C CA . ALA B 1 326 ? 16.984 -34.656 -9 1 92.62 326 ALA B CA 1
ATOM 5400 C C . ALA B 1 326 ? 15.805 -33.812 -9.438 1 92.62 326 ALA B C 1
ATOM 5402 O O . ALA B 1 326 ? 15.445 -32.844 -8.758 1 92.62 326 ALA B O 1
ATOM 5403 N N . ASN B 1 327 ? 15.25 -34.188 -10.539 1 96.06 327 ASN B N 1
ATOM 5404 C CA . ASN B 1 327 ? 14.133 -33.406 -11.086 1 96.06 327 ASN B CA 1
ATOM 5405 C C . ASN B 1 327 ? 12.844 -33.688 -10.312 1 96.06 327 ASN B C 1
ATOM 5407 O O . ASN B 1 327 ? 12.422 -34.844 -10.164 1 96.06 327 ASN B O 1
ATOM 5411 N N . PRO B 1 328 ? 12.266 -32.688 -9.859 1 96.06 328 PRO B N 1
ATOM 5412 C CA . PRO B 1 328 ? 11.016 -32.875 -9.125 1 96.06 328 PRO B CA 1
ATOM 5413 C C . PRO B 1 328 ? 9.828 -33.156 -10.039 1 96.06 328 PRO B C 1
ATOM 5415 O O . PRO B 1 328 ? 9.773 -32.656 -11.164 1 96.06 328 PRO B O 1
ATOM 5418 N N . TRP B 1 329 ? 8.891 -34 -9.609 1 98 329 TRP B N 1
ATOM 5419 C CA . TRP B 1 329 ? 7.57 -34.125 -10.227 1 98 329 TRP B CA 1
ATOM 5420 C C . TRP B 1 329 ? 6.488 -34.312 -9.172 1 98 329 TRP B C 1
ATOM 5422 O O . TRP B 1 329 ? 6.785 -34.656 -8.023 1 98 329 TRP B O 1
ATOM 5432 N N . GLN B 1 330 ? 5.25 -34 -9.469 1 98.69 330 GLN B N 1
ATOM 5433 C CA . GLN B 1 330 ? 4.109 -34.062 -8.562 1 98.69 330 GLN B CA 1
ATOM 5434 C C . GLN B 1 330 ? 2.83 -34.406 -9.312 1 98.69 330 GLN B C 1
ATOM 5436 O O . GLN B 1 330 ? 2.625 -33.969 -10.445 1 98.69 330 GLN B O 1
ATOM 5441 N N . THR B 1 331 ? 2.021 -35.281 -8.734 1 98.81 331 THR B N 1
ATOM 5442 C CA . THR B 1 331 ? 0.66 -35.531 -9.195 1 98.81 331 THR B CA 1
ATOM 5443 C C . THR B 1 331 ? -0.356 -35.031 -8.18 1 98.81 331 THR B C 1
ATOM 5445 O O . THR B 1 331 ? -0.126 -35.125 -6.969 1 98.81 331 THR B O 1
ATOM 5448 N N . THR B 1 332 ? -1.425 -34.469 -8.648 1 98.81 332 THR B N 1
ATOM 5449 C CA . THR B 1 332 ? -2.488 -33.938 -7.816 1 98.81 332 THR B CA 1
ATOM 5450 C C . THR B 1 332 ? -3.854 -34.406 -8.281 1 98.81 332 THR B C 1
ATOM 5452 O O . THR B 1 332 ? -4.121 -34.469 -9.484 1 98.81 332 THR B O 1
ATOM 5455 N N . LEU B 1 333 ? -4.648 -34.844 -7.391 1 98.88 333 LEU B N 1
ATOM 5456 C CA . LEU B 1 333 ? -6.047 -35.188 -7.605 1 98.88 333 LEU B CA 1
ATOM 5457 C C . LEU B 1 333 ? -6.957 -34.344 -6.695 1 98.88 333 LEU B C 1
ATOM 5459 O O . LEU B 1 333 ? -6.711 -34.25 -5.492 1 98.88 333 LEU B O 1
ATOM 5463 N N . ILE B 1 334 ? -8.023 -33.781 -7.258 1 98.81 334 ILE B N 1
ATOM 5464 C CA . ILE B 1 334 ? -8.992 -33.031 -6.484 1 98.81 334 ILE B CA 1
ATOM 5465 C C . ILE B 1 334 ? -10.406 -33.438 -6.871 1 98.81 334 ILE B C 1
ATOM 5467 O O . ILE B 1 334 ? -10.734 -33.531 -8.055 1 98.81 334 ILE B O 1
ATOM 5471 N N . LEU B 1 335 ? -11.203 -33.719 -5.93 1 98.81 335 LEU B N 1
ATOM 5472 C CA . LEU B 1 335 ? -12.656 -33.844 -6.051 1 98.81 335 LEU B CA 1
ATOM 5473 C C . LEU B 1 335 ? -13.344 -32.656 -5.371 1 98.81 335 LEU B C 1
ATOM 5475 O O . LEU B 1 335 ? -13.203 -32.469 -4.164 1 98.81 335 LEU B O 1
ATOM 5479 N N . ASP B 1 336 ? -14.07 -31.891 -6.125 1 98.56 336 ASP B N 1
ATOM 5480 C CA . ASP B 1 336 ? -14.773 -30.703 -5.621 1 98.56 336 ASP B CA 1
ATOM 5481 C C . ASP B 1 336 ? -16.281 -30.875 -5.746 1 98.56 336 ASP B C 1
ATOM 5483 O O . ASP B 1 336 ? -16.812 -31.031 -6.852 1 98.56 336 ASP B O 1
ATOM 5487 N N . TYR B 1 337 ? -16.984 -30.828 -4.664 1 98.81 337 TYR B N 1
ATOM 5488 C CA . TYR B 1 337 ? -18.438 -30.969 -4.633 1 98.81 337 TYR B CA 1
ATOM 5489 C C . TYR B 1 337 ? -19.109 -29.641 -4.312 1 98.81 337 TYR B C 1
ATOM 5491 O O . TYR B 1 337 ? -19.031 -29.156 -3.182 1 98.81 337 TYR B O 1
ATOM 5499 N N . ARG B 1 338 ? -19.859 -29.188 -5.238 1 98.44 338 ARG B N 1
ATOM 5500 C CA . ARG B 1 338 ? -20.547 -27.906 -5.094 1 98.44 338 ARG B CA 1
ATOM 5501 C C . ARG B 1 338 ? -21.875 -28.078 -4.367 1 98.44 338 ARG B C 1
ATOM 5503 O O . ARG B 1 338 ? -22.812 -28.688 -4.898 1 98.44 338 ARG B O 1
ATOM 5510 N N . LEU B 1 339 ? -21.906 -27.453 -3.217 1 98.12 339 LEU B N 1
ATOM 5511 C CA . LEU B 1 339 ? -23.172 -27.422 -2.486 1 98.12 339 LEU B CA 1
ATOM 5512 C C . LEU B 1 339 ? -24.094 -26.344 -3.027 1 98.12 339 LEU B C 1
ATOM 5514 O O . LEU B 1 339 ? -25.312 -26.453 -2.949 1 98.12 339 LEU B O 1
ATOM 5518 N N . SER B 1 340 ? -23.562 -25.234 -3.516 1 97.5 340 SER B N 1
ATOM 5519 C CA . SER B 1 340 ? -24.188 -24.125 -4.215 1 97.5 340 SER B CA 1
ATOM 5520 C C . SER B 1 340 ? -23.219 -23.453 -5.168 1 97.5 340 SER B C 1
ATOM 5522 O O . SER B 1 340 ? -22.094 -23.922 -5.363 1 97.5 340 SER B O 1
ATOM 5524 N N . LYS B 1 341 ? -23.672 -22.359 -5.695 1 95.5 341 LYS B N 1
ATOM 5525 C CA . LYS B 1 341 ? -22.797 -21.594 -6.57 1 95.5 341 LYS B CA 1
ATOM 5526 C C . LYS B 1 341 ? -21.656 -20.953 -5.777 1 95.5 341 LYS B C 1
ATOM 5528 O O . LYS B 1 341 ? -20.641 -20.562 -6.348 1 95.5 341 LYS B O 1
ATOM 5533 N N . ARG B 1 342 ? -21.797 -20.828 -4.457 1 97.19 342 ARG B N 1
ATOM 5534 C CA . ARG B 1 342 ? -20.859 -20.047 -3.664 1 97.19 342 ARG B CA 1
ATOM 5535 C C . ARG B 1 342 ? -20.125 -20.906 -2.656 1 97.19 342 ARG B C 1
ATOM 5537 O O . ARG B 1 342 ? -19.125 -20.484 -2.072 1 97.19 342 ARG B O 1
ATOM 5544 N N . THR B 1 343 ? -20.641 -22.125 -2.43 1 98.12 343 THR B N 1
ATOM 5545 C CA . THR B 1 343 ? -20.078 -22.969 -1.378 1 98.12 343 THR B CA 1
ATOM 5546 C C . THR B 1 343 ? -19.75 -24.359 -1.91 1 98.12 343 THR B C 1
ATOM 5548 O O . THR B 1 343 ? -20.594 -24.984 -2.572 1 98.12 343 THR B O 1
ATOM 5551 N N . ASP B 1 344 ? -18.578 -24.828 -1.612 1 98.31 344 ASP B N 1
ATOM 5552 C CA . ASP B 1 344 ? -18.219 -26.188 -1.975 1 98.31 344 ASP B CA 1
ATOM 5553 C C . ASP B 1 344 ? -17.359 -26.844 -0.883 1 98.31 344 ASP B C 1
ATOM 5555 O O . ASP B 1 344 ? -16.828 -26.156 -0.011 1 98.31 344 ASP B O 1
ATOM 5559 N N . VAL B 1 345 ? -17.359 -28.188 -0.847 1 98.69 345 VAL B N 1
ATOM 5560 C CA . VAL B 1 345 ? -16.438 -29.016 -0.074 1 98.69 345 VAL B CA 1
ATOM 5561 C C . VAL B 1 345 ? -15.539 -29.812 -1.02 1 98.69 345 VAL B C 1
ATOM 5563 O O . VAL B 1 345 ? -15.891 -30.047 -2.178 1 98.69 345 VAL B O 1
ATOM 5566 N N . TYR B 1 346 ? -14.328 -30.234 -0.499 1 98.62 346 TYR B N 1
ATOM 5567 C CA . TYR B 1 346 ? -13.422 -30.891 -1.434 1 98.62 346 TYR B CA 1
ATOM 5568 C C . TYR B 1 346 ? -12.531 -31.891 -0.714 1 98.62 346 TYR B C 1
ATOM 5570 O O . TYR B 1 346 ? -12.383 -31.828 0.509 1 98.62 346 TYR B O 1
ATOM 5578 N N . LEU B 1 347 ? -12.094 -32.781 -1.454 1 98.69 347 LEU B N 1
ATOM 5579 C CA . LEU B 1 347 ? -11.016 -33.719 -1.132 1 98.69 347 LEU B CA 1
ATOM 5580 C C . LEU B 1 347 ? -9.867 -33.594 -2.133 1 98.69 347 LEU B C 1
ATOM 5582 O O . LEU B 1 347 ? -10.086 -33.625 -3.344 1 98.69 347 LEU B O 1
ATOM 5586 N N . ALA B 1 348 ? -8.664 -33.344 -1.632 1 98.69 348 ALA B N 1
ATOM 5587 C CA . ALA B 1 348 ? -7.492 -33.219 -2.49 1 98.69 348 ALA B CA 1
ATOM 5588 C C . ALA B 1 348 ? -6.355 -34.125 -2.004 1 98.69 348 ALA B C 1
ATOM 5590 O O . ALA B 1 348 ? -6.137 -34.25 -0.798 1 98.69 348 ALA B O 1
ATOM 5591 N N . THR B 1 349 ? -5.66 -34.719 -2.889 1 98.69 349 THR B N 1
ATOM 5592 C CA . THR B 1 349 ? -4.469 -35.5 -2.578 1 98.69 349 THR B CA 1
ATOM 5593 C C . THR B 1 349 ? -3.352 -35.188 -3.572 1 98.69 349 THR B C 1
ATOM 5595 O O . THR B 1 349 ? -3.613 -34.781 -4.695 1 98.69 349 THR B O 1
ATOM 5598 N N . ALA B 1 350 ? -2.107 -35.375 -3.104 1 98.81 350 ALA B N 1
ATOM 5599 C CA . ALA B 1 350 ? -0.959 -35.156 -3.984 1 98.81 350 ALA B CA 1
ATOM 5600 C C . ALA B 1 350 ? 0.237 -36 -3.52 1 98.81 350 ALA B C 1
ATOM 5602 O O . ALA B 1 350 ? 0.334 -36.344 -2.344 1 98.81 350 ALA B O 1
ATOM 5603 N N . TYR B 1 351 ? 1.004 -36.312 -4.43 1 98.69 351 TYR B N 1
ATOM 5604 C CA . TYR B 1 351 ? 2.287 -36.969 -4.203 1 98.69 351 TYR B CA 1
ATOM 5605 C C . TYR B 1 351 ? 3.402 -36.281 -4.969 1 98.69 351 TYR B C 1
ATOM 5607 O O . TYR B 1 351 ? 3.283 -36.062 -6.176 1 98.69 351 TYR B O 1
ATOM 5615 N N . ALA B 1 352 ? 4.441 -35.938 -4.273 1 98.12 352 ALA B N 1
ATOM 5616 C CA . ALA B 1 352 ? 5.605 -35.281 -4.879 1 98.12 352 ALA B CA 1
ATOM 5617 C C . ALA B 1 352 ? 6.855 -36.156 -4.711 1 98.12 352 ALA B C 1
ATOM 5619 O O . ALA B 1 352 ? 7.039 -36.781 -3.674 1 98.12 352 ALA B O 1
ATOM 5620 N N . ARG B 1 353 ? 7.68 -36.094 -5.707 1 97 353 ARG B N 1
ATOM 5621 C CA . ARG B 1 353 ? 8.977 -36.75 -5.684 1 97 353 ARG B CA 1
ATOM 5622 C C . ARG B 1 353 ? 10.109 -35.75 -5.934 1 97 353 ARG B C 1
ATOM 5624 O O . ARG B 1 353 ? 9.953 -34.812 -6.723 1 97 353 ARG B O 1
ATOM 5631 N N . ASN B 1 354 ? 11.219 -35.938 -5.207 1 93.69 354 ASN B N 1
ATOM 5632 C CA . ASN B 1 354 ? 12.438 -35.156 -5.297 1 93.69 354 ASN B CA 1
ATOM 5633 C C . ASN B 1 354 ? 12.172 -33.688 -4.926 1 93.69 354 ASN B C 1
ATOM 5635 O O . ASN B 1 354 ? 12.852 -32.781 -5.41 1 93.69 354 ASN B O 1
ATOM 5639 N N . ALA B 1 355 ? 11.164 -33.406 -4.203 1 93 355 ALA B N 1
ATOM 5640 C CA . ALA B 1 355 ? 10.797 -32.094 -3.645 1 93 355 ALA B CA 1
ATOM 5641 C C . ALA B 1 355 ? 9.672 -32.25 -2.619 1 93 355 ALA B C 1
ATOM 5643 O O . ALA B 1 355 ? 9.062 -33.312 -2.502 1 93 355 ALA B O 1
ATOM 5644 N N . GLY B 1 356 ? 9.453 -31.234 -1.857 1 94.38 356 GLY B N 1
ATOM 5645 C CA . GLY B 1 356 ? 8.219 -31.172 -1.088 1 94.38 356 GLY B CA 1
ATOM 5646 C C . GLY B 1 356 ? 6.992 -30.953 -1.947 1 94.38 356 GLY B C 1
ATOM 5647 O O . GLY B 1 356 ? 7.109 -30.594 -3.123 1 94.38 356 GLY B O 1
ATOM 5648 N N . LEU B 1 357 ? 5.84 -31.109 -1.349 1 97.12 357 LEU B N 1
ATOM 5649 C CA . LEU B 1 357 ? 4.598 -30.75 -2.025 1 97.12 357 LEU B CA 1
ATOM 5650 C C . LEU B 1 357 ? 4.629 -29.297 -2.482 1 97.12 357 LEU B C 1
ATOM 5652 O O . LEU B 1 357 ? 5.277 -28.453 -1.853 1 97.12 357 LEU B O 1
ATOM 5656 N N . ASN B 1 358 ? 3.975 -29.031 -3.637 1 96.31 358 ASN B N 1
ATOM 5657 C CA . ASN B 1 358 ? 3.965 -27.703 -4.258 1 96.31 358 ASN B CA 1
ATOM 5658 C C . ASN B 1 358 ? 5.34 -27.328 -4.797 1 96.31 358 ASN B C 1
ATOM 5660 O O . ASN B 1 358 ? 5.613 -26.156 -5.047 1 96.31 358 ASN B O 1
ATOM 5664 N N . PHE B 1 359 ? 6.242 -28.328 -4.945 1 94.75 359 PHE B N 1
ATOM 5665 C CA . PHE B 1 359 ? 7.633 -28.094 -5.312 1 94.75 359 PHE B CA 1
ATOM 5666 C C . PHE B 1 359 ? 8.289 -27.109 -4.34 1 94.75 359 PHE B C 1
ATOM 5668 O O . PHE B 1 359 ? 9.086 -26.266 -4.746 1 94.75 359 PHE B O 1
ATOM 5675 N N . ASP B 1 360 ? 7.863 -27.188 -3.104 1 90.56 360 ASP B N 1
ATOM 5676 C CA . ASP B 1 360 ? 8.438 -26.312 -2.078 1 90.56 360 ASP B CA 1
ATOM 5677 C C . ASP B 1 360 ? 9.93 -26.562 -1.923 1 90.56 360 ASP B C 1
ATOM 5679 O O . ASP B 1 360 ? 10.359 -27.703 -1.732 1 90.56 360 ASP B O 1
ATOM 5683 N N . SER B 1 361 ? 10.695 -25.562 -2.098 1 83.62 361 SER B N 1
ATOM 5684 C CA . SER B 1 361 ? 12.148 -25.641 -2.166 1 83.62 361 SER B CA 1
ATOM 5685 C C . SER B 1 361 ? 12.789 -24.266 -1.928 1 83.62 361 SER B C 1
ATOM 5687 O O . SER B 1 361 ? 12.102 -23.312 -1.591 1 83.62 361 SER B O 1
ATOM 5689 N N . THR B 1 362 ? 14.078 -24.219 -2.07 1 77.5 362 THR B N 1
ATOM 5690 C CA . THR B 1 362 ? 14.797 -22.953 -1.921 1 77.5 362 THR B CA 1
ATOM 5691 C C . THR B 1 362 ? 14.344 -21.953 -2.973 1 77.5 362 THR B C 1
ATOM 5693 O O . THR B 1 362 ? 14.312 -20.75 -2.715 1 77.5 362 THR B O 1
ATOM 5696 N N . GLN B 1 363 ? 13.891 -22.484 -4.129 1 77.38 363 GLN B N 1
ATOM 5697 C CA . GLN B 1 363 ? 13.461 -21.625 -5.234 1 77.38 363 GLN B CA 1
ATOM 5698 C C . GLN B 1 363 ? 12.141 -20.938 -4.918 1 77.38 363 GLN B C 1
ATOM 5700 O O . GLN B 1 363 ? 11.852 -19.859 -5.457 1 77.38 363 GLN B O 1
ATOM 5705 N N . THR B 1 364 ? 11.367 -21.547 -4.016 1 82.31 364 THR B N 1
ATOM 5706 C CA . THR B 1 364 ? 10.078 -20.969 -3.652 1 82.31 364 THR B CA 1
ATOM 5707 C C . THR B 1 364 ? 10.117 -20.406 -2.234 1 82.31 364 THR B C 1
ATOM 5709 O O . THR B 1 364 ? 9.078 -20.047 -1.677 1 82.31 364 THR B O 1
ATOM 5712 N N . ALA B 1 365 ? 11.297 -20.438 -1.583 1 77 365 ALA B N 1
ATOM 5713 C CA . ALA B 1 365 ? 11.539 -19.938 -0.234 1 77 365 ALA B CA 1
ATOM 5714 C C . ALA B 1 365 ? 10.711 -20.703 0.795 1 77 365 ALA B C 1
ATOM 5716 O O . ALA B 1 365 ? 10.328 -20.141 1.828 1 77 365 ALA B O 1
ATOM 5717 N N . PHE B 1 366 ? 10.273 -21.922 0.436 1 81.81 366 PHE B N 1
ATOM 5718 C CA . PHE B 1 366 ? 9.5 -22.797 1.309 1 81.81 366 PHE B CA 1
ATOM 5719 C C . PHE B 1 366 ? 8.219 -22.125 1.766 1 81.81 366 PHE B C 1
ATOM 5721 O O . PHE B 1 366 ? 7.828 -22.234 2.93 1 81.81 366 PHE B O 1
ATOM 5728 N N . LEU B 1 367 ? 7.609 -21.438 0.935 1 80.31 367 LEU B N 1
ATOM 5729 C CA . LEU B 1 367 ? 6.422 -20.625 1.166 1 80.31 367 LEU B CA 1
ATOM 5730 C C . LEU B 1 367 ? 5.285 -21.469 1.732 1 80.31 367 LEU B C 1
ATOM 5732 O O . LEU B 1 367 ? 4.387 -20.953 2.396 1 80.31 367 LEU B O 1
ATOM 5736 N N . PHE B 1 368 ? 5.27 -22.766 1.519 1 86.12 368 PHE B N 1
ATOM 5737 C CA . PHE B 1 368 ? 4.098 -23.578 1.795 1 86.12 368 PHE B CA 1
ATOM 5738 C C . PHE B 1 368 ? 4.348 -24.516 2.979 1 86.12 368 PHE B C 1
ATOM 5740 O O . PHE B 1 368 ? 3.475 -25.297 3.359 1 86.12 368 PHE B O 1
ATOM 5747 N N . ASN B 1 369 ? 5.508 -24.5 3.488 1 88.56 369 ASN B N 1
ATOM 5748 C CA . ASN B 1 369 ? 5.906 -25.219 4.699 1 88.56 369 ASN B CA 1
ATOM 5749 C C . ASN B 1 369 ? 5.906 -26.734 4.492 1 88.56 369 ASN B C 1
ATOM 5751 O O . ASN B 1 369 ? 5.344 -27.469 5.297 1 88.56 369 ASN B O 1
ATOM 5755 N N . TYR B 1 370 ? 6.551 -27.094 3.354 1 95.19 370 TYR B N 1
ATOM 5756 C CA . TYR B 1 370 ? 6.77 -28.516 3.078 1 95.19 370 TYR B CA 1
ATOM 5757 C C . TYR B 1 370 ? 8.258 -28.828 2.967 1 95.19 370 TYR B C 1
ATOM 5759 O O . TYR B 1 370 ? 8.703 -29.391 1.968 1 95.19 370 TYR B O 1
ATOM 5767 N N . PRO B 1 371 ? 9.023 -28.547 4.035 1 93.12 371 PRO B N 1
ATOM 5768 C CA . PRO B 1 371 ? 10.438 -28.906 3.947 1 93.12 371 PRO B CA 1
ATOM 5769 C C . PRO B 1 371 ? 10.664 -30.422 3.959 1 93.12 371 PRO B C 1
ATOM 5771 O O . PRO B 1 371 ? 9.969 -31.141 4.676 1 93.12 371 PRO B O 1
ATOM 5774 N N . SER B 1 372 ? 11.641 -30.828 3.188 1 91.62 372 SER B N 1
ATOM 5775 C CA . SER B 1 372 ? 11.977 -32.25 3.107 1 91.62 372 SER B CA 1
ATOM 5776 C C . SER B 1 372 ? 13.008 -32.625 4.16 1 91.62 372 SER B C 1
ATOM 5778 O O . SER B 1 372 ? 13.844 -31.812 4.547 1 91.62 372 SER B O 1
ATOM 5780 N N . MET B 1 373 ? 13.008 -33.875 4.531 1 91.94 373 MET B N 1
ATOM 5781 C CA . MET B 1 373 ? 14.008 -34.438 5.441 1 91.94 373 MET B CA 1
ATOM 5782 C C . MET B 1 373 ? 15.219 -34.938 4.672 1 91.94 373 MET B C 1
ATOM 5784 O O . MET B 1 373 ? 15.141 -35.188 3.469 1 91.94 373 MET B O 1
ATOM 5788 N N . ALA B 1 374 ? 16.266 -35.125 5.434 1 91.38 374 ALA B N 1
ATOM 5789 C CA . ALA B 1 374 ? 17.469 -35.688 4.824 1 91.38 374 ALA B CA 1
ATOM 5790 C C . ALA B 1 374 ? 17.172 -37.062 4.203 1 91.38 374 ALA B C 1
ATOM 5792 O O . ALA B 1 374 ? 16.594 -37.906 4.848 1 91.38 374 ALA B O 1
ATOM 5793 N N . GLY B 1 375 ? 17.547 -37.125 2.939 1 88.88 375 GLY B N 1
ATOM 5794 C CA . GLY B 1 375 ? 17.469 -38.406 2.268 1 88.88 375 GLY B CA 1
ATOM 5795 C C . GLY B 1 375 ? 16.062 -38.719 1.768 1 88.88 375 GLY B C 1
ATOM 5796 O O . GLY B 1 375 ? 15.852 -39.75 1.117 1 88.88 375 GLY B O 1
ATOM 5797 N N . GLN B 1 376 ? 15.219 -37.875 2.01 1 90.12 376 GLN B N 1
ATOM 5798 C CA . GLN B 1 376 ? 13.836 -38.125 1.624 1 90.12 376 GLN B CA 1
ATOM 5799 C C . GLN B 1 376 ? 13.648 -37.969 0.116 1 90.12 376 GLN B C 1
ATOM 5801 O O . GLN B 1 376 ? 14.219 -37.094 -0.503 1 90.12 376 GLN B O 1
ATOM 5806 N N . LYS B 1 377 ? 12.75 -38.906 -0.485 1 90.31 377 LYS B N 1
ATOM 5807 C CA . LYS B 1 377 ? 12.578 -38.875 -1.936 1 90.31 377 LYS B CA 1
ATOM 5808 C C . LYS B 1 377 ? 11.156 -38.5 -2.318 1 90.31 377 LYS B C 1
ATOM 5810 O O . LYS B 1 377 ? 10.875 -38.219 -3.488 1 90.31 377 LYS B O 1
ATOM 5815 N N . GLY B 1 378 ? 10.273 -38.594 -1.308 1 95.62 378 GLY B N 1
ATOM 5816 C CA . GLY B 1 378 ? 8.906 -38.281 -1.67 1 95.62 378 GLY B CA 1
ATOM 5817 C C . GLY B 1 378 ? 8.078 -37.781 -0.502 1 95.62 378 GLY B C 1
ATOM 5818 O O . GLY B 1 378 ? 8.492 -37.875 0.653 1 95.62 378 GLY B O 1
ATOM 5819 N N . MET B 1 379 ? 6.914 -37.219 -0.764 1 97.56 379 MET B N 1
ATOM 5820 C CA . MET B 1 379 ? 5.969 -36.656 0.202 1 97.56 379 MET B CA 1
ATOM 5821 C C . MET B 1 379 ? 4.535 -36.812 -0.292 1 97.56 379 MET B C 1
ATOM 5823 O O . MET B 1 379 ? 4.254 -36.594 -1.475 1 97.56 379 MET B O 1
ATOM 5827 N N . PHE B 1 380 ? 3.705 -37.312 0.616 1 98.25 380 PHE B N 1
ATOM 5828 C CA . PHE B 1 380 ? 2.297 -37.531 0.311 1 98.25 380 PHE B CA 1
ATOM 5829 C C . PHE B 1 380 ? 1.408 -36.656 1.213 1 98.25 380 PHE B C 1
ATOM 5831 O O . PHE B 1 380 ? 1.662 -36.562 2.414 1 98.25 380 PHE B O 1
ATOM 5838 N N . GLY B 1 381 ? 0.402 -36 0.55 1 98.44 381 GLY B N 1
ATOM 5839 C CA . GLY B 1 381 ? -0.555 -35.219 1.317 1 98.44 381 GLY B CA 1
ATOM 5840 C C . GLY B 1 381 ? -1.996 -35.5 0.93 1 98.44 381 GLY B C 1
ATOM 5841 O O . GLY B 1 381 ? -2.279 -35.844 -0.216 1 98.44 381 GLY B O 1
ATOM 5842 N N . VAL B 1 382 ? -2.896 -35.375 1.895 1 98.69 382 VAL B N 1
ATOM 5843 C CA . VAL B 1 382 ? -4.34 -35.406 1.687 1 98.69 382 VAL B CA 1
ATOM 5844 C C . VAL B 1 382 ? -5.004 -34.281 2.504 1 98.69 382 VAL B C 1
ATOM 5846 O O . VAL B 1 382 ? -4.609 -34.031 3.643 1 98.69 382 VAL B O 1
ATOM 5849 N N . SER B 1 383 ? -5.891 -33.594 1.879 1 98.19 383 SER B N 1
ATOM 5850 C CA . SER B 1 383 ? -6.574 -32.5 2.57 1 98.19 383 SER B CA 1
ATOM 5851 C C . SER B 1 383 ? -8.055 -32.469 2.219 1 98.19 383 SER B C 1
ATOM 5853 O O . SER B 1 383 ? -8.461 -32.938 1.152 1 98.19 383 SER B O 1
ATOM 5855 N N . THR B 1 384 ? -8.852 -31.969 3.102 1 98.56 384 THR B N 1
ATOM 5856 C CA . THR B 1 384 ? -10.273 -31.688 2.91 1 98.56 384 THR B CA 1
ATOM 5857 C C . THR B 1 384 ? -10.641 -30.328 3.527 1 98.56 384 THR B C 1
ATOM 5859 O O . THR B 1 384 ? -9.922 -29.828 4.391 1 98.56 384 THR B O 1
ATOM 5862 N N . GLY B 1 385 ? -11.664 -29.719 2.906 1 98.31 385 GLY B N 1
ATOM 5863 C CA . GLY B 1 385 ? -12.047 -28.422 3.438 1 98.31 385 GLY B CA 1
ATOM 5864 C C . GLY B 1 385 ? -13.359 -27.906 2.865 1 98.31 385 GLY B C 1
ATOM 5865 O O . GLY B 1 385 ? -14.016 -28.609 2.09 1 98.31 385 GLY B O 1
ATOM 5866 N N . ILE B 1 386 ? -13.781 -26.781 3.361 1 98.38 386 ILE B N 1
ATOM 5867 C CA . ILE B 1 386 ? -14.945 -26.047 2.879 1 98.38 386 ILE B CA 1
ATOM 5868 C C . ILE B 1 386 ? -14.516 -24.656 2.389 1 98.38 386 ILE B C 1
ATOM 5870 O O . ILE B 1 386 ? -13.672 -24 3.01 1 98.38 386 ILE B O 1
ATOM 5874 N N . ARG B 1 387 ? -15.039 -24.281 1.283 1 98.25 387 ARG B N 1
ATOM 5875 C CA . ARG B 1 387 ? -14.789 -22.969 0.7 1 98.25 387 ARG B CA 1
ATOM 5876 C C . ARG B 1 387 ? -16.094 -22.219 0.431 1 98.25 387 ARG B C 1
ATOM 5878 O O . ARG B 1 387 ? -17.047 -22.797 -0.09 1 98.25 387 ARG B O 1
ATOM 5885 N N . HIS B 1 388 ? -16.141 -20.922 0.816 1 98.44 388 HIS B N 1
ATOM 5886 C CA . HIS B 1 388 ? -17.281 -20.047 0.564 1 98.44 388 HIS B CA 1
ATOM 5887 C C . HIS B 1 388 ? -16.828 -18.75 -0.112 1 98.44 388 HIS B C 1
ATOM 5889 O O . HIS B 1 388 ? -15.891 -18.094 0.346 1 98.44 388 HIS B O 1
ATOM 5895 N N . THR B 1 389 ? -17.531 -18.484 -1.195 1 97.88 389 THR B N 1
ATOM 5896 C CA . THR B 1 389 ? -17.297 -17.25 -1.917 1 97.88 389 THR B CA 1
ATOM 5897 C C . THR B 1 389 ? -18.469 -16.281 -1.735 1 97.88 389 THR B C 1
ATOM 5899 O O . THR B 1 389 ? -19.625 -16.688 -1.763 1 97.88 389 THR B O 1
ATOM 5902 N N . PHE B 1 390 ? -18.172 -14.984 -1.602 1 97.19 390 PHE B N 1
ATOM 5903 C CA . PHE B 1 390 ? -19.234 -13.992 -1.444 1 97.19 390 PHE B CA 1
ATOM 5904 C C . PHE B 1 390 ? -18.953 -12.758 -2.301 1 97.19 390 PHE B C 1
ATOM 5906 O O . PHE B 1 390 ? -17.797 -12.5 -2.658 1 97.19 390 PHE B O 1
#

Secondary structure (DSSP, 8-state):
--HHHHHHHHHHGGGG---S---EEEEEEEEEEEEEEEEEEEESSPPEEETTEEE--S-EEEEEEE-TT-SSS--EEEEEEEEEEETTEEEEEEEEEEB-TTT-PBSTT-TT-SEEEEEEEETTTEEEEEEEEE-HHHHHHGGG-TTTT-SSS--HHHHH-TTSEEEEEEEEEEEETTEEEEEEEES-------TTS--SSS----BTTBTTTT-EEEEEEEEE-SSEEEEEEEEEE--BSSTT-B-EEEEEEEEEEEEETTEEEEEEEEEEEEE-TTS-EEEEEEEEEEEEEEESSSSEEEEEEEEEEEEEEEESSTTSPEE-PPPPEEEEEEEEEESSSSEEEEEEEEEEESS-GGG-SGGGTTTTS-PPPTT--EEEEEEEEEEEE-/--TTHHHHHHHHGGGG---S---EEEEEEEEEEEEEEEEEEEESSPPEEETTEEE--S-EEEEEEE-TT-SSS--EEEEEEEEEEETTEEEEEEEEEEEETTTTEESTT-TT-SEEEEEEEETTTEEEEEEEEE-HHHHHHGGG-TTTT-SSS--HHHHH-TTSEEEEEEEEEEEETTEEEEEEEES-------SSS-SSSS----BTTBTTTT-EEEEEEEEE-SSEEEEEEEEEE--BSSTT-B-EEEEEEEEEEEEETTEEEEEEEEEEEEE-TTS-EEEEEEEEEEEEEEESSSSEEEEEEEEEEEEEEEESSTTSPEE-PPPPEEEEEEEEEESSSSEEEEEEEEEEESS-GGG-SGGGTTTT--PPPTT--EEEEEEEEEEEE-